Protein AF-A0A504YV02-F1 (afdb_monomer_lite)

InterPro domains:
  IPR011989 Armadillo-like helical [G3DSA:1.25.10.10] (85-232)
  IPR011989 Armadillo-like helical [G3DSA:1.25.10.10] (233-390)

Radius of gyration: 27.21 Å; chains: 1; bounding box: 61×60×75 Å

Secondary structure (DSSP, 8-state):
-HHHHHHHHHHHHHHHHHHGGGHHHHHHHHHHHHS----TTS-SHHHHHHHHH--TTHHHHHT-S---TTS-----SS-HHHHTTSTTHHHHHHHHHHHHHTT-HHHHHHHHHHHHHHHHHS-HHHHHHHHHHH-----SS-PPPPTTSHHHHHHHHHHHHHHHHHHHHHHHHHHHT-HHHHHHHHHHHHHHHHHHHTT---HHHHHHHHHHHHHHHHHHHHHHTTTTTTTTTSHHHHHHHHHHHHHHHH-SSS-HHHHHHHHHHHHHHHHHSSS-HHHHHHHHHHHHHHHHHTT---TT---STTHHHHHHHHT-HHHHHHHTTTTS-GGGTT-TTSHHHHHHHHHHHHHHHHHHHHHHHTS-SSHHHIIIIIHHHHTTTHHHHHHHH-

Foldseek 3Di:
DVVVVVVVVVVVLVVLVVCVVCLLVLVVVLLVQLQLPQQCPDDDPSNVVNVVPDDNPVSCQLSDQDDDPPPPDDDDDDPVVVVVVRGHPNVVSLVVVLVSCLSCLPVVLVSLLVLLCVLLPDQLVVLLVVVCVVDVPDDDDSDFDPCNRPSNRSLSSNLSNLQRRLVSSCVSCVVVVVNVVSLVSLVVSLCSLVVSLVSNPHPSSNVSSVSSNVSSVVSVCVVCVCVVCQVCLPPVNLVVLLVVLVVVVPDPPDDLLVNLVSLLVNLLSLLVRPDDLVVSQVSLCVSCVVLLVLQLDDLDDDDHPCNCQLVLLVVPDVSNCVQLVVVPDPVVNPDCPDRNNSSVVVVVSSVSNVVSVLVNLCDHPDPVSNVPHSCVSCVSRVVSVVSVVD

pLDDT: mean 74.31, std 17.32, range [26.17, 94.12]

Structure (mmCIF, N/CA/C/O backbone):
data_AF-A0A504YV02-F1
#
_entry.id   AF-A0A504YV02-F1
#
loop_
_atom_site.group_PDB
_atom_site.id
_atom_site.type_symbol
_atom_site.label_atom_id
_atom_site.label_alt_id
_atom_site.label_comp_id
_atom_site.label_asym_id
_atom_site.label_entity_id
_atom_site.label_seq_id
_atom_site.pdbx_PDB_ins_code
_atom_site.Cartn_x
_atom_site.Cartn_y
_atom_site.Cartn_z
_atom_site.occupancy
_atom_site.B_iso_or_equiv
_atom_site.auth_seq_id
_atom_site.auth_comp_id
_atom_site.auth_asym_id
_atom_site.auth_atom_id
_atom_site.pdbx_PDB_model_num
ATOM 1 N N . MET A 1 1 ? -13.208 -30.916 32.113 1.00 37.09 1 MET A N 1
ATOM 2 C CA . MET A 1 1 ? -13.003 -29.960 30.998 1.00 37.09 1 MET A CA 1
ATOM 3 C C . MET A 1 1 ? -14.091 -28.883 30.891 1.00 37.09 1 MET A C 1
ATOM 5 O O . MET A 1 1 ? -13.721 -27.723 30.822 1.00 37.09 1 MET A O 1
ATOM 9 N N . ARG A 1 2 ? -15.401 -29.188 30.965 1.00 26.17 2 ARG A N 1
ATOM 10 C CA . ARG A 1 2 ? -16.474 -28.158 30.911 1.00 26.17 2 ARG A CA 1
ATOM 11 C C . ARG A 1 2 ? -16.515 -27.168 32.098 1.00 26.17 2 ARG A C 1
ATOM 13 O O . ARG A 1 2 ? -16.910 -26.027 31.906 1.00 26.17 2 ARG A O 1
ATOM 20 N N . LEU A 1 3 ? -16.045 -27.561 33.286 1.00 26.30 3 LEU A N 1
ATOM 21 C CA . LEU A 1 3 ? -16.024 -26.702 34.488 1.00 26.30 3 LEU A CA 1
ATOM 22 C C . LEU A 1 3 ? -14.883 -25.661 34.514 1.00 26.30 3 LEU A C 1
ATOM 24 O O . LEU A 1 3 ? -15.050 -24.599 35.100 1.00 26.30 3 LEU A O 1
ATOM 28 N N . LEU A 1 4 ? -13.755 -25.922 33.840 1.00 28.70 4 LEU A N 1
ATOM 29 C CA . LEU A 1 4 ? -12.628 -24.973 33.743 1.00 28.70 4 LEU A CA 1
ATOM 30 C C . LEU A 1 4 ? -12.891 -23.857 32.719 1.00 28.70 4 LEU A C 1
ATOM 32 O O . LEU A 1 4 ? -12.434 -22.734 32.897 1.00 28.70 4 LEU A O 1
ATOM 36 N N . VAL A 1 5 ? -13.683 -24.143 31.680 1.00 36.50 5 VAL A N 1
ATOM 37 C CA . VAL A 1 5 ? -14.105 -23.130 30.699 1.00 36.50 5 VAL A CA 1
ATOM 38 C C . VAL A 1 5 ? -15.080 -22.133 31.333 1.00 36.50 5 VAL A C 1
ATOM 40 O O . VAL A 1 5 ? -14.966 -20.942 31.074 1.00 36.50 5 VAL A O 1
ATOM 43 N N . HIS A 1 6 ? -15.971 -22.589 32.225 1.00 35.44 6 HIS A N 1
ATOM 44 C CA . HIS A 1 6 ? -16.911 -21.710 32.933 1.00 35.44 6 HIS A CA 1
ATOM 45 C C . HIS A 1 6 ? -16.240 -20.779 33.955 1.00 35.44 6 HIS A C 1
ATOM 47 O O . HIS A 1 6 ? -16.702 -19.654 34.125 1.00 35.44 6 HIS A O 1
ATOM 53 N N . SER A 1 7 ? -15.149 -21.188 34.621 1.00 36.28 7 SER A N 1
ATOM 54 C CA . SER A 1 7 ? -14.478 -20.296 35.583 1.00 36.28 7 SER A CA 1
ATOM 55 C C . SER A 1 7 ? -13.665 -19.193 34.894 1.00 36.28 7 SER A C 1
ATOM 57 O O . SER A 1 7 ? -13.584 -18.080 35.410 1.00 36.28 7 SER A O 1
ATOM 59 N N . ALA A 1 8 ? -13.095 -19.474 33.717 1.00 46.56 8 ALA A N 1
ATOM 60 C CA . ALA A 1 8 ? -12.337 -18.497 32.937 1.00 46.56 8 ALA A CA 1
ATOM 61 C C . ALA A 1 8 ? -13.245 -17.450 32.265 1.00 46.56 8 ALA A C 1
ATOM 63 O O . ALA A 1 8 ? -12.924 -16.262 32.285 1.00 46.56 8 ALA A O 1
ATOM 64 N N . THR A 1 9 ? -14.400 -17.855 31.723 1.00 52.06 9 THR A N 1
ATOM 65 C CA . THR A 1 9 ? -15.383 -16.915 31.154 1.00 52.06 9 THR A CA 1
ATOM 66 C C . THR A 1 9 ? -16.026 -16.046 32.232 1.00 52.06 9 THR A C 1
ATOM 68 O O . THR A 1 9 ? -16.089 -14.831 32.067 1.00 52.06 9 THR A O 1
ATOM 71 N N . PHE A 1 10 ? -16.387 -16.631 33.381 1.00 46.91 10 PHE A N 1
ATOM 72 C CA . PHE A 1 10 ? -16.948 -15.890 34.516 1.00 46.91 10 PHE A CA 1
ATOM 73 C C . PHE A 1 10 ? -15.957 -14.862 35.092 1.00 46.91 10 PHE A C 1
ATOM 75 O O . PHE A 1 10 ? -16.332 -13.732 35.397 1.00 46.91 10 PHE A O 1
ATOM 82 N N . SER A 1 11 ? -14.669 -15.215 35.185 1.00 61.22 11 SER A N 1
ATOM 83 C CA . SER A 1 11 ? -13.611 -14.288 35.610 1.00 61.22 11 SER A CA 1
ATOM 84 C C . SER A 1 11 ? -13.405 -13.140 34.614 1.00 61.22 11 SER A C 1
ATOM 86 O O . SER A 1 11 ? -13.256 -11.992 35.039 1.00 61.22 11 SER A O 1
ATOM 88 N N . ARG A 1 12 ? -13.440 -13.424 33.304 1.00 64.62 12 ARG A N 1
ATOM 89 C CA . ARG A 1 12 ? -13.247 -12.421 32.247 1.00 64.62 12 ARG A CA 1
ATOM 90 C C . ARG A 1 12 ? -14.395 -11.417 32.181 1.00 64.62 12 ARG A C 1
ATOM 92 O O . ARG A 1 12 ? -14.131 -10.221 32.113 1.00 64.62 12 ARG A O 1
ATOM 99 N N . GLU A 1 13 ? -15.643 -11.877 32.226 1.00 67.50 13 GLU A N 1
ATOM 100 C CA . GLU A 1 13 ? -16.821 -10.997 32.210 1.00 67.50 13 GLU A CA 1
ATOM 101 C C . GLU A 1 13 ? -16.884 -10.123 33.468 1.00 67.50 13 GLU A C 1
ATOM 103 O O . GLU A 1 13 ? -17.136 -8.922 33.383 1.00 67.50 13 GLU A O 1
ATOM 108 N N . PHE A 1 14 ? -16.551 -10.689 34.631 1.00 73.12 14 PHE A N 1
ATOM 109 C CA . PHE A 1 14 ? -16.495 -9.949 35.889 1.00 73.12 14 PHE A CA 1
ATOM 110 C C . PHE A 1 14 ? -15.398 -8.872 35.903 1.00 73.12 14 PHE A C 1
ATOM 112 O O . PHE A 1 14 ? -15.648 -7.730 36.298 1.00 73.12 14 PHE A O 1
ATOM 119 N N . LEU A 1 15 ? -14.182 -9.208 35.455 1.00 73.19 15 LEU A N 1
ATOM 120 C CA . LEU A 1 15 ? -13.080 -8.246 35.321 1.00 73.19 15 LEU A CA 1
ATOM 121 C C . LEU A 1 15 ? -13.399 -7.169 34.283 1.00 73.19 15 LEU A C 1
ATOM 123 O O . LEU A 1 15 ? -13.184 -5.987 34.545 1.00 73.19 15 LEU A O 1
ATOM 127 N N . SER A 1 16 ? -13.957 -7.561 33.139 1.00 77.62 16 SER A N 1
ATOM 128 C CA . SER A 1 16 ? -14.383 -6.634 32.093 1.00 77.62 16 SER A CA 1
ATOM 129 C C . SER A 1 16 ? -15.425 -5.640 32.614 1.00 77.62 16 SER A C 1
ATOM 131 O O . SER A 1 16 ? -15.267 -4.435 32.431 1.00 77.62 16 SER A O 1
ATOM 133 N N . ALA A 1 17 ? -16.445 -6.105 33.339 1.00 78.94 17 ALA A N 1
ATOM 134 C CA . ALA A 1 17 ? -17.458 -5.228 33.918 1.00 78.94 17 ALA A CA 1
ATOM 135 C C . ALA A 1 17 ? -16.868 -4.252 34.951 1.00 78.94 17 ALA A C 1
ATOM 137 O O . ALA A 1 17 ? -17.244 -3.081 34.980 1.00 78.94 17 ALA A O 1
ATOM 138 N N . ARG A 1 18 ? -15.909 -4.704 35.773 1.00 84.06 18 ARG A N 1
ATOM 139 C CA . ARG A 1 18 ? -15.240 -3.854 36.773 1.00 84.06 18 ARG A CA 1
ATOM 140 C C . ARG A 1 18 ? -14.294 -2.819 36.177 1.00 84.06 18 ARG A C 1
ATOM 142 O O . ARG A 1 18 ? -14.153 -1.746 36.756 1.00 84.06 18 ARG A O 1
ATOM 149 N N . LEU A 1 19 ? -13.632 -3.139 35.068 1.00 85.00 19 LEU A N 1
ATOM 150 C CA . LEU A 1 19 ? -12.673 -2.242 34.421 1.00 85.00 19 LEU A CA 1
ATOM 151 C C . LEU A 1 19 ? -13.334 -1.284 33.419 1.00 85.00 19 LEU A C 1
ATOM 153 O O . LEU A 1 19 ? -12.733 -0.267 33.085 1.00 85.00 19 LEU A O 1
ATOM 157 N N . ARG A 1 20 ? -14.581 -1.543 32.999 1.00 84.56 20 ARG A N 1
ATOM 158 C CA . ARG A 1 20 ? -15.342 -0.688 32.071 1.00 84.56 20 ARG A CA 1
ATOM 159 C C . ARG A 1 20 ? -15.366 0.802 32.456 1.00 84.56 20 ARG A C 1
ATOM 161 O O . ARG A 1 20 ? -15.113 1.621 31.575 1.00 84.56 20 ARG A O 1
ATOM 168 N N . PRO A 1 21 ? -15.570 1.202 33.732 1.00 87.88 21 PRO A N 1
ATOM 169 C CA . PRO A 1 21 ? -15.533 2.616 34.123 1.00 87.88 21 PRO A CA 1
ATOM 170 C C . PRO A 1 21 ? -14.168 3.284 33.900 1.00 87.88 21 PRO A C 1
ATOM 172 O O . PRO A 1 21 ? -14.090 4.499 33.763 1.00 87.88 21 PRO A O 1
ATOM 175 N N . LEU A 1 22 ? -13.091 2.494 33.853 1.00 86.75 22 LEU A N 1
ATOM 176 C CA . LEU A 1 22 ? -11.726 2.962 33.623 1.00 86.75 22 LEU A CA 1
ATOM 177 C C . LEU A 1 22 ? -11.342 2.949 32.138 1.00 86.75 22 LEU A C 1
ATOM 179 O O . LEU A 1 22 ? -10.215 3.314 31.816 1.00 86.75 22 LEU A O 1
ATOM 183 N N . CYS A 1 23 ? -12.243 2.553 31.230 1.00 86.06 23 CYS A N 1
ATOM 184 C CA . CYS A 1 23 ? -11.941 2.381 29.806 1.00 86.06 23 CYS A CA 1
ATOM 185 C C . CYS A 1 23 ? -11.294 3.629 29.190 1.00 86.06 23 CYS A C 1
ATOM 187 O O . CYS A 1 23 ? -10.267 3.518 28.529 1.00 86.06 23 CYS A O 1
ATOM 189 N N . SER A 1 24 ? -11.833 4.824 29.455 1.00 86.44 24 SER A N 1
ATOM 190 C CA . SER A 1 24 ? -11.258 6.073 28.933 1.00 86.44 24 SER A CA 1
ATOM 191 C C . SER A 1 24 ? -9.848 6.340 29.468 1.00 86.44 24 SER A C 1
ATOM 193 O O . SER A 1 24 ? -8.984 6.783 28.714 1.00 86.44 24 SER A O 1
ATOM 195 N N . THR A 1 25 ? -9.603 6.078 30.753 1.00 87.81 25 THR A N 1
ATOM 196 C CA . THR A 1 25 ? -8.285 6.269 31.372 1.00 87.81 25 THR A CA 1
ATOM 197 C C . THR A 1 25 ? -7.280 5.271 30.811 1.00 87.81 25 THR A C 1
ATOM 199 O O . THR A 1 25 ? -6.199 5.669 30.390 1.00 87.81 25 THR A O 1
ATOM 202 N N . LEU A 1 26 ? -7.665 3.994 30.734 1.00 85.81 26 LEU A N 1
ATOM 203 C CA . LEU A 1 26 ? -6.843 2.929 30.166 1.00 85.81 26 LEU A CA 1
ATOM 204 C C . LEU A 1 26 ? -6.507 3.203 28.700 1.00 85.81 26 LEU A C 1
ATOM 206 O O . LEU A 1 26 ? -5.355 3.057 28.307 1.00 85.81 26 LEU A O 1
ATOM 210 N N . PHE A 1 27 ? -7.475 3.679 27.915 1.00 86.19 27 PHE A N 1
ATOM 211 C CA . PHE A 1 27 ? -7.263 4.060 26.523 1.00 86.19 27 PHE A CA 1
ATOM 212 C C . PHE A 1 27 ? -6.222 5.170 26.376 1.00 86.19 27 PHE A C 1
ATOM 214 O O . PHE A 1 27 ? -5.307 5.045 25.565 1.00 86.19 27 PHE A O 1
ATOM 221 N N . MET A 1 28 ? -6.309 6.223 27.194 1.00 85.19 28 MET A N 1
ATOM 222 C CA . MET A 1 28 ? -5.302 7.288 27.197 1.00 85.19 28 MET A CA 1
ATOM 223 C C . MET A 1 28 ? -3.927 6.767 27.622 1.00 85.19 28 MET A C 1
ATOM 225 O O . MET A 1 28 ? -2.919 7.138 27.025 1.00 85.19 28 MET A O 1
ATOM 229 N N . THR A 1 29 ? -3.868 5.863 28.603 1.00 83.69 29 THR A N 1
ATOM 230 C CA . THR A 1 29 ? -2.617 5.204 28.991 1.00 83.69 29 THR A CA 1
ATOM 231 C C . THR A 1 29 ? -2.035 4.395 27.835 1.00 83.69 29 THR A C 1
ATOM 233 O O . THR A 1 29 ? -0.855 4.553 27.534 1.00 83.69 29 THR A O 1
ATOM 236 N N . TRP A 1 30 ? -2.828 3.565 27.154 1.00 85.44 30 TRP A N 1
ATOM 237 C CA . TRP A 1 30 ? -2.349 2.776 26.017 1.00 85.44 30 TRP A CA 1
ATOM 238 C C . TRP A 1 30 ? -1.863 3.668 24.881 1.00 85.44 30 TRP A C 1
ATOM 240 O O . TRP A 1 30 ? -0.746 3.482 24.415 1.00 85.44 30 TRP A O 1
ATOM 250 N N . ARG A 1 31 ? -2.637 4.692 24.506 1.00 84.12 31 ARG A N 1
ATOM 251 C CA . ARG A 1 31 ? -2.230 5.689 23.511 1.00 84.12 31 ARG A CA 1
ATOM 252 C C . ARG A 1 31 ? -0.876 6.314 23.849 1.00 84.12 31 ARG A C 1
ATOM 254 O O . ARG A 1 31 ? 0.020 6.308 23.011 1.00 84.12 31 ARG A O 1
ATOM 261 N N . ASN A 1 32 ? -0.706 6.795 25.081 1.00 80.75 32 ASN A N 1
ATOM 262 C CA . ASN A 1 32 ? 0.525 7.469 25.496 1.00 80.75 32 ASN A CA 1
ATOM 263 C C . ASN A 1 32 ? 1.739 6.535 25.522 1.00 80.75 32 ASN A C 1
ATOM 265 O O . ASN A 1 32 ? 2.825 6.952 25.146 1.00 80.75 32 ASN A O 1
ATOM 269 N N . ASN A 1 33 ? 1.560 5.272 25.916 1.00 78.31 33 ASN A N 1
ATOM 270 C CA . ASN A 1 33 ? 2.651 4.290 25.953 1.00 78.31 33 ASN A CA 1
ATOM 271 C C . ASN A 1 33 ? 2.995 3.716 24.568 1.00 78.31 33 ASN A C 1
ATOM 273 O O . ASN A 1 33 ? 4.072 3.153 24.383 1.00 78.31 33 ASN A O 1
ATOM 277 N N . VAL A 1 34 ? 2.092 3.841 23.591 1.00 77.50 34 VAL A N 1
ATOM 278 C CA . VAL A 1 34 ? 2.352 3.455 22.198 1.00 77.50 34 VAL A CA 1
ATOM 279 C C . VAL A 1 34 ? 3.094 4.559 21.436 1.00 77.50 34 VAL A C 1
ATOM 281 O O . VAL A 1 34 ? 3.748 4.260 20.433 1.00 77.50 34 VAL A O 1
ATOM 284 N N . MET A 1 35 ? 3.055 5.813 21.891 1.00 74.06 35 MET A N 1
ATOM 285 C CA . MET A 1 35 ? 3.905 6.867 21.334 1.00 74.06 35 MET A CA 1
ATOM 286 C C . MET A 1 35 ? 5.375 6.581 21.665 1.00 74.06 35 MET A C 1
ATOM 288 O O . MET A 1 35 ? 5.726 6.319 22.813 1.00 74.06 35 MET A O 1
ATOM 292 N N . LYS A 1 36 ? 6.251 6.640 20.656 1.00 70.06 36 LYS A N 1
ATOM 293 C CA . LYS A 1 36 ? 7.704 6.469 20.815 1.00 70.06 36 LYS A CA 1
ATOM 294 C C . LYS A 1 36 ? 8.333 7.769 21.349 1.00 70.06 36 LYS A C 1
ATOM 296 O O . LYS A 1 36 ? 9.144 8.402 20.683 1.00 70.06 36 LYS A O 1
ATOM 301 N N . ASP A 1 37 ? 7.892 8.193 22.530 1.00 70.38 37 ASP A N 1
ATOM 302 C CA . ASP A 1 37 ? 8.385 9.380 23.236 1.00 70.38 37 ASP A CA 1
ATOM 303 C C . ASP A 1 37 ? 9.394 8.990 24.333 1.00 70.38 37 ASP A C 1
ATOM 305 O O . ASP A 1 37 ? 9.414 7.855 24.810 1.00 70.38 37 ASP A O 1
ATOM 309 N N . GLY A 1 38 ? 10.252 9.928 24.733 1.00 70.25 38 GLY A N 1
ATOM 310 C CA . GLY A 1 38 ? 11.189 9.729 25.836 1.00 70.25 38 GLY A CA 1
ATOM 311 C C . GLY A 1 38 ? 12.465 8.977 25.462 1.00 70.25 38 GLY A C 1
ATOM 312 O O . GLY A 1 38 ? 12.985 8.223 26.282 1.00 70.25 38 GLY A O 1
ATOM 313 N N . GLY A 1 39 ? 12.991 9.170 24.249 1.00 72.50 39 GLY A N 1
ATOM 314 C CA . GLY A 1 39 ? 14.288 8.605 23.852 1.00 72.50 39 GLY A CA 1
ATOM 315 C C . GLY A 1 39 ? 15.440 9.070 24.760 1.00 72.50 39 GLY A C 1
ATOM 316 O O . GLY A 1 39 ? 15.328 10.145 25.358 1.00 72.50 39 GLY A O 1
ATOM 317 N N . PRO A 1 40 ? 16.556 8.316 24.867 1.00 72.31 40 PRO A N 1
ATOM 318 C CA . PRO A 1 40 ? 17.665 8.646 25.771 1.00 72.31 40 PRO A CA 1
ATOM 319 C C . PRO A 1 40 ? 18.287 10.027 25.507 1.00 72.31 40 PRO A C 1
ATOM 321 O O . PRO A 1 40 ? 18.763 10.689 26.427 1.00 72.31 40 PRO A O 1
ATOM 324 N N . SER A 1 41 ? 18.242 10.492 24.258 1.00 71.94 41 SER A N 1
ATOM 325 C CA . SER A 1 41 ? 18.708 11.819 23.841 1.00 71.94 41 SER A CA 1
ATOM 326 C C . SER A 1 41 ? 17.756 12.968 24.203 1.00 71.94 41 SER A C 1
ATOM 328 O O . SER A 1 41 ? 18.116 14.130 24.030 1.00 71.94 41 SER A O 1
ATOM 330 N N . GLY A 1 42 ? 16.548 12.676 24.694 1.00 70.31 42 GLY A N 1
ATOM 331 C CA . GLY A 1 42 ? 15.563 13.684 25.080 1.00 70.31 42 GLY A CA 1
ATOM 332 C C . GLY A 1 42 ? 15.770 14.261 26.487 1.00 70.31 42 GLY A C 1
ATOM 333 O O . GLY A 1 42 ? 16.554 13.769 27.307 1.00 70.31 42 GLY A O 1
ATOM 334 N N . THR A 1 43 ? 15.020 15.323 26.781 1.00 72.81 43 THR A N 1
ATOM 335 C CA . THR A 1 43 ? 15.112 16.099 28.033 1.00 72.81 43 THR A CA 1
ATOM 336 C C . THR A 1 43 ? 13.950 15.859 29.002 1.00 72.81 43 THR A C 1
ATOM 338 O O . THR A 1 43 ? 13.939 16.426 30.090 1.00 72.81 43 THR A O 1
ATOM 341 N N . GLY A 1 44 ? 12.967 15.031 28.634 1.00 72.81 44 GLY A N 1
ATOM 342 C CA . GLY A 1 44 ? 11.793 14.750 29.465 1.00 72.81 44 GLY A CA 1
ATOM 343 C C . GLY A 1 44 ? 12.051 13.725 30.573 1.00 72.81 44 GLY A C 1
ATOM 344 O O . GLY A 1 44 ? 13.032 12.985 30.539 1.00 72.81 44 GLY A O 1
ATOM 345 N N . LEU A 1 45 ? 11.109 13.613 31.519 1.00 74.56 45 LEU A N 1
ATOM 346 C CA . LEU A 1 45 ? 11.168 12.624 32.606 1.00 74.56 45 LEU A CA 1
ATOM 347 C C . LEU A 1 45 ? 11.329 11.194 32.060 1.00 74.56 45 LEU A C 1
ATOM 349 O O . LEU A 1 45 ? 12.157 10.431 32.544 1.00 74.56 45 LEU A O 1
ATOM 353 N N . HIS A 1 46 ? 10.588 10.840 31.005 1.00 73.44 46 HIS A N 1
ATOM 354 C CA . HIS A 1 46 ? 10.722 9.539 30.343 1.00 73.44 46 HIS A CA 1
ATOM 355 C C . HIS A 1 46 ? 12.120 9.320 29.746 1.00 73.44 46 HIS A C 1
ATOM 357 O O . HIS A 1 46 ? 12.627 8.206 29.801 1.00 73.44 46 HIS A O 1
ATOM 363 N N . SER A 1 47 ? 12.780 10.372 29.255 1.00 77.25 47 SER A N 1
ATOM 364 C CA . SER A 1 47 ? 14.152 10.292 28.747 1.00 77.25 47 SER A CA 1
ATOM 365 C C . SER A 1 47 ? 15.184 10.043 29.844 1.00 77.25 47 SER A C 1
ATOM 367 O O . SER A 1 47 ? 16.173 9.361 29.591 1.00 77.25 47 SER A O 1
ATOM 369 N N . GLU A 1 48 ? 14.968 10.552 31.061 1.00 77.75 48 GLU A N 1
ATOM 370 C CA . GLU A 1 48 ? 15.829 10.239 32.212 1.00 77.75 48 GLU A CA 1
ATOM 371 C C . GLU A 1 48 ? 15.756 8.757 32.577 1.00 77.75 48 GLU A C 1
ATOM 373 O O . GLU A 1 48 ? 16.792 8.115 32.753 1.00 77.75 48 GLU A O 1
ATOM 378 N N . TRP A 1 49 ? 14.544 8.195 32.607 1.00 78.00 49 TRP A N 1
ATOM 379 C CA . TRP A 1 49 ? 14.349 6.758 32.797 1.00 78.00 49 TRP A CA 1
ATOM 380 C C . TRP A 1 49 ? 14.965 5.950 31.655 1.00 78.00 49 TRP A C 1
ATOM 382 O O . TRP A 1 49 ? 15.666 4.975 31.911 1.00 78.00 49 TRP A O 1
ATOM 392 N N . SER A 1 50 ? 14.782 6.376 30.404 1.00 77.12 50 SER A N 1
ATOM 393 C CA . SER A 1 50 ? 15.372 5.692 29.253 1.00 77.12 50 SER A CA 1
ATOM 394 C C . SER A 1 50 ? 16.901 5.703 29.284 1.00 77.12 50 SER A C 1
ATOM 396 O O . SER A 1 50 ? 17.499 4.678 28.990 1.00 77.12 50 SER A O 1
ATOM 398 N N . ARG A 1 51 ? 17.545 6.803 29.706 1.00 80.50 51 ARG A N 1
ATOM 399 C CA . ARG A 1 51 ? 19.009 6.864 29.904 1.00 80.50 51 ARG A CA 1
ATOM 400 C C . ARG A 1 51 ? 19.510 5.930 31.003 1.00 80.50 51 ARG A C 1
ATOM 402 O O . ARG A 1 51 ? 20.656 5.501 30.952 1.00 80.50 51 ARG A O 1
ATOM 409 N N . ALA A 1 52 ? 18.679 5.653 32.005 1.00 77.75 52 ALA A N 1
ATOM 410 C CA . ALA A 1 52 ? 19.024 4.740 33.089 1.00 77.75 52 ALA A CA 1
ATOM 411 C C . ALA A 1 52 ? 18.859 3.260 32.704 1.00 77.75 52 ALA A C 1
ATOM 413 O O . ALA A 1 52 ? 19.457 2.401 33.348 1.00 77.75 52 ALA A O 1
ATOM 414 N N . ILE A 1 53 ? 18.032 2.963 31.696 1.00 75.06 53 ILE A N 1
ATOM 415 C CA . ILE A 1 53 ? 17.630 1.596 31.330 1.00 75.06 53 ILE A CA 1
ATOM 416 C C . ILE A 1 53 ? 18.292 1.122 30.029 1.00 75.06 53 ILE A C 1
ATOM 418 O O . ILE A 1 53 ? 18.623 -0.056 29.926 1.00 75.06 53 ILE A O 1
ATOM 422 N N . PHE A 1 54 ? 18.474 2.005 29.044 1.00 72.88 54 PHE A N 1
ATOM 423 C CA . PHE A 1 54 ? 18.917 1.649 27.695 1.00 72.88 54 PHE A CA 1
ATOM 424 C C . PHE A 1 54 ? 20.285 2.243 27.358 1.00 72.88 54 PHE A C 1
ATOM 426 O O . PHE A 1 54 ? 20.557 3.410 27.652 1.00 72.88 54 PHE A O 1
ATOM 433 N N . GLU A 1 55 ? 21.107 1.463 26.656 1.00 73.06 55 GLU A N 1
ATOM 434 C CA . GLU A 1 55 ? 22.252 1.995 25.916 1.00 73.06 55 GLU A CA 1
ATOM 435 C C . GLU A 1 55 ? 21.769 2.765 24.659 1.00 73.06 55 GLU A C 1
ATOM 437 O O . GLU A 1 55 ? 20.615 2.602 24.243 1.00 73.06 55 GLU A O 1
ATOM 442 N N . PRO A 1 56 ? 22.598 3.646 24.056 1.00 62.44 56 PRO A N 1
ATOM 443 C CA . PRO A 1 56 ? 22.158 4.618 23.045 1.00 62.44 56 PRO A CA 1
ATOM 444 C C . PRO A 1 56 ? 21.380 4.041 21.850 1.00 62.44 56 PRO A C 1
ATOM 446 O O . PRO A 1 56 ? 20.448 4.692 21.374 1.00 62.44 56 PRO A O 1
ATOM 449 N N . ASP A 1 57 ? 21.708 2.824 21.410 1.00 61.94 57 ASP A N 1
ATOM 450 C CA . ASP A 1 57 ? 21.101 2.189 20.231 1.00 61.94 57 ASP A CA 1
ATOM 451 C C . ASP A 1 57 ? 19.950 1.217 20.576 1.00 61.94 57 ASP A C 1
ATOM 453 O O . ASP A 1 57 ? 19.112 0.903 19.725 1.00 61.94 57 ASP A O 1
ATOM 457 N N . ASP A 1 58 ? 19.830 0.799 21.840 1.00 70.69 58 ASP A N 1
ATOM 458 C CA . ASP A 1 58 ? 18.893 -0.251 22.266 1.00 70.69 58 ASP A CA 1
ATOM 459 C C . ASP A 1 58 ? 17.447 0.241 22.362 1.00 70.69 58 ASP A C 1
ATOM 461 O O . ASP A 1 58 ? 16.499 -0.499 22.083 1.00 70.69 58 ASP A O 1
ATOM 465 N N . TRP A 1 59 ? 17.248 1.514 22.714 1.00 72.06 59 TRP A N 1
ATOM 466 C CA . TRP A 1 59 ? 15.909 2.086 22.878 1.00 72.06 59 TRP A CA 1
ATOM 467 C C . TRP A 1 59 ? 15.112 2.089 21.565 1.00 72.06 59 TRP A C 1
ATOM 469 O O . TRP A 1 59 ? 13.913 1.802 21.537 1.00 72.06 59 TRP A O 1
ATOM 479 N N . ALA A 1 60 ? 15.777 2.381 20.442 1.00 70.25 60 ALA A N 1
ATOM 480 C CA . ALA A 1 60 ? 15.120 2.409 19.141 1.00 70.25 60 ALA A CA 1
ATOM 481 C C . ALA A 1 60 ? 14.656 1.012 18.700 1.00 70.25 60 ALA A C 1
ATOM 483 O O . ALA A 1 60 ? 13.579 0.908 18.106 1.00 70.25 60 ALA A O 1
ATOM 484 N N . VAL A 1 61 ? 15.443 -0.022 19.023 1.00 68.50 61 VAL A N 1
ATOM 485 C CA . VAL A 1 61 ? 15.144 -1.439 18.764 1.00 68.50 61 VAL A CA 1
ATOM 486 C C . VAL A 1 61 ? 14.032 -1.938 19.689 1.00 68.50 61 VAL A C 1
ATOM 488 O O . VAL A 1 61 ? 13.095 -2.581 19.221 1.00 68.50 61 VAL A O 1
ATOM 491 N N . PHE A 1 62 ? 14.064 -1.571 20.972 1.00 67.00 62 PHE A N 1
ATOM 492 C CA . PHE A 1 62 ? 13.008 -1.884 21.941 1.00 67.00 62 PHE A CA 1
ATOM 493 C C . PHE A 1 62 ? 11.632 -1.344 21.509 1.00 67.00 62 PHE A C 1
ATOM 495 O O . PHE A 1 62 ? 10.612 -2.027 21.623 1.00 67.00 62 PHE A O 1
ATOM 502 N N . CYS A 1 63 ? 11.600 -0.127 20.957 1.00 65.06 63 CYS A N 1
ATOM 503 C CA . CYS A 1 63 ? 10.384 0.510 20.447 1.00 65.06 63 CYS A CA 1
ATOM 504 C C . CYS A 1 63 ? 10.049 0.162 18.980 1.00 65.06 63 CYS A C 1
ATOM 506 O O . CYS A 1 63 ? 9.099 0.738 18.429 1.00 65.06 63 CYS A O 1
ATOM 508 N N . ALA A 1 64 ? 10.823 -0.708 18.322 1.00 63.47 64 ALA A N 1
ATOM 509 C CA . ALA A 1 64 ? 10.612 -1.062 16.922 1.00 63.47 64 ALA A CA 1
ATOM 510 C C . ALA A 1 64 ? 9.333 -1.894 16.724 1.00 63.47 64 ALA A C 1
ATOM 512 O O . ALA A 1 64 ? 8.914 -2.661 17.590 1.00 63.47 64 ALA A O 1
ATOM 513 N N . ARG A 1 65 ? 8.707 -1.721 15.553 1.00 56.03 65 ARG A N 1
ATOM 514 C CA . ARG A 1 65 ? 7.401 -2.307 15.209 1.00 56.03 65 ARG A CA 1
ATOM 515 C C . ARG A 1 65 ? 7.452 -3.821 14.999 1.00 56.03 65 ARG A C 1
ATOM 517 O O . ARG A 1 65 ? 6.482 -4.482 15.328 1.00 56.03 65 ARG A O 1
ATOM 524 N N . ASN A 1 66 ? 8.559 -4.346 14.469 1.00 48.91 66 ASN A N 1
ATOM 525 C CA . ASN A 1 66 ? 8.773 -5.767 14.200 1.00 48.91 66 ASN A CA 1
ATOM 526 C C . ASN A 1 66 ? 10.275 -6.071 14.224 1.00 48.91 66 ASN A C 1
ATOM 528 O O . ASN A 1 66 ? 11.019 -5.557 13.391 1.00 48.91 66 ASN A O 1
ATOM 532 N N . VAL A 1 67 ? 10.711 -6.953 15.119 1.00 43.62 67 VAL A N 1
ATOM 533 C CA . VAL A 1 67 ? 11.894 -7.780 14.869 1.00 43.62 67 VAL A CA 1
ATOM 534 C C . VAL A 1 67 ? 11.335 -9.173 14.643 1.00 43.62 67 VAL A C 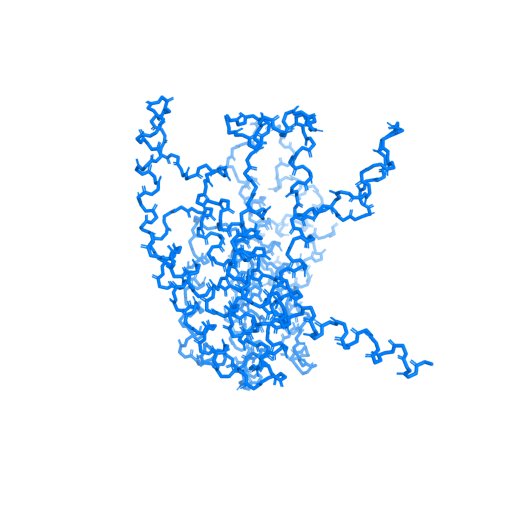1
ATOM 536 O O . VAL A 1 67 ? 10.840 -9.799 15.579 1.00 43.62 67 VAL A O 1
ATOM 539 N N . ASN A 1 68 ? 11.341 -9.633 13.390 1.00 37.12 68 ASN A N 1
ATOM 540 C CA . ASN A 1 68 ? 11.047 -11.031 13.102 1.00 37.12 68 ASN A CA 1
ATOM 541 C C . ASN A 1 68 ? 12.005 -11.875 13.945 1.00 37.12 68 ASN A C 1
ATOM 543 O O . ASN A 1 68 ? 13.221 -11.694 13.875 1.00 37.12 68 ASN A O 1
ATOM 547 N N . SER A 1 69 ? 11.462 -12.803 14.727 1.00 38.00 69 SER A N 1
ATOM 548 C CA . SER A 1 69 ? 12.195 -13.688 15.639 1.00 38.00 69 SER A CA 1
ATOM 549 C C . SER A 1 69 ? 13.204 -14.627 14.953 1.00 38.00 69 SER A C 1
ATOM 551 O O . SER A 1 69 ? 13.762 -15.499 15.608 1.00 38.00 69 SER A O 1
ATOM 553 N N . GLU A 1 70 ? 13.452 -14.469 13.651 1.00 36.22 70 GLU A N 1
ATOM 554 C CA . GLU A 1 70 ? 14.300 -15.348 12.841 1.00 36.22 70 GLU A CA 1
ATOM 555 C C . GLU A 1 70 ? 15.570 -14.677 12.287 1.00 36.22 70 GLU A C 1
ATOM 557 O O . GLU A 1 70 ? 16.455 -15.385 11.818 1.00 36.22 70 GLU A O 1
ATOM 562 N N . SER A 1 71 ? 15.731 -13.346 12.359 1.00 32.53 71 SER A N 1
ATOM 563 C CA . SER A 1 71 ? 16.842 -12.661 11.663 1.00 32.53 71 SER A CA 1
ATOM 564 C C . SER A 1 71 ? 17.988 -12.148 12.544 1.00 32.53 71 SER A C 1
ATOM 566 O O . SER A 1 71 ? 18.824 -11.391 12.060 1.00 32.53 71 SER A O 1
ATOM 568 N N . LEU A 1 72 ? 18.076 -12.549 13.814 1.00 36.12 72 LEU A N 1
ATOM 569 C CA . LEU A 1 72 ? 19.224 -12.230 14.678 1.00 36.12 72 LEU A CA 1
ATOM 570 C C . LEU A 1 72 ? 19.935 -13.509 15.127 1.00 36.12 72 LEU A C 1
ATOM 572 O O . LEU A 1 72 ? 20.025 -13.824 16.311 1.00 36.12 72 LEU A O 1
ATOM 576 N N . PHE A 1 73 ? 20.454 -14.256 14.155 1.00 34.47 73 PHE A N 1
ATOM 577 C CA . PHE A 1 73 ? 21.538 -15.202 14.399 1.00 34.47 73 PHE A CA 1
ATOM 578 C C . PHE A 1 73 ? 22.848 -14.574 13.914 1.00 34.47 73 PHE A C 1
ATOM 580 O O . PHE A 1 73 ? 22.946 -14.179 12.758 1.00 34.47 73 PHE A O 1
ATOM 587 N N . PHE A 1 74 ? 23.833 -14.542 14.819 1.00 33.34 74 PHE A N 1
ATOM 588 C CA . PHE A 1 74 ? 25.192 -13.981 14.729 1.00 33.34 74 PHE A CA 1
ATOM 589 C C . PHE A 1 74 ? 25.390 -12.535 15.210 1.00 33.34 74 PHE A C 1
ATOM 591 O O . PHE A 1 74 ? 25.558 -11.612 14.426 1.00 33.34 74 PHE A O 1
ATOM 598 N N . SER A 1 75 ? 25.571 -12.376 16.523 1.00 27.09 75 SER A N 1
ATOM 599 C CA . SER A 1 75 ? 26.904 -12.037 17.043 1.00 27.09 75 SER A CA 1
ATOM 600 C C . SER A 1 75 ? 26.994 -12.342 18.542 1.00 27.09 75 SER A C 1
ATOM 602 O O . SER A 1 75 ? 26.090 -12.071 19.324 1.00 27.09 75 SER A O 1
ATOM 604 N N . SER A 1 76 ? 28.087 -13.000 18.890 1.00 34.34 76 SER A N 1
ATOM 605 C CA . SER A 1 76 ? 28.545 -13.501 20.185 1.00 34.34 76 SER A CA 1
ATOM 606 C C . SER A 1 76 ? 28.379 -12.554 21.386 1.00 34.34 76 SER A C 1
ATOM 608 O O . SER A 1 76 ? 28.695 -11.375 21.282 1.00 34.34 76 SER A O 1
ATOM 610 N N . CYS A 1 77 ? 28.040 -13.167 22.535 1.00 29.36 77 CYS A N 1
ATOM 611 C CA . CYS A 1 77 ? 28.238 -12.758 23.944 1.00 29.36 77 CYS A CA 1
ATOM 612 C C . CYS A 1 77 ? 26.944 -12.546 24.752 1.00 29.36 77 CYS A C 1
ATOM 614 O O . CYS A 1 77 ? 26.335 -11.489 24.723 1.00 29.36 77 CYS A O 1
ATOM 616 N N . SER A 1 78 ? 26.574 -13.581 25.518 1.00 29.28 78 SER A N 1
ATOM 617 C CA . SER A 1 78 ? 25.972 -13.598 26.871 1.00 29.28 78 SER A CA 1
ATOM 618 C C . SER A 1 78 ? 24.820 -12.655 27.290 1.00 29.28 78 SER A C 1
ATOM 620 O O . SER A 1 78 ? 24.396 -12.743 28.438 1.00 29.28 78 SER A O 1
ATOM 622 N N . VAL A 1 79 ? 24.238 -11.838 26.408 1.00 35.12 79 VAL A N 1
ATOM 623 C CA . VAL A 1 79 ? 23.087 -10.943 26.697 1.00 35.12 79 VAL A CA 1
ATOM 624 C C . VAL A 1 79 ? 21.763 -11.492 26.123 1.00 35.12 79 VAL A C 1
ATOM 626 O O . VAL A 1 79 ? 20.678 -10.962 26.342 1.00 35.12 79 VAL A O 1
ATOM 629 N N . VAL A 1 80 ? 21.814 -12.643 25.450 1.00 33.91 80 VAL A N 1
ATOM 630 C CA . VAL A 1 80 ? 20.704 -13.192 24.647 1.00 33.91 80 VAL A CA 1
ATOM 631 C C . VAL A 1 80 ? 19.496 -13.670 25.477 1.00 33.91 80 VAL A C 1
ATOM 633 O O . VAL A 1 80 ? 18.416 -13.846 24.927 1.00 33.91 80 VAL A O 1
ATOM 636 N N . VAL A 1 81 ? 19.598 -13.819 26.803 1.00 30.92 81 VAL A N 1
ATOM 637 C CA . VAL A 1 81 ? 18.465 -14.305 27.625 1.00 30.92 81 VAL A CA 1
ATOM 638 C C . VAL A 1 81 ? 17.522 -13.181 28.091 1.00 30.92 81 VAL A C 1
ATOM 640 O O . VAL A 1 81 ? 16.370 -13.459 28.411 1.00 30.92 81 VAL A O 1
ATOM 643 N N . LEU A 1 82 ? 17.939 -11.908 28.059 1.00 32.94 82 LEU A N 1
ATOM 644 C CA . LEU A 1 82 ? 17.066 -10.776 28.423 1.00 32.94 82 LEU A CA 1
ATOM 645 C C . LEU A 1 82 ? 16.385 -10.110 27.217 1.00 32.94 82 LEU A C 1
ATOM 647 O O . LEU A 1 82 ? 15.305 -9.544 27.371 1.00 32.94 82 LEU A O 1
ATOM 651 N N . CYS A 1 83 ? 16.942 -10.239 26.009 1.00 33.09 83 CYS A N 1
ATOM 652 C CA . CYS A 1 83 ? 16.364 -9.627 24.810 1.00 33.09 83 CYS A CA 1
ATOM 653 C C . CYS A 1 83 ? 15.096 -10.340 24.305 1.00 33.09 83 CYS A C 1
ATOM 655 O O . CYS A 1 83 ? 14.230 -9.686 23.738 1.00 33.09 83 CYS A O 1
ATOM 657 N N . TYR A 1 84 ? 14.910 -11.642 24.557 1.00 33.62 84 TYR A N 1
ATOM 658 C CA . TYR A 1 84 ? 13.706 -12.363 24.102 1.00 33.62 84 TYR A CA 1
ATOM 659 C C . TYR A 1 84 ? 12.412 -11.959 24.834 1.00 33.62 84 TYR A C 1
ATOM 661 O O . TYR A 1 84 ? 11.326 -12.187 24.308 1.00 33.62 84 TYR A O 1
ATOM 669 N N . GLY A 1 85 ? 12.505 -11.362 26.028 1.00 35.16 85 GLY A N 1
ATOM 670 C CA . GLY A 1 85 ? 11.339 -10.981 26.837 1.00 35.16 85 GLY A CA 1
ATOM 671 C C . GLY A 1 85 ? 10.790 -9.575 26.577 1.00 35.16 85 GLY A C 1
ATOM 672 O O . GLY A 1 85 ? 9.745 -9.233 27.119 1.00 35.16 85 GLY A O 1
ATOM 673 N N . PHE A 1 86 ? 11.486 -8.761 25.779 1.00 38.84 86 PHE A N 1
ATOM 674 C CA . PHE A 1 86 ? 11.221 -7.323 25.640 1.00 38.84 86 PHE A CA 1
ATOM 675 C C . PHE A 1 86 ? 11.191 -6.836 24.180 1.00 38.84 86 PHE A C 1
ATOM 677 O O . PHE A 1 86 ? 11.260 -5.638 23.912 1.00 38.84 86 PHE A O 1
ATOM 684 N N . LEU A 1 87 ? 11.072 -7.752 23.217 1.00 43.34 87 LEU A N 1
ATOM 685 C CA . LEU A 1 87 ? 10.897 -7.413 21.804 1.00 43.34 87 LEU A CA 1
ATOM 686 C C . LEU A 1 87 ? 9.426 -7.056 21.545 1.00 43.34 87 LEU A C 1
ATOM 688 O O . LEU A 1 87 ? 8.563 -7.929 21.556 1.00 43.34 87 LEU A O 1
ATOM 692 N N . GLY A 1 88 ? 9.140 -5.773 21.298 1.00 58.84 88 GLY A N 1
ATOM 693 C CA . GLY A 1 88 ? 7.815 -5.317 20.861 1.00 58.84 88 GLY A CA 1
ATOM 694 C C . GLY A 1 88 ? 6.878 -4.840 21.974 1.00 58.84 88 GLY A C 1
ATOM 695 O O . GLY A 1 88 ? 5.674 -5.072 21.893 1.00 58.84 88 GLY A O 1
ATOM 696 N N . PHE A 1 89 ? 7.382 -4.109 22.975 1.00 70.06 89 PHE A N 1
ATOM 697 C CA . PHE A 1 89 ? 6.568 -3.520 24.055 1.00 70.06 89 PHE A CA 1
ATOM 698 C C . PHE A 1 89 ? 5.300 -2.809 23.544 1.00 70.06 89 PHE A C 1
ATOM 700 O O . PHE A 1 89 ? 4.205 -3.002 24.069 1.00 70.06 89 PHE A O 1
ATOM 707 N N . ARG A 1 90 ? 5.417 -2.036 22.457 1.00 72.69 90 ARG A N 1
ATOM 708 C CA . ARG A 1 90 ? 4.279 -1.333 21.837 1.00 72.69 90 ARG A CA 1
ATOM 709 C C . ARG A 1 90 ? 3.219 -2.304 21.306 1.00 72.69 90 ARG A C 1
ATOM 711 O O . ARG A 1 90 ? 2.029 -2.029 21.428 1.00 72.69 90 ARG A O 1
ATOM 718 N N . VAL A 1 91 ? 3.638 -3.449 20.768 1.00 73.25 91 VAL A N 1
ATOM 719 C CA . VAL A 1 91 ? 2.740 -4.497 20.260 1.00 73.25 91 VAL A CA 1
ATOM 720 C C . VAL A 1 91 ? 1.976 -5.150 21.409 1.00 73.25 91 VAL A C 1
ATOM 722 O O . VAL A 1 91 ? 0.778 -5.383 21.279 1.00 73.25 91 VAL A O 1
ATOM 725 N N . ASP A 1 92 ? 2.605 -5.378 22.563 1.00 75.50 92 ASP A N 1
ATOM 726 C CA . ASP A 1 92 ? 1.914 -5.947 23.727 1.00 75.50 92 ASP A CA 1
ATOM 727 C C . ASP A 1 92 ? 0.870 -4.993 24.320 1.00 75.50 92 ASP A C 1
ATOM 729 O O . ASP A 1 92 ? -0.245 -5.416 24.637 1.00 75.50 92 ASP A O 1
ATOM 733 N N . PHE A 1 93 ? 1.164 -3.690 24.380 1.00 78.44 93 PHE A N 1
ATOM 734 C CA . PHE A 1 93 ? 0.171 -2.676 24.758 1.00 78.44 93 PHE A CA 1
ATOM 735 C C . PHE A 1 93 ? -1.027 -2.674 23.809 1.00 78.44 93 PHE A C 1
ATOM 737 O O . PHE A 1 93 ? -2.181 -2.641 24.245 1.00 78.44 93 PHE A O 1
ATOM 744 N N . VAL A 1 94 ? -0.759 -2.771 22.510 1.00 81.69 94 VAL A N 1
ATOM 745 C CA . VAL A 1 94 ? -1.799 -2.819 21.485 1.00 81.69 94 VAL A CA 1
ATOM 746 C C . VAL A 1 94 ? -2.586 -4.136 21.536 1.00 81.69 94 VAL A C 1
ATOM 748 O O . VAL A 1 94 ? -3.801 -4.119 21.351 1.00 81.69 94 VAL A O 1
ATOM 751 N N . ARG A 1 95 ? -1.966 -5.271 21.886 1.00 82.19 95 ARG A N 1
ATOM 752 C CA . ARG A 1 95 ? -2.675 -6.541 22.139 1.00 82.19 95 ARG A CA 1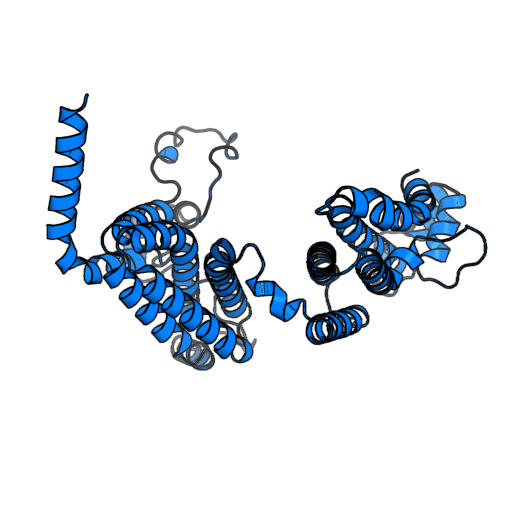
ATOM 753 C C . ARG A 1 95 ? -3.646 -6.423 23.312 1.00 82.19 95 ARG A C 1
ATOM 755 O O . ARG A 1 95 ? -4.782 -6.883 23.210 1.00 82.19 95 ARG A O 1
ATOM 762 N N . VAL A 1 96 ? -3.236 -5.782 24.409 1.00 83.75 96 VAL A N 1
ATOM 763 C CA . VAL A 1 96 ? -4.124 -5.532 25.558 1.00 83.75 96 VAL A CA 1
ATOM 764 C C . VAL A 1 96 ? -5.274 -4.604 25.164 1.00 83.75 96 VAL A C 1
ATOM 766 O O . VAL A 1 96 ? -6.429 -4.897 25.479 1.00 83.75 96 VAL A O 1
ATOM 769 N N . ALA A 1 97 ? -4.987 -3.534 24.421 1.00 84.88 97 ALA A N 1
ATOM 770 C CA . ALA A 1 97 ? -6.016 -2.641 23.897 1.00 84.88 97 ALA A CA 1
ATOM 771 C C . ALA A 1 97 ? -6.991 -3.369 22.955 1.00 84.88 97 ALA A C 1
ATOM 773 O O . ALA A 1 97 ? -8.196 -3.153 23.025 1.00 84.88 97 ALA A O 1
ATOM 774 N N . SER A 1 98 ? -6.494 -4.289 22.129 1.00 86.56 98 SER A N 1
ATOM 775 C CA . SER A 1 98 ? -7.298 -5.120 21.230 1.00 86.56 98 SER A CA 1
ATOM 776 C C . SER A 1 98 ? -8.229 -6.075 21.992 1.00 86.56 98 SER A C 1
ATOM 778 O O . SER A 1 98 ? -9.415 -6.204 21.675 1.00 86.56 98 SER A O 1
ATOM 780 N N . LEU A 1 99 ? -7.744 -6.673 23.088 1.00 85.88 99 LEU A N 1
ATOM 781 C CA . LEU A 1 99 ? -8.591 -7.443 24.003 1.00 85.88 99 LEU A CA 1
ATOM 782 C C . LEU A 1 99 ? -9.671 -6.569 24.648 1.00 85.88 99 LEU A C 1
ATOM 784 O O . LEU A 1 99 ? -10.825 -6.997 24.723 1.00 85.88 99 LEU A O 1
ATOM 788 N N . ALA A 1 100 ? -9.329 -5.358 25.086 1.00 85.94 100 ALA A N 1
ATOM 789 C CA . ALA A 1 100 ? -10.293 -4.418 25.646 1.00 85.94 100 ALA A CA 1
ATOM 790 C C . ALA A 1 100 ? -11.347 -3.980 24.613 1.00 85.94 100 ALA A C 1
ATOM 792 O O . ALA A 1 100 ? -12.537 -3.993 24.927 1.00 85.94 100 ALA A O 1
ATOM 793 N N . ALA A 1 101 ? -10.946 -3.715 23.368 1.00 86.69 101 ALA A N 1
ATOM 794 C CA . ALA A 1 101 ? -11.853 -3.403 22.264 1.00 86.69 101 ALA A CA 1
ATOM 795 C C . ALA A 1 101 ? -12.854 -4.532 21.993 1.00 86.69 101 ALA A C 1
ATOM 797 O O . ALA A 1 101 ? -14.019 -4.274 21.705 1.00 86.69 101 ALA A O 1
ATOM 798 N N . SER A 1 102 ? -12.428 -5.789 22.165 1.00 87.81 102 SER A N 1
ATOM 799 C CA . SER A 1 102 ? -13.319 -6.949 22.041 1.00 87.81 102 SER A CA 1
ATOM 800 C C . SER A 1 102 ? -14.344 -7.094 23.179 1.00 87.81 102 SER A C 1
ATOM 802 O O . SER A 1 102 ? -15.255 -7.920 23.079 1.00 87.81 102 SER A O 1
ATOM 804 N N . CYS A 1 103 ? -14.165 -6.355 24.280 1.00 87.94 103 CYS A N 1
ATOM 805 C CA . CYS A 1 103 ? -15.029 -6.404 25.462 1.00 87.94 103 CYS A CA 1
ATOM 806 C C . CYS A 1 103 ? -15.889 -5.143 25.637 1.00 87.94 103 CYS A C 1
ATOM 808 O O . CYS A 1 103 ? -16.956 -5.227 26.237 1.00 87.94 103 CYS A O 1
ATOM 810 N N . TRP A 1 104 ? -15.425 -3.987 25.152 1.00 90.00 104 TRP A N 1
ATOM 811 C CA . TRP A 1 104 ? -16.118 -2.695 25.247 1.00 90.00 104 TRP A CA 1
ATOM 812 C C . TRP A 1 104 ? -16.202 -2.019 23.869 1.00 90.00 104 TRP A C 1
ATOM 814 O O . TRP A 1 104 ? -15.608 -0.956 23.660 1.00 90.00 104 TRP A O 1
ATOM 824 N N . PRO A 1 105 ? -16.882 -2.648 22.890 1.00 90.88 105 PRO A N 1
ATOM 825 C CA . PRO A 1 105 ? -16.842 -2.191 21.505 1.00 90.88 105 PRO A CA 1
ATOM 826 C C . PRO A 1 105 ? -17.415 -0.780 21.324 1.00 90.88 105 PRO A C 1
ATOM 828 O O . PRO A 1 105 ? -16.833 0.040 20.618 1.00 90.88 105 PRO A O 1
ATOM 831 N N . GLN A 1 106 ? -18.521 -0.456 21.998 1.00 91.31 106 GLN A N 1
ATOM 832 C CA . GLN A 1 106 ? -19.180 0.845 21.863 1.00 91.31 106 GLN A CA 1
ATOM 833 C C . GLN A 1 106 ? -18.302 1.998 22.378 1.00 91.31 106 GLN A C 1
ATOM 835 O O . GLN A 1 106 ? -18.161 3.021 21.705 1.00 91.31 106 GLN A O 1
ATOM 840 N N . GLU A 1 107 ? -17.686 1.828 23.548 1.00 91.44 107 GLU A N 1
ATOM 841 C CA . GLU A 1 107 ? -16.772 2.810 24.133 1.00 91.44 107 GLU A CA 1
ATOM 842 C C . GLU A 1 107 ? -15.527 2.996 23.263 1.00 91.44 107 GLU A C 1
ATOM 844 O O . GLU A 1 107 ? -15.094 4.125 23.034 1.00 91.44 107 GLU A O 1
ATOM 849 N N . PHE A 1 108 ? -14.978 1.904 22.724 1.00 91.56 108 PHE A N 1
ATOM 850 C CA . PHE A 1 108 ? -13.819 1.967 21.835 1.00 91.56 108 PHE A CA 1
ATOM 851 C C . PHE A 1 108 ? -14.109 2.721 20.537 1.00 91.56 108 PHE A C 1
ATOM 853 O O . PHE A 1 108 ? -13.269 3.509 20.105 1.00 91.56 108 PHE A O 1
ATOM 860 N N . ILE A 1 109 ? -15.294 2.545 19.941 1.00 92.94 109 ILE A N 1
ATOM 861 C CA . ILE A 1 109 ? -15.705 3.313 18.754 1.00 92.94 109 ILE A CA 1
ATOM 862 C C . ILE A 1 109 ? -15.707 4.814 19.058 1.00 92.94 109 ILE A C 1
ATOM 864 O O . ILE A 1 109 ? -15.197 5.604 18.262 1.00 92.94 109 ILE A O 1
ATOM 868 N N . GLN A 1 110 ? -16.256 5.219 20.206 1.00 93.50 110 GLN A N 1
ATOM 869 C CA . GLN A 1 110 ? -16.320 6.629 20.602 1.00 93.50 110 GLN A CA 1
ATOM 870 C C . GLN A 1 110 ? -14.926 7.213 20.860 1.00 93.50 110 GLN A C 1
ATOM 872 O O . GLN A 1 110 ? -14.613 8.298 20.369 1.00 93.50 110 GLN A O 1
ATOM 877 N N . LEU A 1 111 ? -14.072 6.482 21.582 1.00 93.50 111 LEU A N 1
ATOM 878 C CA . LEU A 1 111 ? -12.709 6.911 21.904 1.00 93.50 111 LEU A CA 1
ATOM 879 C C . LEU A 1 111 ? -11.831 7.027 20.649 1.00 93.50 111 LEU A C 1
ATOM 881 O O . LEU A 1 111 ? -11.115 8.016 20.495 1.00 93.50 111 LEU A O 1
ATOM 885 N N . LEU A 1 112 ? -11.928 6.064 19.725 1.00 93.25 112 LEU A N 1
ATOM 886 C CA . LEU A 1 112 ? -11.234 6.124 18.435 1.00 93.25 112 LEU A CA 1
ATOM 887 C C . LEU A 1 112 ? -11.738 7.276 17.569 1.00 93.25 112 LEU A C 1
ATOM 889 O O . LEU A 1 112 ? -10.922 8.011 17.018 1.00 93.25 112 LEU A O 1
ATOM 893 N N . SER A 1 113 ? -13.057 7.480 17.496 1.00 94.12 113 SER A N 1
ATOM 894 C CA . SER A 1 113 ? -13.636 8.599 16.740 1.00 94.12 113 SER A CA 1
ATOM 895 C C . SER A 1 113 ? -13.132 9.935 17.269 1.00 94.12 113 SER A C 1
ATOM 897 O O . SER A 1 113 ? -12.639 10.748 16.496 1.00 94.12 113 SER A O 1
ATOM 899 N N . SER A 1 114 ? -13.145 10.118 18.592 1.00 93.44 114 SER A N 1
ATOM 900 C CA . SER A 1 114 ? -12.634 11.330 19.232 1.00 93.44 114 SER A CA 1
ATOM 901 C C . SER A 1 114 ? -11.144 11.559 18.953 1.00 93.44 114 SER A C 1
ATOM 903 O O . SER A 1 114 ? -10.738 12.693 18.698 1.00 93.44 114 SER A O 1
ATOM 905 N N . TRP A 1 115 ? -10.320 10.505 18.959 1.00 92.12 115 TRP A N 1
ATOM 906 C CA . TRP A 1 115 ? -8.895 10.625 18.635 1.00 92.12 115 TRP A CA 1
ATOM 907 C C . TRP A 1 115 ? -8.679 11.011 17.164 1.00 92.12 115 TRP A C 1
ATOM 909 O O . TRP A 1 115 ? -7.923 11.944 16.886 1.00 92.12 115 TRP A O 1
ATOM 919 N N . ILE A 1 116 ? -9.374 10.353 16.231 1.00 91.81 116 ILE A N 1
ATOM 920 C CA . ILE A 1 116 ? -9.291 10.639 14.791 1.00 91.81 116 ILE A CA 1
ATOM 921 C C . ILE A 1 116 ? -9.748 12.071 14.498 1.00 91.81 116 ILE A C 1
ATOM 923 O O . ILE A 1 116 ? -9.014 12.835 13.870 1.00 91.81 116 ILE A O 1
ATOM 927 N N . GLU A 1 117 ? -10.914 12.471 15.005 1.00 90.81 117 GLU A N 1
ATOM 928 C CA . GLU A 1 117 ? -11.455 13.824 14.847 1.00 90.81 117 GLU A CA 1
ATOM 929 C C . GLU A 1 117 ? -10.477 14.872 15.379 1.00 90.81 117 GLU A C 1
ATOM 931 O O . GLU A 1 117 ? -10.103 15.787 14.646 1.00 90.81 117 GLU A O 1
ATOM 936 N N . ALA A 1 118 ? -9.967 14.692 16.602 1.00 87.12 118 ALA A N 1
ATOM 937 C CA . ALA A 1 118 ? -8.994 15.606 17.193 1.00 87.12 118 ALA A CA 1
ATOM 938 C C . ALA A 1 118 ? -7.720 15.744 16.346 1.00 87.12 118 ALA A C 1
ATOM 940 O O . ALA A 1 118 ? -7.131 16.822 16.302 1.00 87.12 118 ALA A O 1
ATOM 941 N N . ARG A 1 119 ? -7.287 14.681 15.656 1.00 82.06 119 ARG A N 1
ATOM 942 C CA . ARG A 1 119 ? -6.092 14.730 14.799 1.00 82.06 119 ARG A CA 1
ATOM 943 C C . ARG A 1 119 ? -6.336 15.353 13.445 1.00 82.06 119 ARG A C 1
ATOM 945 O O . ARG A 1 119 ? -5.485 16.092 12.963 1.00 82.06 119 ARG A O 1
ATOM 952 N N . THR A 1 120 ? -7.496 15.093 12.866 1.00 80.94 120 THR A N 1
ATOM 953 C CA . THR A 1 120 ? -7.900 15.686 11.589 1.00 80.94 120 THR A CA 1
ATOM 954 C C . THR A 1 120 ? -8.314 17.158 11.713 1.00 80.94 120 THR A C 1
ATOM 956 O O . THR A 1 120 ? -8.237 17.887 10.730 1.00 80.94 120 THR A O 1
ATOM 959 N N . ALA A 1 121 ? -8.691 17.622 12.912 1.00 74.06 121 ALA A N 1
ATOM 960 C CA . ALA A 1 121 ? -9.090 19.007 13.172 1.00 74.06 121 ALA A CA 1
ATOM 961 C C . ALA A 1 121 ? -7.917 19.991 13.349 1.00 74.06 121 ALA A C 1
ATOM 963 O O . ALA A 1 121 ? -8.107 21.198 13.202 1.00 74.06 121 ALA A O 1
ATOM 964 N N . ILE A 1 122 ? -6.713 19.514 13.682 1.00 63.72 122 ILE A N 1
ATOM 965 C CA . ILE A 1 122 ? -5.542 20.382 13.867 1.00 63.72 122 ILE A CA 1
ATOM 966 C C . ILE A 1 122 ? -5.021 20.789 12.480 1.00 63.72 122 ILE A C 1
ATOM 968 O O . ILE A 1 122 ? -4.635 19.906 11.711 1.00 63.72 122 ILE A O 1
ATOM 972 N N . PRO A 1 123 ? -4.952 22.093 12.140 1.00 54.50 123 PRO A N 1
ATOM 973 C CA . PRO A 1 123 ? -4.321 22.527 10.902 1.00 54.50 123 PRO A CA 1
ATOM 974 C C . PRO A 1 123 ? -2.867 22.058 10.912 1.00 54.50 123 PRO A C 1
ATOM 976 O O . PRO A 1 123 ? -2.081 22.472 11.763 1.00 54.50 123 PRO A O 1
ATOM 979 N N . ILE A 1 124 ? -2.489 21.188 9.978 1.00 53.69 124 ILE A N 1
ATOM 980 C CA . ILE A 1 124 ? -1.127 20.629 9.906 1.00 53.69 124 ILE A CA 1
ATOM 981 C C . ILE A 1 124 ? -0.093 21.728 9.568 1.00 53.69 124 ILE A C 1
ATOM 983 O O . ILE A 1 124 ? 1.098 21.575 9.813 1.00 53.69 124 ILE A O 1
ATOM 987 N N . THR A 1 125 ? -0.552 22.906 9.133 1.00 46.41 125 THR A N 1
ATOM 988 C CA . THR A 1 125 ? 0.244 24.139 9.025 1.00 46.41 125 THR A CA 1
ATOM 989 C C . THR A 1 125 ? 0.643 24.740 10.382 1.00 46.41 125 THR A C 1
ATOM 991 O O . THR A 1 125 ? 1.669 25.410 10.477 1.00 46.41 125 THR A O 1
ATOM 994 N N . ALA A 1 126 ? -0.115 24.486 11.454 1.00 41.00 126 ALA A N 1
ATOM 995 C CA . ALA A 1 126 ? 0.140 25.047 12.780 1.00 41.00 126 ALA A CA 1
ATOM 996 C C . ALA A 1 126 ? 1.232 24.295 13.560 1.00 41.00 126 ALA A C 1
ATOM 998 O O . ALA A 1 126 ? 1.907 24.909 14.385 1.00 41.00 126 ALA A O 1
ATOM 999 N N . SER A 1 127 ? 1.468 23.000 13.295 1.00 45.75 127 SER A N 1
ATOM 1000 C CA . SER A 1 127 ? 2.554 22.273 13.978 1.00 45.75 127 SER A CA 1
ATOM 1001 C C . SER A 1 127 ? 3.934 22.727 13.512 1.00 45.75 127 SER A C 1
ATOM 1003 O O . SER A 1 127 ? 4.868 22.727 14.306 1.00 45.75 127 SER A O 1
ATOM 1005 N N . VAL A 1 128 ? 4.050 23.160 12.253 1.00 44.28 128 VAL A N 1
ATOM 1006 C CA . VAL A 1 128 ? 5.272 23.759 11.703 1.00 44.28 128 VAL A CA 1
ATOM 1007 C C . VAL A 1 128 ? 5.564 25.088 12.413 1.00 44.28 128 VAL A C 1
ATOM 1009 O O . VAL A 1 128 ? 6.656 25.283 12.935 1.00 44.28 128 VAL A O 1
ATOM 1012 N N . LEU A 1 129 ? 4.556 25.957 12.555 1.00 41.97 129 LEU A N 1
ATOM 1013 C CA . LEU A 1 129 ? 4.672 27.245 13.256 1.00 41.97 129 LEU A CA 1
ATOM 1014 C C . LEU A 1 129 ? 4.971 27.103 14.762 1.00 41.97 129 LEU A C 1
ATOM 1016 O O . LEU A 1 129 ? 5.797 27.840 15.293 1.00 41.97 129 LEU A O 1
ATOM 1020 N N . CYS A 1 130 ? 4.355 26.139 15.455 1.00 41.69 130 CYS A N 1
ATOM 1021 C CA . CYS A 1 130 ? 4.650 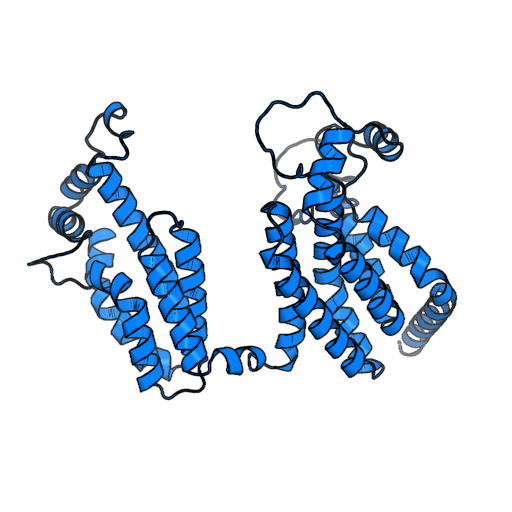25.873 16.871 1.00 41.69 130 CYS A CA 1
ATOM 1022 C C . CYS A 1 130 ? 6.061 25.299 17.089 1.00 41.69 130 CYS A C 1
ATOM 1024 O O . CYS A 1 130 ? 6.680 25.577 18.118 1.00 41.69 130 CYS A O 1
ATOM 1026 N N . PHE A 1 131 ? 6.574 24.521 16.130 1.00 44.81 131 PHE A N 1
ATOM 1027 C CA . PHE A 1 131 ? 7.944 24.009 16.164 1.00 44.81 131 PHE A CA 1
ATOM 1028 C C . PHE A 1 131 ? 8.963 25.148 16.006 1.00 44.81 131 PHE A C 1
ATOM 1030 O O . PHE A 1 131 ? 9.877 25.251 16.822 1.00 44.81 131 PHE A O 1
ATOM 1037 N N . PHE A 1 132 ? 8.739 26.069 15.058 1.00 43.88 132 PHE A N 1
ATOM 1038 C CA . PHE A 1 132 ? 9.579 27.263 14.875 1.00 43.88 132 PHE A CA 1
ATOM 1039 C C . PHE A 1 132 ? 9.616 28.178 16.107 1.00 43.88 132 PHE A C 1
ATOM 1041 O O . PHE A 1 132 ? 10.663 28.724 16.439 1.00 43.88 132 PHE A O 1
ATOM 1048 N N . LEU A 1 133 ? 8.500 28.321 16.829 1.00 47.34 133 LEU A N 1
ATOM 1049 C CA . LEU A 1 133 ? 8.453 29.138 18.049 1.00 47.34 133 LEU A CA 1
ATOM 1050 C C . LEU A 1 133 ? 9.153 28.491 19.258 1.00 47.34 133 LEU A C 1
ATOM 1052 O O . LEU A 1 133 ? 9.417 29.183 20.238 1.00 47.34 133 LEU A O 1
ATOM 1056 N N . SER A 1 134 ? 9.447 27.188 19.203 1.00 43.03 134 SER A N 1
ATOM 1057 C CA . SER A 1 134 ? 10.046 26.441 20.320 1.00 43.03 134 SER A CA 1
ATOM 1058 C C . SER A 1 134 ? 11.556 26.205 20.163 1.00 43.03 134 SER A C 1
ATOM 1060 O O . SER A 1 134 ? 12.214 25.885 21.150 1.00 43.03 134 SER A O 1
ATOM 1062 N N . PHE A 1 135 ? 12.114 26.378 18.957 1.00 42.84 135 PHE A N 1
ATOM 1063 C CA . PHE A 1 135 ? 13.540 26.192 18.658 1.00 42.84 135 PHE A CA 1
ATOM 1064 C C . PHE A 1 135 ? 14.024 27.249 17.644 1.00 42.84 135 PHE A C 1
ATOM 1066 O O . PHE A 1 135 ? 13.905 27.025 16.441 1.00 42.84 135 PHE A O 1
ATOM 1073 N N . PRO A 1 136 ? 14.558 28.399 18.099 1.00 41.72 136 PRO A N 1
ATOM 1074 C CA . PRO A 1 136 ? 14.927 29.512 17.218 1.00 41.72 136 PRO A CA 1
ATOM 1075 C C . PRO A 1 136 ? 16.249 29.332 16.439 1.00 41.72 136 PRO A C 1
ATOM 1077 O O . PRO A 1 136 ? 16.576 30.205 15.644 1.00 41.72 136 PRO A O 1
ATOM 1080 N N . ASP A 1 137 ? 16.981 28.224 16.619 1.00 36.19 137 ASP A N 1
ATOM 1081 C CA . ASP A 1 137 ? 18.345 28.030 16.079 1.00 36.19 137 ASP A CA 1
ATOM 1082 C C . ASP A 1 137 ? 18.449 26.940 14.984 1.00 36.19 137 ASP A C 1
ATOM 1084 O O . ASP A 1 137 ? 19.404 26.166 14.963 1.00 36.19 137 ASP A O 1
ATOM 1088 N N . MET A 1 138 ? 17.475 26.822 14.075 1.00 39.44 138 MET A N 1
ATOM 1089 C CA . MET A 1 138 ? 17.551 25.860 12.958 1.00 39.44 138 MET A CA 1
ATOM 1090 C C . MET A 1 138 ? 17.529 26.581 11.604 1.00 39.44 138 MET A C 1
ATOM 1092 O O . MET A 1 138 ? 16.613 27.352 11.329 1.00 39.44 138 MET A O 1
ATOM 1096 N N . ASP A 1 139 ? 18.559 26.312 10.795 1.00 35.47 139 ASP A N 1
ATOM 1097 C CA . ASP A 1 139 ? 18.868 26.927 9.496 1.00 35.47 139 ASP A CA 1
ATOM 1098 C C . ASP A 1 139 ? 17.694 26.960 8.495 1.00 35.47 139 ASP A C 1
ATOM 1100 O O . ASP A 1 139 ? 16.863 26.052 8.451 1.00 35.47 139 ASP A O 1
ATOM 1104 N N . ASP A 1 140 ? 17.725 27.984 7.626 1.00 35.53 140 ASP A N 1
ATOM 1105 C CA . ASP A 1 140 ? 16.796 28.408 6.552 1.00 35.53 140 ASP A CA 1
ATOM 1106 C C . ASP A 1 140 ? 16.482 27.374 5.439 1.00 35.53 140 ASP A C 1
ATOM 1108 O O . ASP A 1 140 ? 16.261 27.705 4.271 1.00 35.53 140 ASP A O 1
ATOM 1112 N N . THR A 1 141 ? 16.416 26.089 5.761 1.00 37.81 141 THR A N 1
ATOM 1113 C CA . THR A 1 141 ? 15.868 25.067 4.866 1.00 37.81 141 THR A CA 1
ATOM 1114 C C . THR A 1 141 ? 14.490 24.686 5.385 1.00 37.81 141 THR A C 1
ATOM 1116 O O . THR A 1 141 ? 14.342 24.311 6.541 1.00 37.81 141 THR A O 1
ATOM 1119 N N . GLY A 1 142 ? 13.454 24.832 4.555 1.00 41.53 142 GLY A N 1
ATOM 1120 C CA . GLY A 1 142 ? 12.061 24.526 4.900 1.00 41.53 142 GLY A CA 1
ATOM 1121 C C . GLY A 1 142 ? 11.841 23.043 5.212 1.00 41.53 142 GLY A C 1
ATOM 1122 O O . GLY A 1 142 ? 11.284 22.313 4.395 1.00 41.53 142 GLY A O 1
ATOM 1123 N N . LEU A 1 143 ? 12.308 22.588 6.375 1.00 48.31 143 LEU A N 1
ATOM 1124 C CA . LEU A 1 143 ? 12.242 21.201 6.799 1.00 48.31 143 LEU A CA 1
ATOM 1125 C C . LEU A 1 143 ? 10.835 20.861 7.297 1.00 48.31 143 LEU A C 1
ATOM 1127 O O . LEU A 1 143 ? 10.284 21.497 8.196 1.00 48.31 143 LEU A O 1
ATOM 1131 N N . PHE A 1 144 ? 10.284 19.807 6.699 1.00 54.72 144 PHE A N 1
ATOM 1132 C CA . PHE A 1 144 ? 9.103 19.077 7.153 1.00 54.72 144 PHE A CA 1
ATOM 1133 C C . PHE A 1 144 ? 9.217 18.657 8.627 1.00 54.72 144 PHE A C 1
ATOM 1135 O O . PHE A 1 144 ? 10.311 18.653 9.200 1.00 54.72 144 PHE A O 1
ATOM 1142 N N . THR A 1 145 ? 8.094 18.294 9.259 1.00 56.50 145 THR A N 1
ATOM 1143 C CA . THR A 1 145 ? 8.098 17.903 10.673 1.00 56.50 145 THR A CA 1
ATOM 1144 C C . THR A 1 145 ? 9.109 16.783 10.906 1.00 56.50 145 THR A C 1
ATOM 1146 O O . THR A 1 145 ? 9.154 15.786 10.181 1.00 56.50 145 THR A O 1
ATOM 1149 N N . SER A 1 146 ? 9.960 16.972 11.919 1.00 63.56 146 SER A N 1
ATOM 1150 C CA . SER A 1 146 ? 10.923 15.955 12.335 1.00 63.56 146 SER A CA 1
ATOM 1151 C C . SER A 1 146 ? 10.206 14.621 12.562 1.00 63.56 146 SER A C 1
ATOM 1153 O O . SER A 1 146 ? 9.109 14.587 13.130 1.00 63.56 146 SER A O 1
ATOM 1155 N N . LEU A 1 147 ? 10.848 13.515 12.169 1.00 63.00 147 LEU A N 1
ATOM 1156 C CA . LEU A 1 147 ? 10.361 12.151 12.415 1.00 63.00 147 LEU A CA 1
ATOM 1157 C C . LEU A 1 147 ? 10.128 11.867 13.911 1.00 63.00 147 LEU A C 1
ATOM 1159 O O . LEU A 1 147 ? 9.372 10.964 14.250 1.00 63.00 147 LEU A O 1
ATOM 1163 N N . ALA A 1 148 ? 10.744 12.656 14.798 1.00 64.19 148 ALA A N 1
ATOM 1164 C CA . ALA A 1 148 ? 10.567 12.593 16.247 1.00 64.19 148 ALA A CA 1
ATOM 1165 C C . ALA A 1 148 ? 9.552 13.620 16.794 1.00 64.19 148 ALA A C 1
ATOM 1167 O O . ALA A 1 148 ? 9.453 13.803 18.006 1.00 64.19 148 ALA A O 1
ATOM 1168 N N . SER A 1 149 ? 8.817 14.335 15.935 1.00 72.00 149 SER A N 1
ATOM 1169 C CA . SER A 1 149 ? 7.831 15.318 16.389 1.00 72.00 149 SER A CA 1
ATOM 1170 C C . SER A 1 149 ? 6.643 14.635 17.087 1.00 72.00 149 SER A C 1
ATOM 1172 O O . SER A 1 149 ? 6.189 13.582 16.630 1.00 72.00 149 SER A O 1
ATOM 1174 N N . PRO A 1 150 ? 6.060 15.240 18.142 1.00 75.00 150 PRO A N 1
ATOM 1175 C CA . PRO A 1 150 ? 4.912 14.661 18.848 1.00 75.00 150 PRO A CA 1
ATOM 1176 C C . PRO A 1 150 ? 3.719 14.362 17.930 1.00 75.00 150 PRO A C 1
ATOM 1178 O O . PRO A 1 150 ? 2.999 13.386 18.123 1.00 75.00 150 PRO A O 1
ATOM 1181 N N . THR A 1 151 ? 3.524 15.187 16.897 1.00 78.31 151 THR A N 1
ATOM 1182 C CA . THR A 1 151 ? 2.485 14.981 15.882 1.00 78.31 151 THR A CA 1
ATOM 1183 C C . THR A 1 151 ? 2.738 13.711 15.073 1.00 78.31 151 THR A C 1
ATOM 1185 O O . THR A 1 151 ? 1.818 12.913 14.909 1.00 78.31 151 THR A O 1
ATOM 1188 N N . MET A 1 152 ? 3.968 13.498 14.594 1.00 79.44 152 MET A N 1
ATOM 1189 C CA . MET A 1 152 ? 4.332 12.300 13.832 1.00 79.44 152 MET A CA 1
ATOM 1190 C C . MET A 1 152 ? 4.224 11.030 14.688 1.00 79.44 152 MET A C 1
ATOM 1192 O O . MET A 1 152 ? 3.671 10.027 14.235 1.00 79.44 152 MET A O 1
ATOM 1196 N N . LEU A 1 153 ? 4.682 11.090 15.942 1.00 79.62 153 LEU A N 1
ATOM 1197 C CA . LEU A 1 153 ? 4.613 9.969 16.884 1.00 79.62 153 LEU A CA 1
ATOM 1198 C C . LEU A 1 153 ? 3.172 9.548 17.198 1.00 79.62 153 LEU A C 1
ATOM 1200 O O . LEU A 1 153 ? 2.896 8.352 17.303 1.00 79.62 153 LEU A O 1
ATOM 1204 N N . ASP A 1 154 ? 2.243 10.500 17.319 1.00 83.56 154 ASP A N 1
ATOM 1205 C CA . ASP A 1 154 ? 0.836 10.170 17.563 1.00 83.56 154 ASP A CA 1
ATOM 1206 C C . ASP A 1 154 ? 0.136 9.624 16.307 1.00 83.56 154 ASP A C 1
ATOM 1208 O O . ASP A 1 154 ? -0.726 8.757 16.429 1.00 83.56 154 ASP A O 1
ATOM 1212 N N . TRP A 1 155 ? 0.532 10.054 15.100 1.00 86.69 155 TRP A N 1
ATOM 1213 C CA . TRP A 1 155 ? 0.085 9.422 13.847 1.00 86.69 155 TRP A CA 1
ATOM 1214 C C . TRP A 1 155 ? 0.605 7.989 13.708 1.00 86.69 155 TRP A C 1
ATOM 1216 O O . TRP A 1 155 ? -0.142 7.103 13.299 1.00 86.69 155 TRP A O 1
ATOM 1226 N N . GLU A 1 156 ? 1.861 7.736 14.079 1.00 84.31 156 GLU A N 1
ATOM 1227 C CA . GLU A 1 156 ? 2.419 6.382 14.113 1.00 84.31 156 GLU A CA 1
ATOM 1228 C C . GLU A 1 156 ? 1.712 5.503 15.158 1.00 84.31 156 GLU A C 1
ATOM 1230 O O . GLU A 1 156 ? 1.450 4.326 14.908 1.00 84.31 156 GLU A O 1
ATOM 1235 N N . ALA A 1 157 ? 1.366 6.070 16.318 1.00 86.44 157 ALA A N 1
ATOM 1236 C CA . ALA A 1 157 ? 0.595 5.369 17.335 1.00 86.44 157 ALA A CA 1
ATOM 1237 C C . ALA A 1 157 ? -0.820 5.031 16.847 1.00 86.44 157 ALA A C 1
ATOM 1239 O O . ALA A 1 157 ? -1.262 3.899 17.034 1.00 86.44 157 ALA A O 1
ATOM 1240 N N . LEU A 1 158 ? -1.503 5.977 16.192 1.00 90.75 158 LEU A N 1
ATOM 1241 C CA . LEU A 1 158 ? -2.829 5.763 15.614 1.00 90.75 158 LEU A CA 1
ATOM 1242 C C . LEU A 1 158 ? -2.804 4.665 14.544 1.00 90.75 158 LEU A C 1
ATOM 1244 O O . LEU A 1 158 ? -3.648 3.775 14.579 1.00 90.75 158 LEU A O 1
ATOM 1248 N N . GLU A 1 159 ? -1.821 4.692 13.640 1.00 90.19 159 GLU A N 1
ATOM 1249 C CA . GLU A 1 159 ? -1.633 3.656 12.619 1.00 90.19 159 GLU A CA 1
ATOM 1250 C C . GLU A 1 159 ? -1.537 2.261 13.253 1.00 90.19 159 GLU A C 1
ATOM 1252 O O . GLU A 1 159 ? -2.304 1.363 12.900 1.00 90.19 159 GLU A O 1
ATOM 1257 N N . LEU A 1 160 ? -0.634 2.096 14.228 1.00 86.38 160 LEU A N 1
ATOM 1258 C CA . LEU A 1 160 ? -0.421 0.816 14.903 1.00 86.38 160 LEU A CA 1
ATOM 1259 C C . LEU A 1 160 ? -1.686 0.344 15.631 1.00 86.38 160 LEU A C 1
ATOM 1261 O O . LEU A 1 160 ? -2.004 -0.847 15.636 1.00 86.38 160 LEU A O 1
ATOM 1265 N N . PHE A 1 161 ? -2.414 1.280 16.238 1.00 89.38 161 PHE A N 1
ATOM 1266 C CA . PHE A 1 161 ? -3.642 0.989 16.962 1.00 89.38 161 PHE A CA 1
ATOM 1267 C C . PHE A 1 161 ? -4.748 0.514 16.014 1.00 89.38 161 PHE A C 1
ATOM 1269 O O . PHE A 1 161 ? -5.360 -0.522 16.268 1.00 89.38 161 PHE A O 1
ATOM 1276 N N . LEU A 1 162 ? -4.978 1.219 14.901 1.00 91.38 162 LEU A N 1
ATOM 1277 C CA . LEU A 1 162 ? -5.989 0.841 13.909 1.00 91.38 162 LEU A CA 1
ATOM 1278 C C . LEU A 1 162 ? -5.704 -0.545 13.314 1.00 91.38 162 LEU A C 1
ATOM 1280 O O . LEU A 1 162 ? -6.611 -1.372 13.242 1.00 91.38 162 LEU A O 1
ATOM 1284 N N . GLU A 1 163 ? -4.449 -0.831 12.967 1.00 88.31 163 GLU A N 1
ATOM 1285 C CA . GLU A 1 163 ? -4.039 -2.113 12.377 1.00 88.31 163 GLU A CA 1
ATOM 1286 C C . GLU A 1 163 ? -4.437 -3.328 13.239 1.00 88.31 163 GLU A C 1
ATOM 1288 O O . GLU A 1 163 ? -4.881 -4.351 12.721 1.00 88.31 163 GLU A O 1
ATOM 1293 N N . HIS A 1 164 ? -4.335 -3.211 14.563 1.00 86.81 164 HIS A N 1
ATOM 1294 C CA . HIS A 1 164 ? -4.510 -4.342 15.481 1.00 86.81 164 HIS A CA 1
ATOM 1295 C C . HIS A 1 164 ? -5.857 -4.359 16.217 1.00 86.81 164 HIS A C 1
ATOM 1297 O O . HIS A 1 164 ? -6.256 -5.393 16.765 1.00 86.81 164 HIS A O 1
ATOM 1303 N N . VAL A 1 165 ? -6.543 -3.217 16.295 1.00 90.06 165 VAL A N 1
ATOM 1304 C CA . VAL A 1 165 ? -7.781 -3.076 17.074 1.00 90.06 165 VAL A CA 1
ATOM 1305 C C . VAL A 1 165 ? -9.026 -3.219 16.207 1.00 90.06 165 VAL A C 1
ATOM 1307 O O . VAL A 1 165 ? -10.025 -3.746 16.696 1.00 90.06 165 VAL A O 1
ATOM 1310 N N . LEU A 1 166 ? -8.993 -2.819 14.930 1.00 91.56 166 LEU A N 1
ATOM 1311 C CA . LEU A 1 166 ? -10.211 -2.807 14.115 1.00 91.56 166 LEU A CA 1
ATOM 1312 C C . LEU A 1 166 ? -10.793 -4.204 13.867 1.00 91.56 166 LEU A C 1
ATOM 1314 O O . LEU A 1 166 ? -12.002 -4.367 13.999 1.00 91.56 166 LEU A O 1
ATOM 1318 N N . THR A 1 167 ? -9.974 -5.222 13.580 1.00 89.69 167 THR A N 1
ATOM 1319 C CA . THR A 1 167 ? -10.488 -6.583 13.324 1.00 89.69 167 THR A CA 1
ATOM 1320 C C . THR A 1 167 ? -11.178 -7.189 14.562 1.00 89.69 167 THR A C 1
ATOM 1322 O O . THR A 1 167 ? -12.312 -7.675 14.448 1.00 89.69 167 THR A O 1
ATOM 1325 N N . PRO A 1 168 ? -10.583 -7.145 15.773 1.00 89.88 168 PRO A N 1
ATOM 1326 C CA . PRO A 1 168 ? -11.252 -7.660 16.972 1.00 89.88 168 PRO A CA 1
ATOM 1327 C C . PRO A 1 168 ? -12.454 -6.814 17.395 1.00 89.88 168 PRO A C 1
ATOM 1329 O O . PRO A 1 168 ? -13.451 -7.371 17.861 1.00 89.88 168 PRO A O 1
ATOM 1332 N N . LEU A 1 169 ? -12.403 -5.497 17.167 1.00 91.38 169 LEU A N 1
ATOM 1333 C CA . LEU A 1 169 ? -13.538 -4.598 17.366 1.00 91.38 169 LEU A CA 1
ATOM 1334 C C . LEU A 1 169 ? -14.707 -4.958 16.438 1.00 91.38 169 LEU A C 1
ATOM 1336 O O . LEU A 1 169 ? -15.825 -5.118 16.917 1.00 91.38 169 LEU A O 1
ATOM 1340 N N . ASN A 1 170 ? -14.452 -5.177 15.144 1.00 90.19 170 ASN A N 1
ATOM 1341 C CA . ASN A 1 170 ? -15.457 -5.610 14.169 1.00 90.19 170 ASN A CA 1
ATOM 1342 C C . ASN A 1 170 ? -16.146 -6.906 14.622 1.00 90.19 170 ASN A C 1
ATOM 1344 O O . ASN A 1 170 ? -17.371 -6.983 14.701 1.00 90.19 170 ASN A O 1
ATOM 1348 N N . THR A 1 171 ? -15.347 -7.898 15.019 1.00 89.75 171 THR A N 1
ATOM 1349 C CA . THR A 1 171 ? -15.847 -9.198 15.492 1.00 89.75 171 THR A CA 1
ATOM 1350 C C . THR A 1 171 ? -16.747 -9.048 16.726 1.00 89.75 171 THR A C 1
ATOM 1352 O O . THR A 1 171 ? -17.804 -9.676 16.816 1.00 89.75 171 THR A O 1
ATOM 1355 N N . ALA A 1 172 ? -16.366 -8.190 17.678 1.00 89.19 172 ALA A N 1
ATOM 1356 C CA . ALA A 1 172 ? -17.177 -7.914 18.862 1.00 89.19 172 ALA A CA 1
ATOM 1357 C C . ALA A 1 172 ? -18.464 -7.145 18.525 1.00 89.19 172 ALA A C 1
ATOM 1359 O O . ALA A 1 172 ? -19.532 -7.504 19.018 1.00 89.19 172 ALA A O 1
ATOM 1360 N N . CYS A 1 173 ? -18.397 -6.156 17.630 1.00 90.19 173 CYS A N 1
ATOM 1361 C CA . CYS A 1 173 ? -19.563 -5.417 17.147 1.00 90.19 173 CYS A CA 1
ATOM 1362 C C . CYS A 1 173 ? -20.579 -6.322 16.440 1.00 90.19 173 CYS A C 1
ATOM 1364 O O . CYS A 1 173 ? -21.782 -6.148 16.629 1.00 90.19 173 CYS A O 1
ATOM 1366 N N . GLN A 1 174 ? -20.119 -7.302 15.657 1.00 88.31 174 GLN A N 1
ATOM 1367 C CA . GLN A 1 174 ? -20.994 -8.301 15.036 1.00 88.31 174 GLN A CA 1
ATOM 1368 C C . GLN A 1 174 ? -21.681 -9.178 16.089 1.00 88.31 174 GLN A C 1
ATOM 1370 O O . GLN A 1 174 ? -22.888 -9.396 16.011 1.00 88.31 174 GLN A O 1
ATOM 1375 N N . ARG A 1 175 ? -20.938 -9.627 17.110 1.00 87.81 175 ARG A N 1
ATOM 1376 C CA . ARG A 1 175 ? -21.471 -10.442 18.213 1.00 87.81 175 ARG A CA 1
ATOM 1377 C C . ARG A 1 175 ? -22.504 -9.695 19.062 1.00 87.81 175 ARG A C 1
ATOM 1379 O O . ARG A 1 175 ? -23.479 -10.297 19.497 1.00 87.81 175 ARG A O 1
ATOM 1386 N N . GLU A 1 176 ? -22.276 -8.411 19.326 1.00 87.00 176 GLU A N 1
ATOM 1387 C CA . GLU A 1 176 ? -23.080 -7.601 20.257 1.00 87.00 176 GLU A CA 1
ATOM 1388 C C . GLU A 1 176 ? -24.149 -6.739 19.564 1.00 87.00 176 GLU A C 1
ATOM 1390 O O . GLU A 1 176 ? -24.898 -6.026 20.225 1.00 87.00 176 GLU A O 1
ATOM 1395 N N . GLY A 1 177 ? -24.259 -6.814 18.233 1.00 86.75 177 GLY A N 1
ATOM 1396 C CA . GLY A 1 177 ? -25.282 -6.101 17.461 1.00 86.75 177 GLY A CA 1
ATOM 1397 C C . GLY A 1 177 ? -24.944 -4.643 17.118 1.00 86.75 177 GLY A C 1
ATOM 1398 O O . GLY A 1 177 ? -25.770 -3.960 16.519 1.00 86.75 177 GLY A O 1
ATOM 1399 N N . TYR A 1 178 ? -23.726 -4.173 17.399 1.00 87.94 178 TYR A N 1
ATOM 1400 C CA . TYR A 1 178 ? -23.252 -2.808 17.109 1.00 87.94 178 TYR A CA 1
ATOM 1401 C C . TYR A 1 178 ? -22.687 -2.610 15.689 1.00 87.94 178 TYR A C 1
ATOM 1403 O O . TYR A 1 178 ? -22.091 -1.575 15.393 1.00 87.94 178 TYR A O 1
ATOM 1411 N N . HIS A 1 179 ? -22.859 -3.581 14.791 1.00 85.88 179 HIS A N 1
ATOM 1412 C CA . HIS A 1 179 ? -22.273 -3.560 13.444 1.00 85.88 179 HIS A CA 1
ATOM 1413 C C . HIS A 1 179 ? -22.599 -2.291 12.628 1.00 85.88 179 HIS A C 1
ATOM 1415 O O . HIS A 1 179 ? -21.691 -1.708 12.045 1.00 85.88 179 HIS A O 1
ATOM 1421 N N . VAL A 1 180 ? -23.850 -1.807 12.643 1.00 87.69 180 VAL A N 1
ATOM 1422 C CA . VAL A 1 180 ? -24.251 -0.580 11.916 1.00 87.69 180 VAL A CA 1
ATOM 1423 C C . VAL A 1 180 ? -23.523 0.653 12.451 1.00 87.69 180 VAL A C 1
ATOM 1425 O O . VAL A 1 180 ? -23.095 1.514 11.685 1.00 87.69 180 VAL A O 1
ATOM 1428 N N . GLN A 1 181 ? -23.358 0.740 13.774 1.00 90.56 181 GLN A N 1
ATOM 1429 C CA . GLN A 1 181 ? -22.650 1.852 14.405 1.00 90.56 181 GLN A CA 1
ATOM 1430 C C . GLN A 1 181 ? -21.166 1.836 14.029 1.00 90.56 181 GLN A C 1
ATOM 1432 O O . GLN A 1 181 ? -20.604 2.883 13.709 1.00 90.56 181 GLN A O 1
ATOM 1437 N N . PHE A 1 182 ? -20.545 0.656 14.042 1.00 92.19 182 PHE A N 1
ATOM 1438 C CA . PHE A 1 182 ? -19.150 0.496 13.648 1.00 92.19 182 PHE A CA 1
ATOM 1439 C C . PHE A 1 182 ? -18.930 0.846 12.172 1.00 92.19 182 PHE A C 1
ATOM 1441 O O . PHE A 1 182 ? -18.027 1.609 11.849 1.00 92.19 182 PHE A O 1
ATOM 1448 N N . GLU A 1 183 ? -19.804 0.377 11.285 1.00 88.50 183 GLU A N 1
ATOM 1449 C CA . GLU A 1 183 ? -19.762 0.695 9.857 1.00 88.50 183 GLU A CA 1
ATOM 1450 C C . GLU A 1 183 ? -19.932 2.197 9.592 1.00 88.50 183 GLU A C 1
ATOM 1452 O O . GLU A 1 183 ? -19.144 2.797 8.860 1.00 88.50 183 GLU A O 1
ATOM 1457 N N . SER A 1 184 ? -20.903 2.838 10.250 1.00 90.62 184 SER A N 1
ATOM 1458 C CA . SER A 1 184 ? -21.079 4.290 10.167 1.00 90.62 184 SER A CA 1
ATOM 1459 C C . SER A 1 184 ? -19.834 5.047 10.639 1.00 90.62 184 SER A C 1
ATOM 1461 O O . SER A 1 184 ? -19.507 6.092 10.071 1.00 90.62 184 SER A O 1
ATOM 1463 N N . ALA A 1 185 ? -19.140 4.542 11.664 1.00 93.00 185 ALA A N 1
ATOM 1464 C CA . ALA A 1 185 ? -17.898 5.132 12.150 1.00 93.00 185 ALA A CA 1
ATOM 1465 C C . ALA A 1 185 ? -16.764 4.976 11.124 1.00 93.00 185 ALA A C 1
ATOM 1467 O O . ALA A 1 185 ? -16.137 5.973 10.779 1.00 93.00 185 ALA A O 1
ATOM 1468 N N . LEU A 1 186 ? -16.566 3.781 10.554 1.00 91.81 186 LEU A N 1
ATOM 1469 C CA . LEU A 1 186 ? -15.564 3.533 9.507 1.00 91.81 186 LEU A CA 1
ATOM 1470 C C . LEU A 1 186 ? -15.767 4.448 8.285 1.00 91.81 186 LEU A C 1
ATOM 1472 O O . LEU A 1 186 ? -14.807 5.037 7.781 1.00 91.81 186 LEU A O 1
ATOM 1476 N N . VAL A 1 187 ? -17.014 4.622 7.831 1.00 90.00 187 VAL A N 1
ATOM 1477 C CA . VAL A 1 187 ? -17.348 5.546 6.730 1.00 90.00 187 VAL A CA 1
ATOM 1478 C C . VAL A 1 187 ? -17.023 6.993 7.109 1.00 90.00 187 VAL A C 1
ATOM 1480 O O . VAL A 1 187 ? -16.460 7.730 6.298 1.00 90.00 187 VAL A O 1
ATOM 1483 N N . SER A 1 188 ? -17.347 7.408 8.337 1.00 92.44 188 SER A N 1
ATOM 1484 C CA . SER A 1 188 ? -17.024 8.748 8.841 1.00 92.44 188 SER A CA 1
ATOM 1485 C C . SER A 1 188 ? -15.512 8.992 8.877 1.00 92.44 188 SER A C 1
ATOM 1487 O O . SER A 1 188 ? -15.031 9.978 8.318 1.00 92.44 188 SER A O 1
ATOM 1489 N N . TRP A 1 189 ? -14.743 8.059 9.445 1.00 93.88 189 TRP A N 1
ATOM 1490 C CA . TRP A 1 189 ? -13.282 8.145 9.527 1.00 93.88 189 TRP A CA 1
ATOM 1491 C C . TRP A 1 189 ? -12.636 8.198 8.142 1.00 93.88 189 TRP A C 1
ATOM 1493 O O . TRP A 1 189 ? -11.760 9.025 7.905 1.00 93.88 189 TRP A O 1
ATOM 1503 N N . THR A 1 190 ? -13.122 7.386 7.200 1.00 90.06 190 THR A N 1
ATOM 1504 C CA . THR A 1 190 ? -12.659 7.405 5.804 1.00 90.06 190 THR A CA 1
ATOM 1505 C C . THR A 1 190 ? -12.874 8.778 5.167 1.00 90.06 190 THR A C 1
ATOM 1507 O O . THR A 1 190 ? -11.957 9.332 4.562 1.00 90.06 190 THR A O 1
ATOM 1510 N N . ARG A 1 191 ? -14.065 9.371 5.334 1.00 88.81 191 ARG A N 1
ATOM 1511 C CA . ARG A 1 191 ? -14.366 10.716 4.813 1.00 88.81 191 ARG A CA 1
ATOM 1512 C C . ARG A 1 191 ? -13.472 11.784 5.433 1.00 88.81 191 ARG A C 1
ATOM 1514 O O . ARG A 1 191 ? -13.006 12.656 4.706 1.00 88.81 191 ARG A O 1
ATOM 1521 N N . LEU A 1 192 ? -13.218 11.709 6.739 1.00 89.56 192 LEU A N 1
ATOM 1522 C CA . LEU A 1 192 ? -12.309 12.627 7.427 1.00 89.56 192 LEU A CA 1
ATOM 1523 C C . LEU A 1 192 ? -10.885 12.517 6.875 1.00 89.56 192 LEU A C 1
ATOM 1525 O O . LEU A 1 192 ? -10.291 13.533 6.517 1.00 89.56 192 LEU A O 1
ATOM 1529 N N . PHE A 1 193 ? -10.351 11.300 6.743 1.00 90.44 193 PHE A N 1
ATOM 1530 C CA . PHE A 1 193 ? -8.999 11.117 6.225 1.00 90.44 193 PHE A CA 1
ATOM 1531 C C . PHE A 1 193 ? -8.852 11.605 4.782 1.00 90.44 193 PHE A C 1
ATOM 1533 O O . PHE A 1 193 ? -7.921 12.353 4.482 1.00 90.44 193 PHE A O 1
ATOM 1540 N N . ILE A 1 194 ? -9.798 11.260 3.904 1.00 86.50 194 ILE A N 1
ATOM 1541 C CA . ILE A 1 194 ? -9.793 11.729 2.513 1.00 86.50 194 ILE A CA 1
ATOM 1542 C C . ILE A 1 194 ? -9.933 13.254 2.462 1.00 86.50 194 ILE A C 1
ATOM 1544 O O . ILE A 1 194 ? -9.155 13.913 1.774 1.00 86.50 194 ILE A O 1
ATOM 1548 N N . GLY A 1 195 ? -10.868 13.827 3.225 1.00 84.75 195 GLY A N 1
ATOM 1549 C CA . GLY A 1 195 ? -11.130 15.268 3.245 1.00 84.75 195 GLY A CA 1
ATOM 1550 C C . GLY A 1 195 ? -9.929 16.105 3.692 1.00 84.75 195 GLY A C 1
ATOM 1551 O O . GLY A 1 195 ? -9.725 17.206 3.184 1.00 84.75 195 GLY A O 1
ATOM 1552 N N . VAL A 1 196 ? -9.097 15.581 4.597 1.00 84.19 196 VAL A N 1
ATOM 1553 C CA . VAL A 1 196 ? -7.889 16.277 5.075 1.00 84.19 196 VAL A CA 1
ATOM 1554 C C . VAL A 1 196 ? -6.666 16.001 4.198 1.00 84.19 196 VAL A C 1
ATOM 1556 O O . VAL A 1 196 ? -5.755 16.826 4.159 1.00 84.19 196 VAL A O 1
ATOM 1559 N N . SER A 1 197 ? -6.648 14.899 3.440 1.00 80.12 197 SER A N 1
ATOM 1560 C CA . SER A 1 197 ? -5.483 14.464 2.652 1.00 80.12 197 SER A CA 1
ATOM 1561 C C . SER A 1 197 ? -4.932 15.514 1.680 1.00 80.12 197 SER A C 1
ATOM 1563 O O . SER A 1 197 ? -3.715 15.618 1.537 1.00 80.12 197 SER A O 1
ATOM 1565 N N . GLY A 1 198 ? -5.797 16.329 1.063 1.00 74.50 198 GLY A N 1
ATOM 1566 C CA . GLY A 1 198 ? -5.388 17.404 0.152 1.00 74.50 198 GLY A CA 1
ATOM 1567 C C . GLY A 1 198 ? -4.732 18.605 0.843 1.00 74.50 198 GLY A C 1
ATOM 1568 O O . GLY A 1 198 ? -4.002 19.351 0.200 1.00 74.50 198 GLY A O 1
ATOM 1569 N N . ASN A 1 199 ? -4.946 18.773 2.150 1.00 76.44 199 ASN A N 1
ATOM 1570 C CA . ASN A 1 199 ? -4.436 19.902 2.934 1.00 76.44 199 ASN A CA 1
ATOM 1571 C C . ASN A 1 199 ? -3.139 19.562 3.692 1.00 76.44 199 ASN A C 1
ATOM 1573 O O . ASN A 1 199 ? -2.542 20.431 4.330 1.00 76.44 199 ASN A O 1
ATOM 1577 N N . VAL A 1 200 ? -2.706 18.297 3.653 1.00 76.94 200 VAL A N 1
ATOM 1578 C CA . VAL A 1 200 ? -1.494 17.828 4.332 1.00 76.94 200 VAL A CA 1
ATOM 1579 C C . VAL A 1 200 ? -0.281 18.054 3.435 1.00 76.94 200 VAL A C 1
ATOM 1581 O O . VAL A 1 200 ? -0.060 17.319 2.474 1.00 76.94 200 VAL A O 1
ATOM 1584 N N . VAL A 1 201 ? 0.526 19.060 3.773 1.00 73.69 201 VAL A N 1
ATOM 1585 C CA . VAL A 1 201 ? 1.760 19.388 3.034 1.00 73.69 201 VAL A CA 1
ATOM 1586 C C . VAL A 1 201 ? 2.931 18.485 3.444 1.00 73.69 201 VAL A C 1
ATOM 1588 O O . VAL A 1 201 ? 3.812 18.211 2.636 1.00 73.69 201 VAL A O 1
ATOM 1591 N N . ASP A 1 202 ? 2.937 17.994 4.686 1.00 74.00 202 ASP A N 1
ATOM 1592 C CA . ASP A 1 202 ? 4.009 17.139 5.198 1.00 74.00 202 ASP A CA 1
ATOM 1593 C C . ASP A 1 202 ? 3.929 15.711 4.612 1.00 74.00 202 ASP A C 1
ATOM 1595 O O . ASP A 1 202 ? 2.928 15.019 4.838 1.00 74.00 202 ASP A O 1
ATOM 1599 N N . PRO A 1 203 ? 4.961 15.230 3.892 1.00 75.06 203 PRO A N 1
ATOM 1600 C CA . PRO A 1 203 ? 4.936 13.930 3.230 1.00 75.06 203 PRO A CA 1
ATOM 1601 C C . PRO A 1 203 ? 4.903 12.753 4.214 1.00 75.06 203 PRO A C 1
ATOM 1603 O O . PRO A 1 203 ? 4.291 11.729 3.907 1.00 75.06 203 PRO A O 1
ATOM 1606 N N . ASN A 1 204 ? 5.493 12.888 5.406 1.00 77.44 204 ASN A N 1
ATOM 1607 C CA . ASN A 1 204 ? 5.501 11.829 6.416 1.00 77.44 204 ASN A CA 1
ATOM 1608 C C . ASN A 1 204 ? 4.106 11.658 7.019 1.00 77.44 204 ASN A C 1
ATOM 1610 O O . ASN A 1 204 ? 3.583 10.542 7.083 1.00 77.44 204 ASN A O 1
ATOM 1614 N N . ILE A 1 205 ? 3.468 12.771 7.394 1.00 81.31 205 ILE A N 1
ATOM 1615 C CA . ILE A 1 205 ? 2.095 12.760 7.917 1.00 81.31 205 ILE A CA 1
ATOM 1616 C C . ILE A 1 205 ? 1.123 12.294 6.831 1.00 81.31 205 ILE A C 1
ATOM 1618 O O . ILE A 1 205 ? 0.246 11.475 7.103 1.00 81.31 205 ILE A O 1
ATOM 1622 N N . ARG A 1 206 ? 1.303 12.752 5.585 1.00 82.06 206 ARG A N 1
ATOM 1623 C CA . ARG A 1 206 ? 0.492 12.304 4.448 1.00 82.06 206 ARG A CA 1
ATOM 1624 C C . ARG A 1 206 ? 0.622 10.797 4.231 1.00 82.06 206 ARG A C 1
ATOM 1626 O O . ARG A 1 206 ? -0.391 10.132 4.034 1.00 82.06 206 ARG A O 1
ATOM 1633 N N . GLY A 1 207 ? 1.831 10.245 4.334 1.00 80.94 207 GLY A N 1
ATOM 1634 C CA . GLY A 1 207 ? 2.060 8.801 4.292 1.00 80.94 207 GLY A CA 1
ATOM 1635 C C . GLY A 1 207 ? 1.283 8.055 5.381 1.00 80.94 207 GLY A C 1
ATOM 1636 O O . GLY A 1 207 ? 0.544 7.120 5.078 1.00 80.94 207 GLY A O 1
ATOM 1637 N N . LYS A 1 208 ? 1.366 8.508 6.640 1.00 85.44 208 LYS A N 1
ATOM 1638 C CA . LYS A 1 208 ? 0.619 7.911 7.765 1.00 85.44 208 LYS A CA 1
ATOM 1639 C C . LYS A 1 208 ? -0.895 7.991 7.586 1.00 85.44 208 LYS A C 1
ATOM 1641 O O . LYS A 1 208 ? -1.592 7.007 7.829 1.00 85.44 208 LYS A O 1
ATOM 1646 N N . LEU A 1 209 ? -1.395 9.129 7.112 1.00 88.75 209 LEU A N 1
ATOM 1647 C CA . LEU A 1 209 ? -2.808 9.340 6.810 1.00 88.75 209 LEU A CA 1
ATOM 1648 C C . LEU A 1 209 ? -3.312 8.357 5.745 1.00 88.75 209 LEU A C 1
ATOM 1650 O O . LEU A 1 209 ? -4.368 7.747 5.918 1.00 88.75 209 LEU A O 1
ATOM 1654 N N . LEU A 1 210 ? -2.552 8.171 4.662 1.00 84.62 210 LEU A N 1
ATOM 1655 C CA . LEU A 1 210 ? -2.896 7.229 3.595 1.00 84.62 210 LEU A CA 1
ATOM 1656 C C . LEU A 1 210 ? -2.892 5.779 4.093 1.00 84.62 210 LEU A C 1
ATOM 1658 O O . LEU A 1 210 ? -3.804 5.025 3.757 1.00 84.62 210 LEU A O 1
ATOM 1662 N N . ILE A 1 211 ? -1.934 5.399 4.947 1.00 84.19 211 ILE A N 1
ATOM 1663 C CA . ILE A 1 211 ? -1.918 4.066 5.566 1.00 84.19 211 ILE A CA 1
ATOM 1664 C C . ILE A 1 211 ? -3.152 3.867 6.456 1.00 84.19 211 ILE A C 1
ATOM 1666 O O . ILE A 1 211 ? -3.846 2.863 6.314 1.00 84.19 211 ILE A O 1
ATOM 1670 N N . CYS A 1 212 ? -3.484 4.834 7.318 1.00 89.50 212 CYS A N 1
ATOM 1671 C CA . CYS A 1 212 ? -4.687 4.765 8.157 1.00 89.50 212 CYS A CA 1
ATOM 1672 C C . CYS A 1 212 ? -5.964 4.656 7.311 1.00 89.50 212 CYS A C 1
ATOM 1674 O O . CYS A 1 212 ? -6.850 3.864 7.627 1.00 89.50 212 CYS A O 1
ATOM 1676 N N . THR A 1 213 ? -6.037 5.407 6.207 1.00 88.88 213 THR A N 1
ATOM 1677 C CA . THR A 1 213 ? -7.149 5.330 5.246 1.00 88.88 213 THR A CA 1
ATOM 1678 C C . THR A 1 213 ? -7.263 3.927 4.656 1.00 88.88 213 THR A C 1
ATOM 1680 O O . THR A 1 213 ? -8.354 3.365 4.637 1.00 88.88 213 THR A O 1
ATOM 1683 N N . SER A 1 214 ? -6.142 3.338 4.233 1.00 84.88 214 SER A N 1
ATOM 1684 C CA . SER A 1 214 ? -6.089 1.976 3.690 1.00 84.88 214 SER A CA 1
ATOM 1685 C C . SER A 1 214 ? -6.568 0.935 4.705 1.00 84.88 214 SER A C 1
ATOM 1687 O O . SER A 1 214 ? -7.437 0.127 4.387 1.00 84.88 214 SER A O 1
ATOM 1689 N N . ILE A 1 215 ? -6.087 1.001 5.951 1.00 88.00 215 ILE A N 1
ATOM 1690 C CA . ILE A 1 215 ? -6.493 0.086 7.030 1.00 88.00 215 ILE A CA 1
ATOM 1691 C C . ILE A 1 215 ? -8.010 0.161 7.279 1.00 88.00 215 ILE A C 1
ATOM 1693 O O . ILE A 1 215 ? -8.672 -0.868 7.406 1.00 88.00 215 ILE A O 1
ATOM 1697 N N . VAL A 1 216 ? -8.583 1.369 7.329 1.00 90.06 216 VAL A N 1
ATOM 1698 C CA . VAL A 1 216 ? -10.031 1.558 7.533 1.00 90.06 216 VAL A CA 1
ATOM 1699 C C . VAL A 1 216 ? -10.836 1.059 6.330 1.00 90.06 216 VAL A C 1
ATOM 1701 O O . VAL A 1 216 ? -11.843 0.373 6.515 1.00 90.06 216 VAL A O 1
ATOM 1704 N N . LEU A 1 217 ? -10.387 1.349 5.105 1.00 84.19 217 LEU A N 1
ATOM 1705 C CA . LEU A 1 217 ? -11.031 0.875 3.878 1.00 84.19 217 LEU A CA 1
ATOM 1706 C C . LEU A 1 217 ? -11.023 -0.652 3.775 1.00 84.19 217 LEU A C 1
ATOM 1708 O O . LEU A 1 217 ? -12.041 -1.226 3.408 1.00 84.19 217 LEU A O 1
ATOM 1712 N N . GLN A 1 218 ? -9.932 -1.318 4.164 1.00 82.88 218 GLN A N 1
ATOM 1713 C CA . GLN A 1 218 ? -9.869 -2.783 4.202 1.00 82.88 218 GLN A CA 1
ATOM 1714 C C . GLN A 1 218 ? -10.958 -3.377 5.105 1.00 82.88 218 GLN A C 1
ATOM 1716 O O . GLN A 1 218 ? -11.560 -4.388 4.764 1.00 82.88 218 GLN A O 1
ATOM 1721 N N . GLN A 1 219 ? -11.264 -2.735 6.236 1.00 84.94 219 GLN A N 1
ATOM 1722 C CA . GLN A 1 219 ? -12.316 -3.205 7.145 1.00 84.94 219 GLN A CA 1
ATOM 1723 C C . GLN A 1 219 ? -13.724 -3.011 6.582 1.00 84.94 219 GLN A C 1
ATOM 1725 O O . GLN A 1 219 ? -14.607 -3.818 6.870 1.00 84.94 219 GLN A O 1
ATOM 1730 N N . LEU A 1 220 ? -13.932 -1.964 5.779 1.00 80.56 220 LEU A N 1
ATOM 1731 C CA . LEU A 1 220 ? -15.161 -1.803 5.008 1.00 80.56 220 LEU A CA 1
ATOM 1732 C C . LEU A 1 220 ? -15.253 -2.892 3.928 1.00 80.56 220 LEU A C 1
ATOM 1734 O O . LEU A 1 220 ? -16.285 -3.547 3.819 1.00 80.56 220 LEU A O 1
ATOM 1738 N N . ASP A 1 221 ? -14.168 -3.138 3.192 1.00 70.00 221 ASP A N 1
ATOM 1739 C CA . ASP A 1 221 ? -14.142 -4.028 2.026 1.00 70.00 221 ASP A CA 1
ATOM 1740 C C . ASP A 1 221 ? -14.330 -5.519 2.362 1.00 70.00 221 ASP A C 1
ATOM 1742 O O . ASP A 1 221 ? -14.961 -6.235 1.591 1.00 70.00 221 ASP A O 1
ATOM 1746 N N . ILE A 1 222 ? -13.905 -5.986 3.549 1.00 67.88 2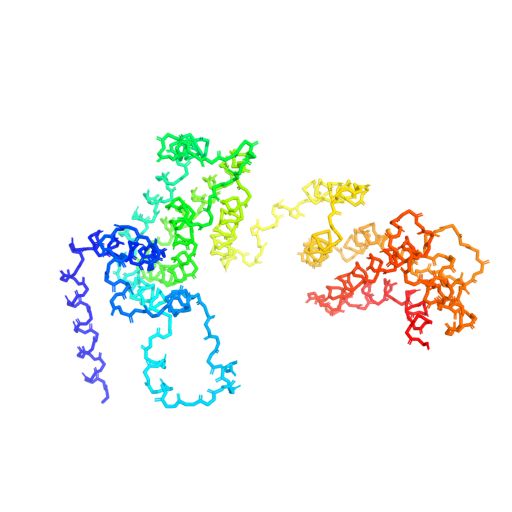22 ILE A N 1
ATOM 1747 C CA . ILE A 1 222 ? -14.131 -7.376 4.021 1.00 67.88 222 ILE A CA 1
ATOM 1748 C C . ILE A 1 222 ? -15.607 -7.801 3.912 1.00 67.88 222 ILE A C 1
ATOM 1750 O O . ILE A 1 222 ? -15.901 -8.975 3.700 1.00 67.88 222 ILE A O 1
ATOM 1754 N N . LYS A 1 223 ? -16.545 -6.862 4.076 1.00 55.22 223 LYS A N 1
ATOM 1755 C CA . LYS A 1 223 ? -17.988 -7.121 3.978 1.00 55.22 223 LYS A CA 1
ATOM 1756 C C . LYS A 1 223 ? -18.501 -7.073 2.538 1.00 55.22 223 LYS A C 1
ATOM 1758 O O . LYS A 1 223 ? -19.509 -7.705 2.239 1.00 55.22 223 LYS A O 1
ATOM 1763 N N . TYR A 1 224 ? -17.843 -6.291 1.691 1.00 54.22 224 TYR A N 1
ATOM 1764 C CA . TYR A 1 224 ? -18.278 -6.025 0.329 1.00 54.22 224 TYR A CA 1
ATOM 1765 C C . TYR A 1 224 ? -17.602 -6.941 -0.696 1.00 54.22 224 TYR A C 1
ATOM 1767 O O . TYR A 1 224 ? -18.026 -6.922 -1.833 1.00 54.22 224 TYR A O 1
ATOM 1775 N N . ASP A 1 225 ? -16.602 -7.756 -0.339 1.00 53.59 225 ASP A N 1
ATOM 1776 C CA . ASP A 1 225 ? -15.942 -8.696 -1.270 1.00 53.59 225 ASP A CA 1
ATOM 1777 C C . ASP A 1 225 ? -15.477 -7.998 -2.571 1.00 53.59 225 ASP A C 1
ATOM 1779 O O . ASP A 1 225 ? -15.751 -8.439 -3.685 1.00 53.59 225 ASP A O 1
ATOM 1783 N N . ALA A 1 226 ? -14.825 -6.834 -2.425 1.00 53.72 226 ALA A N 1
ATOM 1784 C CA . ALA A 1 226 ? -14.467 -5.902 -3.501 1.00 53.72 226 ALA A CA 1
ATOM 1785 C C . ALA A 1 226 ? -15.641 -5.149 -4.178 1.00 53.72 226 ALA A C 1
ATOM 1787 O O . ALA A 1 226 ? -15.403 -4.317 -5.060 1.00 53.72 226 ALA A O 1
ATOM 1788 N N . GLU A 1 227 ? -16.897 -5.320 -3.743 1.00 50.03 227 GLU A N 1
ATOM 1789 C CA . GLU A 1 227 ? -18.057 -4.545 -4.223 1.00 50.03 227 GLU A CA 1
ATOM 1790 C C . GLU A 1 227 ? -17.988 -3.060 -3.856 1.00 50.03 227 GLU A C 1
ATOM 1792 O O . GLU A 1 227 ? -18.604 -2.232 -4.524 1.00 50.03 227 GLU A O 1
ATOM 1797 N N . PHE A 1 228 ? -17.196 -2.670 -2.853 1.00 55.44 228 PHE A N 1
ATOM 1798 C CA . PHE A 1 228 ? -16.988 -1.251 -2.554 1.00 55.44 228 PHE A CA 1
ATOM 1799 C C . PHE A 1 228 ? -16.188 -0.550 -3.662 1.00 55.44 228 PHE A C 1
ATOM 1801 O O . PHE A 1 228 ? -16.339 0.652 -3.886 1.00 55.44 228 PHE A O 1
ATOM 1808 N N . LEU A 1 229 ? -15.369 -1.309 -4.397 1.00 55.19 229 LEU A N 1
ATOM 1809 C CA . LEU A 1 229 ? -14.696 -0.822 -5.592 1.00 55.19 229 LEU A CA 1
ATOM 1810 C C . LEU A 1 229 ? -15.627 -0.838 -6.805 1.00 55.19 229 LEU A C 1
ATOM 1812 O O . LEU A 1 229 ? -15.402 -0.037 -7.700 1.00 55.19 229 LEU A O 1
ATOM 1816 N N . VAL A 1 230 ? -16.691 -1.652 -6.849 1.00 54.25 230 VAL A N 1
ATOM 1817 C CA . VAL A 1 230 ? -17.596 -1.774 -8.017 1.00 54.25 230 VAL A CA 1
ATOM 1818 C C . VAL A 1 230 ? -18.145 -0.428 -8.532 1.00 54.25 230 VAL A C 1
ATOM 1820 O O . VAL A 1 230 ? -18.185 -0.238 -9.747 1.00 54.25 230 VAL A O 1
ATOM 1823 N N . PRO A 1 231 ? -18.482 0.566 -7.689 1.00 55.06 231 PRO A N 1
ATOM 1824 C CA . PRO A 1 231 ? -18.793 1.919 -8.155 1.00 55.06 231 PRO A CA 1
ATOM 1825 C C . PRO A 1 231 ? -17.624 2.627 -8.867 1.00 55.06 231 PRO A C 1
ATOM 1827 O O . PRO A 1 231 ? -17.851 3.295 -9.875 1.00 55.06 231 PRO A O 1
ATOM 1830 N N . LEU A 1 232 ? -16.380 2.444 -8.405 1.00 53.12 232 LEU A N 1
ATOM 1831 C CA . LEU A 1 232 ? -15.154 2.878 -9.103 1.00 53.12 232 LEU A CA 1
ATOM 1832 C C . LEU A 1 232 ? -14.874 2.041 -10.366 1.00 53.12 232 LEU A C 1
ATOM 1834 O O . LEU A 1 232 ? -14.184 2.509 -11.266 1.00 53.12 232 LEU A O 1
ATOM 1838 N N . LEU A 1 233 ? -15.426 0.825 -10.441 1.00 53.38 233 LEU A N 1
ATOM 1839 C CA . LEU A 1 233 ? -15.402 -0.063 -11.611 1.00 53.38 233 LEU A CA 1
ATOM 1840 C C . LEU A 1 233 ? -16.483 0.276 -12.647 1.00 53.38 233 LEU A C 1
ATOM 1842 O O . LEU A 1 233 ? -16.552 -0.379 -13.689 1.00 53.38 233 LEU A O 1
ATOM 1846 N N . SER A 1 234 ? -17.346 1.264 -12.383 1.00 61.25 234 SER A N 1
ATOM 1847 C CA . SER A 1 234 ? -18.214 1.785 -13.437 1.00 61.25 234 SER A CA 1
ATOM 1848 C C . SER A 1 234 ? -17.343 2.413 -14.528 1.00 61.25 234 SER A C 1
ATOM 1850 O O . SER A 1 234 ? -16.406 3.156 -14.229 1.00 61.25 234 SER A O 1
ATOM 1852 N N . ASP A 1 235 ? -17.665 2.115 -15.790 1.00 58.94 235 ASP A N 1
ATOM 1853 C CA . ASP A 1 235 ? -16.923 2.564 -16.978 1.00 58.94 235 ASP A CA 1
ATOM 1854 C C . ASP A 1 235 ? -16.438 4.034 -16.912 1.00 58.94 235 ASP A C 1
ATOM 1856 O O . ASP A 1 235 ? -15.250 4.267 -17.128 1.00 58.94 235 ASP A O 1
ATOM 1860 N N . PRO A 1 236 ? -17.240 5.041 -16.493 1.00 66.19 236 PRO A N 1
ATOM 1861 C CA . PRO A 1 236 ? -16.754 6.424 -16.433 1.00 66.19 236 PRO A CA 1
ATOM 1862 C C . PRO A 1 236 ? -15.637 6.665 -15.403 1.00 66.19 236 PRO A C 1
ATOM 1864 O O . PRO A 1 236 ? -14.730 7.454 -15.665 1.00 66.19 236 PRO A O 1
ATOM 1867 N N . HIS A 1 237 ? -15.671 6.002 -14.243 1.00 68.75 237 HIS A N 1
ATOM 1868 C CA . HIS A 1 237 ? -14.623 6.153 -13.227 1.00 68.75 237 HIS A CA 1
ATOM 1869 C C . HIS A 1 237 ? -13.362 5.394 -13.632 1.00 68.75 237 HIS A C 1
ATOM 1871 O O . HIS A 1 237 ? -12.261 5.919 -13.471 1.00 68.75 237 HIS A O 1
ATOM 1877 N N . PHE A 1 238 ? -13.518 4.211 -14.231 1.00 68.81 238 PHE A N 1
ATOM 1878 C CA . PHE A 1 238 ? -12.397 3.461 -14.782 1.00 68.81 238 PHE A CA 1
ATOM 1879 C C . PHE A 1 238 ? -11.679 4.257 -15.880 1.00 68.81 238 PHE A C 1
ATOM 1881 O O . PHE A 1 238 ? -10.460 4.385 -15.832 1.00 68.81 238 PHE A O 1
ATOM 1888 N N . GLN A 1 239 ? -12.416 4.853 -16.823 1.00 69.25 239 GLN A N 1
ATOM 1889 C CA . GLN A 1 239 ? -11.834 5.680 -17.886 1.00 69.25 239 GLN A CA 1
ATOM 1890 C C . GLN A 1 239 ? -11.142 6.934 -17.340 1.00 69.25 239 GLN A C 1
ATOM 1892 O O . GLN A 1 239 ? -10.064 7.290 -17.816 1.00 69.25 239 GLN A O 1
ATOM 1897 N N . ALA A 1 240 ? -11.706 7.586 -16.318 1.00 73.44 240 ALA A N 1
ATOM 1898 C CA . ALA A 1 240 ? -11.057 8.719 -15.658 1.00 73.44 240 ALA A CA 1
ATOM 1899 C C . ALA A 1 240 ? -9.735 8.303 -14.990 1.00 73.44 240 ALA A C 1
ATOM 1901 O O . ALA A 1 240 ? -8.713 8.960 -15.181 1.00 73.44 240 ALA A O 1
ATOM 1902 N N . VAL A 1 241 ? -9.730 7.173 -14.275 1.00 70.88 241 VAL A N 1
ATOM 1903 C CA . VAL A 1 241 ? -8.516 6.620 -13.659 1.00 70.88 241 VAL A CA 1
ATOM 1904 C C . VAL A 1 241 ? -7.497 6.221 -14.729 1.00 70.88 241 VAL A C 1
ATOM 1906 O O . VAL A 1 241 ? -6.334 6.592 -14.622 1.00 70.88 241 VAL A O 1
ATOM 1909 N N . ALA A 1 242 ? -7.916 5.519 -15.782 1.00 68.44 242 ALA A N 1
ATOM 1910 C CA . ALA A 1 242 ? -7.051 5.111 -16.886 1.00 68.44 242 ALA A CA 1
ATOM 1911 C C . ALA A 1 242 ? -6.438 6.319 -17.612 1.00 68.44 242 ALA A C 1
ATOM 1913 O O . ALA A 1 242 ? -5.255 6.293 -17.946 1.00 68.44 242 ALA A O 1
ATOM 1914 N N . THR A 1 243 ? -7.213 7.392 -17.796 1.00 74.12 243 THR A N 1
ATOM 1915 C CA . THR A 1 243 ? -6.735 8.652 -18.381 1.00 74.12 243 THR A CA 1
ATOM 1916 C C . THR A 1 243 ? -5.692 9.310 -17.487 1.00 74.12 243 THR A C 1
ATOM 1918 O O . THR A 1 243 ? -4.624 9.671 -17.974 1.00 74.12 243 THR A O 1
ATOM 1921 N N . GLU A 1 244 ? -5.940 9.412 -16.179 1.00 73.25 244 GLU A N 1
ATOM 1922 C CA . GLU A 1 244 ? -4.941 9.992 -15.277 1.00 73.25 244 GLU A CA 1
ATOM 1923 C C . GLU A 1 244 ? -3.679 9.145 -15.171 1.00 73.25 244 GLU A C 1
ATOM 1925 O O . GLU A 1 244 ? -2.571 9.671 -15.103 1.00 73.25 244 GLU A O 1
ATOM 1930 N N . VAL A 1 245 ? -3.806 7.824 -15.241 1.00 67.62 245 VAL A N 1
ATOM 1931 C CA . VAL A 1 245 ? -2.638 6.944 -15.278 1.00 67.62 245 VAL A CA 1
ATOM 1932 C C . VAL A 1 245 ? -1.870 7.103 -16.586 1.00 67.62 245 VAL A C 1
ATOM 1934 O O . VAL A 1 245 ? -0.640 7.138 -16.564 1.00 67.62 245 VAL A O 1
ATOM 1937 N N . ALA A 1 246 ? -2.558 7.254 -17.719 1.00 69.50 246 ALA A N 1
ATOM 1938 C CA . ALA A 1 246 ? -1.919 7.568 -18.992 1.00 69.50 246 ALA A CA 1
ATOM 1939 C C . ALA A 1 246 ? -1.173 8.915 -18.930 1.00 69.50 246 ALA A C 1
ATOM 1941 O O . ALA A 1 246 ? -0.023 8.989 -19.365 1.00 69.50 246 ALA A O 1
ATOM 1942 N N . ASN A 1 247 ? -1.761 9.942 -18.308 1.00 72.62 247 ASN A N 1
ATOM 1943 C CA . ASN A 1 247 ? -1.097 11.227 -18.069 1.00 72.62 247 ASN A CA 1
ATOM 1944 C C . ASN A 1 247 ? 0.161 11.046 -17.205 1.00 72.62 247 ASN A C 1
ATOM 1946 O O . ASN A 1 247 ? 1.255 11.438 -17.620 1.00 72.62 247 ASN A O 1
ATOM 1950 N N . LEU A 1 248 ? 0.048 10.350 -16.068 1.00 70.00 248 LEU A N 1
ATOM 1951 C CA . LEU A 1 248 ? 1.179 10.026 -15.190 1.00 70.00 248 LEU A CA 1
ATOM 1952 C C . LEU A 1 248 ? 2.283 9.258 -15.928 1.00 70.00 248 LEU A C 1
ATOM 1954 O O . LEU A 1 248 ? 3.467 9.451 -15.652 1.00 70.00 248 LEU A O 1
ATOM 1958 N N . TRP A 1 249 ? 1.946 8.402 -16.895 1.00 68.75 249 TRP A N 1
ATOM 1959 C CA . TRP A 1 249 ? 2.940 7.701 -17.711 1.00 68.75 249 TRP A CA 1
ATOM 1960 C C . TRP A 1 249 ? 3.750 8.629 -18.612 1.00 68.75 249 TRP A C 1
ATOM 1962 O O . TRP A 1 249 ? 4.952 8.391 -18.787 1.00 68.75 249 TRP A O 1
ATOM 1972 N N . THR A 1 250 ? 3.117 9.681 -19.131 1.00 68.00 250 THR A N 1
ATOM 1973 C CA . THR A 1 250 ? 3.772 10.703 -19.959 1.00 68.00 250 THR A CA 1
ATOM 1974 C C . THR A 1 250 ? 4.606 11.697 -19.151 1.00 68.00 250 THR A C 1
ATOM 1976 O O . THR A 1 250 ? 5.544 12.279 -19.692 1.00 68.00 250 THR A O 1
ATOM 1979 N N . GLU A 1 251 ? 4.343 11.846 -17.850 1.00 70.50 251 GLU A N 1
ATOM 1980 C CA . GLU A 1 251 ? 5.132 12.722 -16.982 1.00 70.50 251 GLU A CA 1
ATOM 1981 C C . GLU A 1 251 ? 6.557 12.197 -16.759 1.00 70.50 251 GLU A C 1
ATOM 1983 O O . GLU A 1 251 ? 6.780 11.049 -16.367 1.00 70.50 251 GLU A O 1
ATOM 1988 N N . SER A 1 252 ? 7.551 13.061 -16.955 1.00 60.94 252 SER A N 1
ATOM 1989 C CA . SER A 1 252 ? 8.970 12.732 -16.772 1.00 60.94 252 SER A CA 1
ATOM 1990 C C . SER A 1 252 ? 9.420 12.709 -15.306 1.00 60.94 252 SER A C 1
ATOM 1992 O O . SER A 1 252 ? 10.442 12.101 -15.001 1.00 60.94 252 SER A O 1
ATOM 1994 N N . MET A 1 253 ? 8.671 13.354 -14.404 1.00 57.09 253 MET A N 1
ATOM 1995 C CA . MET A 1 253 ? 9.078 13.602 -13.011 1.00 57.09 253 MET A CA 1
ATOM 1996 C C . MET A 1 253 ? 8.655 12.509 -12.020 1.00 57.09 253 MET A C 1
ATOM 1998 O O . MET A 1 253 ? 9.087 12.524 -10.869 1.00 57.09 253 MET A O 1
ATOM 2002 N N . SER A 1 254 ? 7.809 11.569 -12.434 1.00 64.38 254 SER A N 1
ATOM 2003 C CA . SER A 1 254 ? 7.300 10.495 -11.579 1.00 64.38 254 SER A CA 1
ATOM 2004 C C . SER A 1 254 ? 8.167 9.234 -11.684 1.00 64.38 254 SER A C 1
ATOM 2006 O O . SER A 1 254 ? 8.566 8.815 -12.775 1.00 64.38 254 SER A O 1
ATOM 2008 N N . GLY A 1 255 ? 8.472 8.626 -10.535 1.00 77.94 255 GLY A N 1
ATOM 2009 C CA . GLY A 1 255 ? 9.354 7.465 -10.447 1.00 77.94 255 GLY A CA 1
ATOM 2010 C C . GLY A 1 255 ? 8.751 6.204 -11.073 1.00 77.94 255 GLY A C 1
ATOM 2011 O O . GLY A 1 255 ? 7.542 5.973 -11.075 1.00 77.94 255 GLY A O 1
ATOM 2012 N N . VAL A 1 256 ? 9.613 5.371 -11.660 1.00 79.69 256 VAL A N 1
ATOM 2013 C CA . VAL A 1 256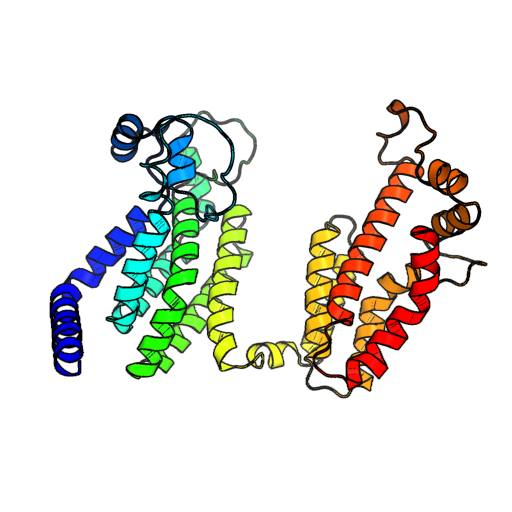 ? 9.201 4.146 -12.369 1.00 79.69 256 VAL A CA 1
ATOM 2014 C C . VAL A 1 256 ? 8.529 3.146 -11.426 1.00 79.69 256 VAL A C 1
ATOM 2016 O O . VAL A 1 256 ? 7.617 2.431 -11.843 1.00 79.69 256 VAL A O 1
ATOM 2019 N N . VAL A 1 257 ? 8.966 3.088 -10.167 1.00 80.62 257 VAL A N 1
ATOM 2020 C CA . VAL A 1 257 ? 8.445 2.143 -9.171 1.00 80.62 257 VAL A CA 1
ATOM 2021 C C . VAL A 1 257 ? 6.998 2.482 -8.829 1.00 80.62 257 VAL A C 1
ATOM 2023 O O . VAL A 1 257 ? 6.141 1.604 -8.881 1.00 80.62 257 VAL A O 1
ATOM 2026 N N . GLU A 1 258 ? 6.701 3.753 -8.567 1.00 77.19 258 GLU A N 1
ATOM 2027 C CA . GLU A 1 258 ? 5.359 4.233 -8.241 1.00 77.19 258 GLU A CA 1
ATOM 2028 C C . GLU A 1 258 ? 4.383 3.950 -9.384 1.00 77.19 258 GLU A C 1
ATOM 2030 O O . GLU A 1 258 ? 3.302 3.399 -9.164 1.00 77.19 258 GLU A O 1
ATOM 2035 N N . LYS A 1 259 ? 4.792 4.243 -10.624 1.00 79.31 259 LYS A N 1
ATOM 2036 C CA . LYS A 1 259 ? 3.966 3.946 -11.800 1.00 79.31 259 LYS A CA 1
ATOM 2037 C C . LYS A 1 259 ? 3.758 2.443 -11.999 1.00 79.31 259 LYS A C 1
ATOM 2039 O O . LYS A 1 259 ? 2.679 2.021 -12.405 1.00 79.31 259 LYS A O 1
ATOM 2044 N N . SER A 1 260 ? 4.764 1.629 -11.681 1.00 83.44 260 SER A N 1
ATOM 2045 C CA . SER A 1 260 ? 4.668 0.167 -11.760 1.00 83.44 260 SER A CA 1
ATOM 2046 C C . SER A 1 260 ? 3.674 -0.392 -10.735 1.00 83.44 260 SER A C 1
ATOM 2048 O O . SER A 1 260 ? 2.850 -1.228 -11.089 1.00 83.44 260 SER A O 1
ATOM 2050 N N . VAL A 1 261 ? 3.676 0.109 -9.495 1.00 80.81 261 VAL A N 1
ATOM 2051 C CA . VAL A 1 261 ? 2.699 -0.286 -8.458 1.00 80.81 261 VAL A CA 1
ATOM 2052 C C . VAL A 1 261 ? 1.272 0.113 -8.849 1.00 80.81 261 VAL A C 1
ATOM 2054 O O . VAL A 1 261 ? 0.326 -0.662 -8.668 1.00 80.81 261 VAL A O 1
ATOM 2057 N N . LEU A 1 262 ? 1.105 1.306 -9.424 1.00 80.81 262 LEU A N 1
ATOM 2058 C CA . LEU A 1 262 ? -0.183 1.758 -9.943 1.00 80.81 262 LEU A CA 1
ATOM 2059 C C . LEU A 1 262 ? -0.674 0.847 -11.076 1.00 80.81 262 LEU A C 1
ATOM 2061 O O . LEU A 1 262 ? -1.827 0.419 -11.070 1.00 80.81 262 LEU A O 1
ATOM 2065 N N . LEU A 1 263 ? 0.215 0.479 -11.999 1.00 82.94 263 LEU A N 1
ATOM 2066 C CA . LEU A 1 263 ? -0.091 -0.441 -13.090 1.00 82.94 263 LEU A CA 1
ATOM 2067 C C . LEU A 1 263 ? -0.519 -1.821 -12.589 1.00 82.94 263 LEU A C 1
ATOM 2069 O O . LEU A 1 263 ? -1.522 -2.349 -13.062 1.00 82.94 263 LEU A O 1
ATOM 2073 N N . GLU A 1 264 ? 0.180 -2.380 -11.599 1.00 84.88 264 GLU A N 1
ATOM 2074 C CA . GLU A 1 264 ? -0.222 -3.645 -10.973 1.00 84.88 264 GLU A CA 1
ATOM 2075 C C . GLU A 1 264 ? -1.650 -3.585 -10.424 1.00 84.88 264 GLU A C 1
ATOM 2077 O O . GLU A 1 264 ? -2.447 -4.512 -10.606 1.00 84.88 264 GLU A O 1
ATOM 2082 N N . SER A 1 265 ? -1.974 -2.477 -9.758 1.00 80.56 265 SER A N 1
ATOM 2083 C CA . SER A 1 265 ? -3.286 -2.260 -9.154 1.00 80.56 265 SER A CA 1
ATOM 2084 C C . SER A 1 265 ? -4.376 -2.200 -10.223 1.00 80.56 265 SER A C 1
ATOM 2086 O O . SER A 1 265 ? -5.411 -2.845 -10.076 1.00 80.56 265 SER A O 1
ATOM 2088 N N . LEU A 1 266 ? -4.123 -1.504 -11.335 1.00 81.12 266 LEU A N 1
ATOM 2089 C CA . LEU A 1 266 ? -5.067 -1.406 -12.448 1.00 81.12 266 LEU A CA 1
ATOM 2090 C C . LEU A 1 266 ? -5.269 -2.720 -13.189 1.00 81.12 266 LEU A C 1
ATOM 2092 O O . LEU A 1 266 ? -6.407 -3.047 -13.509 1.00 81.12 266 LEU A O 1
ATOM 2096 N N . ILE A 1 267 ? -4.207 -3.486 -13.444 1.00 85.62 267 ILE A N 1
ATOM 2097 C CA . ILE A 1 267 ? -4.334 -4.807 -14.078 1.00 85.62 267 ILE A CA 1
ATOM 2098 C C . ILE A 1 267 ? -5.195 -5.715 -13.194 1.00 85.62 267 ILE A C 1
ATOM 2100 O O . ILE A 1 267 ? -6.143 -6.340 -13.670 1.00 85.62 267 ILE A O 1
ATOM 2104 N N . SER A 1 268 ? -4.911 -5.728 -11.889 1.00 83.38 268 SER A N 1
ATOM 2105 C CA . SER A 1 268 ? -5.684 -6.499 -10.909 1.00 83.38 268 SER A CA 1
ATOM 2106 C C . SER A 1 268 ? -7.155 -6.073 -10.881 1.00 83.38 268 SER A C 1
ATOM 2108 O O . SER A 1 268 ? -8.049 -6.909 -10.762 1.00 83.38 268 SER A O 1
ATOM 2110 N N . LEU A 1 269 ? -7.409 -4.769 -11.001 1.00 78.19 269 LEU A N 1
ATOM 2111 C CA . LEU A 1 269 ? -8.746 -4.192 -11.051 1.00 78.19 269 LEU A CA 1
ATOM 2112 C C . LEU A 1 269 ? -9.487 -4.592 -12.337 1.00 78.19 269 LEU A C 1
ATOM 2114 O O . LEU A 1 269 ? -10.637 -5.012 -12.256 1.00 78.19 269 LEU A O 1
ATOM 2118 N N . CYS A 1 270 ? -8.817 -4.548 -13.495 1.00 81.12 270 CYS A N 1
ATOM 2119 C CA . CYS A 1 270 ? -9.377 -4.949 -14.791 1.00 81.12 270 CYS A CA 1
ATOM 2120 C C . CYS A 1 270 ? -9.901 -6.390 -14.772 1.00 81.12 270 CYS A C 1
ATOM 2122 O O . CYS A 1 270 ? -11.009 -6.647 -15.240 1.00 81.12 270 CYS A O 1
ATOM 2124 N N . PHE A 1 271 ? -9.144 -7.327 -14.189 1.00 82.31 271 PHE A N 1
ATOM 2125 C CA . PHE A 1 271 ? -9.577 -8.726 -14.089 1.00 82.31 271 PHE A CA 1
ATOM 2126 C C . PHE A 1 271 ? -10.783 -8.937 -13.170 1.00 82.31 271 PHE A C 1
ATOM 2128 O O . PHE A 1 271 ? -11.507 -9.920 -13.338 1.00 82.31 271 PHE A O 1
ATOM 2135 N N . ARG A 1 272 ? -11.005 -8.031 -12.211 1.00 79.00 272 ARG A N 1
ATOM 2136 C CA . ARG A 1 272 ? -12.134 -8.065 -11.271 1.00 79.00 272 ARG A CA 1
ATOM 2137 C C . ARG A 1 272 ? -13.356 -7.284 -11.762 1.00 79.00 272 ARG A C 1
ATOM 2139 O O . ARG A 1 272 ? -14.383 -7.307 -11.090 1.00 79.00 272 ARG A O 1
ATOM 2146 N N . LEU A 1 273 ? -13.282 -6.614 -12.917 1.00 75.06 273 LEU A N 1
ATOM 2147 C CA . LEU A 1 273 ? -14.425 -5.900 -13.487 1.00 75.06 273 LEU A CA 1
ATOM 2148 C C . LEU A 1 273 ? -15.574 -6.877 -13.786 1.00 75.06 273 LEU A C 1
ATOM 2150 O O . LEU A 1 273 ? -15.339 -7.881 -14.461 1.00 75.06 273 LEU A O 1
ATOM 2154 N N . PRO A 1 274 ? -16.827 -6.575 -13.399 1.00 73.31 274 PRO A N 1
ATOM 2155 C CA . PRO A 1 274 ? -17.996 -7.373 -13.768 1.00 73.31 274 PRO A CA 1
ATOM 2156 C C . PRO A 1 274 ? -18.409 -7.098 -15.229 1.00 73.31 274 PRO A C 1
ATOM 2158 O O . PRO A 1 274 ? -19.543 -6.725 -15.515 1.00 73.31 274 PRO A O 1
ATOM 2161 N N . GLN A 1 275 ? -17.461 -7.224 -16.158 1.00 76.25 275 GLN A N 1
ATOM 2162 C CA . GLN A 1 275 ? -17.606 -6.944 -17.586 1.00 76.25 275 GLN A CA 1
ATOM 2163 C C . GLN A 1 275 ? -17.309 -8.198 -18.420 1.00 76.25 275 GLN A C 1
ATOM 2165 O O . GLN A 1 275 ? -16.588 -9.086 -17.952 1.00 76.25 275 GLN A O 1
ATOM 2170 N N . PRO A 1 276 ? -17.825 -8.286 -19.660 1.00 83.56 276 PRO A N 1
ATOM 2171 C CA . PRO A 1 276 ? -17.472 -9.359 -20.581 1.00 83.56 276 PRO A CA 1
ATOM 2172 C C . PRO A 1 276 ? -15.961 -9.440 -20.823 1.00 83.56 276 PRO A C 1
ATOM 2174 O O . PRO A 1 276 ? -15.250 -8.434 -20.795 1.00 83.56 276 PRO A O 1
ATOM 2177 N N . LEU A 1 277 ? -15.484 -10.649 -21.120 1.00 86.56 277 LEU A N 1
ATOM 2178 C CA . LEU A 1 277 ? -14.067 -10.939 -21.353 1.00 86.56 277 LEU A CA 1
ATOM 2179 C C . LEU A 1 277 ? -13.461 -10.066 -22.465 1.00 86.56 277 LEU A C 1
ATOM 2181 O O . LEU A 1 277 ? -12.332 -9.601 -22.338 1.00 86.56 277 LEU A O 1
ATOM 2185 N N . GLU A 1 278 ? -14.228 -9.800 -23.522 1.00 86.12 278 GLU A N 1
ATOM 2186 C CA . GLU A 1 278 ? -13.825 -8.942 -24.644 1.00 86.12 278 GLU A CA 1
ATOM 2187 C C . GLU A 1 278 ? -13.510 -7.515 -24.178 1.00 86.12 278 GLU A C 1
ATOM 2189 O O . GLU A 1 278 ? -12.438 -6.990 -24.465 1.00 86.12 278 GLU A O 1
ATOM 2194 N N . VAL A 1 279 ? -14.384 -6.935 -23.350 1.00 82.56 279 VAL A N 1
ATOM 2195 C CA . VAL A 1 279 ? -14.202 -5.585 -22.800 1.00 82.56 279 VAL A CA 1
ATOM 2196 C C . VAL A 1 279 ? -12.968 -5.534 -21.900 1.00 82.56 279 VAL A C 1
ATOM 2198 O O . VAL A 1 279 ? -12.143 -4.636 -22.035 1.00 82.56 279 VAL A O 1
ATOM 2201 N N . GLN A 1 280 ? -12.785 -6.523 -21.018 1.00 84.56 280 GLN A N 1
ATOM 2202 C CA . GLN A 1 280 ? -11.582 -6.607 -20.178 1.00 84.56 280 GLN A CA 1
ATOM 2203 C C . GLN A 1 280 ? -10.302 -6.712 -21.022 1.00 84.56 280 GLN A C 1
ATOM 2205 O O . GLN A 1 280 ? -9.286 -6.100 -20.690 1.00 84.56 280 GLN A O 1
ATOM 2210 N N . THR A 1 281 ? -10.361 -7.468 -22.121 1.00 88.56 281 THR A N 1
ATOM 2211 C CA . THR A 1 281 ? -9.244 -7.643 -23.056 1.00 88.56 281 THR A CA 1
ATOM 2212 C C . THR A 1 281 ? -8.865 -6.321 -23.710 1.00 88.56 281 THR A C 1
ATOM 2214 O O . THR A 1 281 ? -7.685 -5.977 -23.750 1.00 88.56 281 THR A O 1
ATOM 2217 N N . ASP A 1 282 ? -9.845 -5.569 -24.206 1.00 84.69 282 ASP A N 1
ATOM 2218 C CA . ASP A 1 282 ? -9.603 -4.298 -24.888 1.00 84.69 282 ASP A CA 1
ATOM 2219 C C . ASP A 1 282 ? -9.060 -3.234 -23.929 1.00 84.69 282 ASP A C 1
ATOM 2221 O O . ASP A 1 282 ? -8.094 -2.543 -24.262 1.00 84.69 282 ASP A O 1
ATOM 2225 N N . LEU A 1 283 ? -9.590 -3.173 -22.702 1.00 81.44 283 LEU A N 1
ATOM 2226 C CA . LEU A 1 283 ? -9.081 -2.283 -21.657 1.00 81.44 283 LEU A CA 1
ATOM 2227 C C . LEU A 1 283 ? -7.626 -2.603 -21.291 1.00 81.44 283 LEU A C 1
ATOM 2229 O O . LEU A 1 283 ? -6.796 -1.698 -21.210 1.00 81.44 283 LEU A O 1
ATOM 2233 N N . LEU A 1 284 ? -7.289 -3.885 -21.113 1.00 87.50 284 LEU A N 1
ATOM 2234 C CA . LEU A 1 284 ? -5.917 -4.303 -20.814 1.00 87.50 284 LEU A CA 1
ATOM 2235 C C . LEU A 1 284 ? -4.974 -4.060 -21.996 1.00 87.50 284 LEU A C 1
ATOM 2237 O O . LEU A 1 284 ? -3.858 -3.591 -21.786 1.00 87.50 284 LEU A O 1
ATOM 2241 N N . LYS A 1 285 ? -5.409 -4.303 -23.237 1.00 8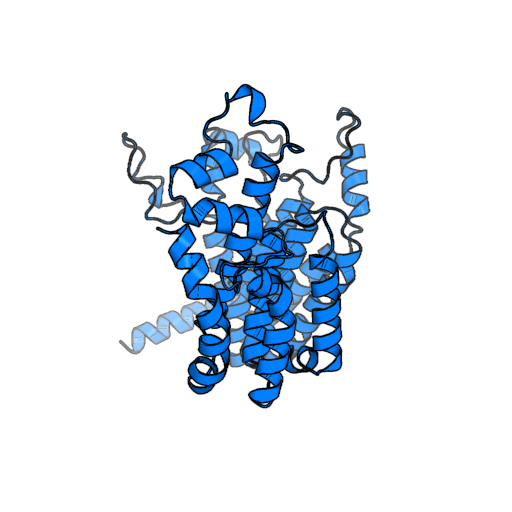7.06 285 LYS A N 1
ATOM 2242 C CA . LYS A 1 285 ? -4.630 -3.962 -24.440 1.00 87.06 285 LYS A CA 1
ATOM 2243 C C . LYS A 1 285 ? -4.335 -2.470 -24.510 1.00 87.06 285 LYS A C 1
ATOM 2245 O O . LYS A 1 285 ? -3.199 -2.093 -24.785 1.00 87.06 285 LYS A O 1
ATOM 2250 N N . GLN A 1 286 ? -5.330 -1.627 -24.247 1.00 82.75 286 GLN A N 1
ATOM 2251 C CA . GLN A 1 286 ? -5.155 -0.179 -24.225 1.00 82.75 286 GLN A CA 1
ATOM 2252 C C . GLN A 1 286 ? -4.177 0.242 -23.124 1.00 82.75 286 GLN A C 1
ATOM 2254 O O . GLN A 1 286 ? -3.192 0.920 -23.420 1.00 82.75 286 GLN A O 1
ATOM 2259 N N . LEU A 1 287 ? -4.401 -0.211 -21.886 1.00 82.38 287 LEU A N 1
ATOM 2260 C CA . LEU A 1 287 ? -3.560 0.102 -20.729 1.00 82.38 287 LEU A CA 1
ATOM 2261 C C . LEU A 1 287 ? -2.098 -0.327 -20.930 1.00 82.38 287 LEU A C 1
ATOM 2263 O O . LEU A 1 287 ? -1.179 0.399 -20.557 1.00 82.38 287 LEU A O 1
ATOM 2267 N N . LEU A 1 288 ? -1.884 -1.506 -21.517 1.00 86.38 288 LEU A N 1
ATOM 2268 C CA . LEU A 1 288 ? -0.564 -2.122 -21.657 1.00 86.38 288 LEU A CA 1
ATOM 2269 C C . LEU A 1 288 ? 0.115 -1.845 -22.994 1.00 86.38 288 LEU A C 1
ATOM 2271 O O . LEU A 1 288 ? 1.285 -2.185 -23.142 1.00 86.38 288 LEU A O 1
ATOM 2275 N N . SER A 1 289 ? -0.573 -1.211 -23.945 1.00 82.25 289 SER A N 1
ATOM 2276 C CA . SER A 1 289 ? -0.050 -0.900 -25.280 1.00 82.25 289 SER A CA 1
ATOM 2277 C C . SER A 1 289 ? 1.339 -0.265 -25.240 1.00 82.25 289 SER A C 1
ATOM 2279 O O . SER A 1 289 ? 2.247 -0.744 -25.909 1.00 82.25 289 SER A O 1
ATOM 2281 N N . GLY A 1 290 ? 1.530 0.761 -24.408 1.00 77.88 290 GLY A N 1
ATOM 2282 C CA . GLY A 1 290 ? 2.805 1.468 -24.298 1.00 77.88 290 GLY A CA 1
ATOM 2283 C C . GLY A 1 290 ? 3.920 0.623 -23.679 1.00 77.88 290 GLY A C 1
ATOM 2284 O O . GLY A 1 290 ? 5.072 0.739 -24.083 1.00 77.88 290 GLY A O 1
ATOM 2285 N N . VAL A 1 291 ? 3.584 -0.252 -22.727 1.00 82.69 291 VAL A N 1
ATOM 2286 C CA . VAL A 1 291 ? 4.559 -1.134 -22.070 1.00 82.69 291 VAL A CA 1
ATOM 2287 C C . VAL A 1 291 ? 4.947 -2.276 -23.001 1.00 82.69 291 VAL A C 1
ATOM 2289 O O . VAL A 1 291 ? 6.128 -2.521 -23.213 1.00 82.69 291 VAL A O 1
ATOM 2292 N N . LEU A 1 292 ? 3.964 -2.970 -23.577 1.00 86.31 292 LEU A N 1
ATOM 2293 C CA . LEU A 1 292 ? 4.202 -4.147 -24.407 1.00 86.31 292 LEU A CA 1
ATOM 2294 C C . LEU A 1 292 ? 4.812 -3.775 -25.762 1.00 86.31 292 LEU A C 1
ATOM 2296 O O . LEU A 1 292 ? 5.652 -4.531 -26.235 1.00 86.31 292 LEU A O 1
ATOM 2300 N N . ALA A 1 293 ? 4.491 -2.612 -26.347 1.00 82.38 293 ALA A N 1
ATOM 2301 C CA . ALA A 1 293 ? 5.037 -2.179 -27.642 1.00 82.38 293 ALA A CA 1
ATOM 2302 C C . ALA A 1 293 ? 6.571 -2.044 -27.665 1.00 82.38 293 ALA A C 1
ATOM 2304 O O . ALA A 1 293 ? 7.199 -2.305 -28.693 1.00 82.38 293 ALA A O 1
ATOM 2305 N N . GLU A 1 294 ? 7.190 -1.670 -26.541 1.00 80.69 294 GLU A N 1
ATOM 2306 C CA . GLU A 1 294 ? 8.655 -1.597 -26.416 1.00 80.69 294 GLU A CA 1
ATOM 2307 C C . GLU A 1 294 ? 9.319 -2.985 -26.450 1.00 80.69 294 GLU A C 1
ATOM 2309 O O . GLU A 1 294 ? 10.511 -3.100 -26.733 1.00 80.69 294 GLU A O 1
ATOM 2314 N N . TRP A 1 295 ? 8.550 -4.046 -26.196 1.00 84.25 295 TRP A N 1
ATOM 2315 C CA . TRP A 1 295 ? 9.031 -5.425 -26.160 1.00 84.25 295 TRP A CA 1
ATOM 2316 C C . TRP A 1 295 ? 8.531 -6.286 -27.324 1.00 84.25 295 TRP A C 1
ATOM 2318 O O . TRP A 1 295 ? 9.228 -7.205 -27.756 1.00 84.25 295 TRP A O 1
ATOM 2328 N N . SER A 1 296 ? 7.334 -6.014 -27.842 1.00 74.50 296 SER A N 1
ATOM 2329 C CA . SER A 1 296 ? 6.693 -6.760 -28.921 1.00 74.50 296 SER A CA 1
ATOM 2330 C C . SER A 1 296 ? 7.232 -6.287 -30.271 1.00 74.50 296 SER A C 1
ATOM 2332 O O . SER A 1 296 ? 6.584 -5.517 -30.982 1.00 74.50 296 SER A O 1
ATOM 2334 N N . GLN A 1 297 ? 8.457 -6.682 -30.613 1.00 68.69 297 GLN A N 1
ATOM 2335 C CA . GLN A 1 297 ? 9.101 -6.236 -31.846 1.00 68.69 297 GLN A CA 1
ATOM 2336 C C . GLN A 1 297 ? 9.751 -7.401 -32.587 1.00 68.69 297 GLN A C 1
ATOM 2338 O O . GLN A 1 297 ? 10.661 -8.064 -32.096 1.00 68.69 297 GLN A O 1
ATOM 2343 N N . SER A 1 298 ? 9.295 -7.622 -33.822 1.00 52.97 298 SER A N 1
ATOM 2344 C CA . SER A 1 298 ? 10.021 -8.423 -34.803 1.00 52.97 298 SER A CA 1
ATOM 2345 C C . SER A 1 298 ? 11.288 -7.664 -35.201 1.00 52.97 298 SER A C 1
ATOM 2347 O O . SER A 1 298 ? 11.201 -6.504 -35.598 1.00 52.97 298 SER A O 1
ATOM 2349 N N . ALA A 1 299 ? 12.437 -8.324 -35.107 1.00 46.00 299 ALA A N 1
ATOM 2350 C CA . ALA A 1 299 ? 13.801 -7.790 -35.060 1.00 46.00 299 ALA A CA 1
ATOM 2351 C C . ALA A 1 299 ? 14.316 -6.880 -36.214 1.00 46.00 299 ALA A C 1
ATOM 2353 O O . ALA A 1 299 ? 15.526 -6.807 -36.399 1.00 46.00 299 ALA A O 1
ATOM 2354 N N . MET A 1 300 ? 13.482 -6.224 -37.034 1.00 48.62 300 MET A N 1
ATOM 2355 C CA . MET A 1 300 ? 13.928 -5.700 -38.340 1.00 48.62 300 MET A CA 1
ATOM 2356 C C . MET A 1 300 ? 13.484 -4.287 -38.758 1.00 48.62 300 MET A C 1
ATOM 2358 O O . MET A 1 300 ? 13.910 -3.877 -39.826 1.00 48.62 300 MET A O 1
ATOM 2362 N N . ASN A 1 301 ? 12.705 -3.510 -37.993 1.00 47.66 301 ASN A N 1
ATOM 2363 C CA . ASN A 1 301 ? 12.499 -2.066 -38.261 1.00 47.66 301 ASN A CA 1
ATOM 2364 C C . ASN A 1 301 ? 11.823 -1.399 -37.055 1.00 47.66 301 ASN A C 1
ATOM 2366 O O . ASN A 1 301 ? 10.660 -1.690 -36.787 1.00 47.66 301 ASN A O 1
ATOM 2370 N N . ILE A 1 302 ? 12.533 -0.537 -36.317 1.00 52.47 302 ILE A N 1
ATOM 2371 C CA . ILE A 1 302 ? 12.084 -0.116 -34.980 1.00 52.47 302 ILE A CA 1
ATOM 2372 C C . ILE A 1 302 ? 12.023 1.411 -34.836 1.00 52.47 302 ILE A C 1
ATOM 2374 O O . ILE A 1 302 ? 13.063 2.061 -34.735 1.00 52.47 302 ILE A O 1
ATOM 2378 N N . PRO A 1 303 ? 10.819 1.991 -34.736 1.00 48.16 303 PRO A N 1
ATOM 2379 C CA . PRO A 1 303 ? 10.594 3.267 -34.076 1.00 48.16 303 PRO A CA 1
ATOM 2380 C C . PRO A 1 303 ? 10.251 3.008 -32.594 1.00 48.16 303 PRO A C 1
ATOM 2382 O O . PRO A 1 303 ? 9.118 2.673 -32.272 1.00 48.16 303 PRO A O 1
ATOM 2385 N N . GLY A 1 304 ? 11.233 3.110 -31.693 1.00 61.84 304 GLY A N 1
ATOM 2386 C CA . GLY A 1 304 ? 11.052 2.888 -30.247 1.00 61.84 304 GLY A CA 1
ATOM 2387 C C . GLY A 1 304 ? 12.364 3.008 -29.465 1.00 61.84 304 GLY A C 1
ATOM 2388 O O . GLY A 1 304 ? 13.442 2.860 -30.047 1.00 61.84 304 GLY A O 1
ATOM 2389 N N . LEU A 1 305 ? 12.295 3.285 -28.159 1.00 69.94 305 LEU A N 1
ATOM 2390 C CA . LEU A 1 305 ? 13.487 3.547 -27.334 1.00 69.94 305 LEU A CA 1
ATOM 2391 C C . LEU A 1 305 ? 14.300 2.270 -27.048 1.00 69.94 305 LEU A C 1
ATOM 2393 O O . LEU A 1 305 ? 15.522 2.342 -26.924 1.00 69.94 305 LEU A O 1
ATOM 2397 N N . MET A 1 306 ? 13.657 1.095 -27.001 1.00 78.12 306 MET A N 1
ATOM 2398 C CA . MET A 1 306 ? 14.333 -0.206 -26.837 1.00 78.12 306 MET A CA 1
ATOM 2399 C C . MET A 1 306 ? 14.990 -0.744 -28.110 1.00 78.12 306 MET A C 1
ATOM 2401 O O . MET A 1 306 ? 15.823 -1.650 -28.036 1.00 78.12 306 MET A O 1
ATOM 2405 N N . GLY A 1 307 ? 14.657 -0.199 -29.280 1.00 78.12 307 GLY A N 1
ATOM 2406 C CA . GLY A 1 307 ? 15.094 -0.747 -30.565 1.00 78.12 307 GLY A CA 1
ATOM 2407 C C . GLY A 1 307 ? 16.608 -0.874 -30.743 1.00 78.12 307 GLY A C 1
ATOM 2408 O O . GLY A 1 307 ? 17.093 -1.957 -31.093 1.00 78.12 307 GLY A O 1
ATOM 2409 N N . PRO A 1 308 ? 17.382 0.191 -30.468 1.00 78.12 308 PRO A N 1
ATOM 2410 C CA . PRO A 1 308 ? 18.840 0.144 -30.545 1.00 78.12 308 PRO A CA 1
ATOM 2411 C C . PRO A 1 308 ? 19.456 -0.887 -29.589 1.00 78.12 308 PRO A C 1
ATOM 2413 O O . PRO A 1 308 ? 20.435 -1.550 -29.938 1.00 78.12 308 PRO A O 1
ATOM 2416 N N . LEU A 1 309 ? 18.864 -1.066 -28.404 1.00 84.75 309 LEU A N 1
ATOM 2417 C CA . LEU A 1 309 ? 19.322 -2.042 -27.418 1.00 84.75 309 LEU A CA 1
ATOM 2418 C C . LEU A 1 309 ? 19.057 -3.475 -27.889 1.00 84.75 309 LEU A C 1
ATOM 2420 O O . LEU A 1 309 ? 19.983 -4.280 -27.918 1.00 84.75 309 LEU A O 1
ATOM 2424 N N . LEU A 1 310 ? 17.829 -3.782 -28.318 1.00 84.00 310 LEU A N 1
ATOM 2425 C CA . LEU A 1 310 ? 17.469 -5.115 -28.817 1.00 84.00 310 LEU A CA 1
ATOM 2426 C C . LEU A 1 310 ? 18.303 -5.505 -30.044 1.00 84.00 310 LEU A C 1
ATOM 2428 O O . LEU A 1 310 ? 18.754 -6.643 -30.146 1.00 84.00 310 LEU A O 1
ATOM 2432 N N . THR A 1 311 ? 18.586 -4.545 -30.928 1.00 82.88 311 THR A N 1
ATOM 2433 C CA . THR A 1 311 ? 19.495 -4.743 -32.070 1.00 82.88 311 THR A CA 1
ATOM 2434 C C . THR A 1 311 ? 20.915 -5.064 -31.601 1.00 82.88 311 THR A C 1
ATOM 2436 O O . THR A 1 311 ? 21.571 -5.945 -32.154 1.00 82.88 311 THR A O 1
ATOM 2439 N N . SER A 1 312 ? 21.385 -4.399 -30.543 1.00 84.56 312 SER A N 1
ATOM 2440 C CA . SER A 1 312 ? 22.705 -4.663 -29.961 1.00 84.56 312 SER A CA 1
ATOM 2441 C C . SER A 1 312 ? 22.785 -6.065 -29.346 1.00 84.56 312 SER A C 1
ATOM 2443 O O . SER A 1 312 ? 23.800 -6.741 -29.518 1.00 84.56 312 SER A O 1
ATOM 2445 N N . CYS A 1 313 ? 21.704 -6.558 -28.729 1.00 84.81 313 CYS A N 1
ATOM 2446 C CA . CYS A 1 313 ? 21.629 -7.923 -28.195 1.00 84.81 313 CYS A CA 1
ATOM 2447 C C . CYS A 1 313 ? 21.764 -9.009 -29.278 1.00 84.81 313 CYS A C 1
ATOM 2449 O O . CYS A 1 313 ? 22.271 -10.091 -28.991 1.00 84.81 313 CYS A O 1
ATOM 2451 N N . VAL A 1 314 ? 21.399 -8.732 -30.540 1.00 84.00 314 VAL A N 1
ATOM 2452 C CA . VAL A 1 314 ? 21.607 -9.677 -31.661 1.00 84.00 314 VAL A CA 1
ATOM 2453 C C . VAL A 1 314 ? 23.093 -9.990 -31.865 1.00 84.00 314 VAL A C 1
ATOM 2455 O O . VAL A 1 314 ? 23.449 -11.106 -32.243 1.00 84.00 314 VAL A O 1
ATOM 2458 N N . SER A 1 315 ? 23.975 -9.031 -31.572 1.00 82.75 315 SER A N 1
ATOM 2459 C CA . SER A 1 315 ? 25.430 -9.225 -31.634 1.00 82.75 315 SER A CA 1
ATOM 2460 C C . SER A 1 315 ? 26.028 -9.891 -30.380 1.00 82.75 315 SER A C 1
ATOM 2462 O O . SER A 1 315 ? 27.239 -10.106 -30.311 1.00 82.75 315 SER A O 1
ATOM 2464 N N . GLY A 1 316 ? 25.186 -10.266 -29.409 1.00 84.38 316 GLY A N 1
ATOM 2465 C CA . GLY A 1 316 ? 25.562 -10.936 -28.166 1.00 84.38 316 GLY A CA 1
ATOM 2466 C C . GLY A 1 316 ? 26.175 -10.008 -27.112 1.00 84.38 316 GLY A C 1
ATOM 2467 O O . GLY A 1 316 ? 26.066 -8.782 -27.179 1.00 84.38 316 GLY A O 1
ATOM 2468 N N . GLY A 1 317 ? 26.851 -10.611 -26.129 1.00 85.56 317 GLY A N 1
ATOM 2469 C CA . GLY A 1 317 ? 27.444 -9.916 -24.979 1.00 85.56 317 GLY A CA 1
ATOM 2470 C C . GLY A 1 317 ? 28.298 -8.680 -25.312 1.00 85.56 317 GLY A C 1
ATOM 2471 O O . GLY A 1 317 ? 28.120 -7.661 -24.650 1.00 85.56 317 GLY A O 1
ATOM 2472 N N . PRO A 1 318 ? 29.176 -8.696 -26.339 1.00 87.94 318 PRO A N 1
ATOM 2473 C CA . PRO A 1 318 ? 29.974 -7.521 -26.697 1.00 87.94 318 PRO A CA 1
ATOM 2474 C C . PRO A 1 318 ? 29.132 -6.308 -27.106 1.00 87.94 318 PRO A C 1
ATOM 2476 O O . PRO A 1 318 ? 29.406 -5.198 -26.655 1.00 87.94 318 PRO A O 1
ATOM 2479 N N . GLY A 1 319 ? 28.079 -6.510 -27.905 1.00 86.50 319 GLY A N 1
ATOM 2480 C CA . GLY A 1 319 ? 27.190 -5.418 -28.301 1.00 86.50 319 GLY A CA 1
ATOM 2481 C C . GLY A 1 319 ? 26.391 -4.863 -27.134 1.00 86.50 319 GLY A C 1
ATOM 2482 O O . GLY A 1 319 ? 26.230 -3.649 -27.024 1.00 86.50 319 GLY A O 1
ATOM 2483 N N . LEU A 1 320 ? 25.950 -5.734 -26.223 1.00 87.31 320 LEU A N 1
ATOM 2484 C CA . LEU A 1 320 ? 25.286 -5.309 -24.995 1.00 87.31 320 LEU A CA 1
ATOM 2485 C C . LEU A 1 320 ? 26.232 -4.492 -24.097 1.00 87.31 320 LEU A C 1
ATOM 2487 O O . LEU A 1 320 ? 25.837 -3.441 -23.597 1.00 87.31 320 LEU A O 1
ATOM 2491 N N . CYS A 1 321 ? 27.490 -4.917 -23.940 1.00 88.44 321 CYS A N 1
ATOM 2492 C CA . CYS A 1 321 ? 28.495 -4.175 -23.175 1.00 88.44 321 CYS A CA 1
ATOM 2493 C C . CYS A 1 321 ? 28.698 -2.756 -23.717 1.00 88.44 321 CYS A C 1
ATOM 2495 O O . CYS A 1 321 ? 28.700 -1.810 -22.930 1.00 88.44 321 CYS A O 1
ATOM 2497 N N . THR A 1 322 ? 28.803 -2.598 -25.038 1.00 87.75 322 THR A N 1
ATOM 2498 C CA . THR A 1 322 ? 28.949 -1.281 -25.674 1.00 87.75 322 THR A CA 1
ATOM 2499 C C . THR A 1 322 ? 27.674 -0.443 -25.566 1.00 87.75 322 THR A C 1
ATOM 2501 O O . THR A 1 322 ? 27.744 0.740 -25.235 1.00 87.75 322 THR A O 1
ATOM 2504 N N . ALA A 1 323 ? 26.492 -1.038 -25.762 1.00 86.81 323 ALA A N 1
ATOM 2505 C CA . ALA A 1 323 ? 25.214 -0.331 -25.639 1.00 86.81 323 ALA A CA 1
ATOM 2506 C C . ALA A 1 323 ? 24.967 0.204 -24.217 1.00 86.81 323 ALA A C 1
ATOM 2508 O O . ALA A 1 323 ? 24.427 1.298 -24.039 1.00 86.81 323 ALA A O 1
ATOM 2509 N N . LEU A 1 324 ? 25.393 -0.553 -23.202 1.00 87.50 324 LEU A N 1
ATOM 2510 C CA . LEU A 1 324 ? 25.324 -0.166 -21.792 1.00 87.50 324 LEU A CA 1
ATOM 2511 C C . LEU A 1 324 ? 26.531 0.672 -21.340 1.00 87.50 324 LEU A C 1
ATOM 2513 O O . LEU A 1 324 ? 26.544 1.139 -20.198 1.00 87.50 324 LEU A O 1
ATOM 2517 N N . GLY A 1 325 ? 27.536 0.867 -22.202 1.00 87.12 325 GLY A N 1
ATOM 2518 C CA . GLY A 1 325 ? 28.758 1.625 -21.920 1.00 87.12 325 GLY A CA 1
ATOM 2519 C C . GLY A 1 325 ? 29.625 1.007 -20.827 1.00 87.12 325 GLY A C 1
ATOM 2520 O O . GLY A 1 325 ? 30.311 1.734 -20.114 1.00 87.12 325 GLY A O 1
ATOM 2521 N N . LEU A 1 326 ? 29.556 -0.316 -20.651 1.00 86.31 326 LEU A N 1
ATOM 2522 C CA . LEU A 1 326 ? 30.362 -1.077 -19.686 1.00 86.31 326 LEU A CA 1
ATOM 2523 C C . LEU A 1 326 ? 31.826 -1.218 -20.129 1.00 86.31 326 LEU A C 1
ATOM 2525 O O . LEU A 1 326 ? 32.682 -1.581 -19.329 1.00 86.31 326 LEU A O 1
ATOM 2529 N N . ASP A 1 327 ? 32.104 -0.916 -21.394 1.00 87.06 327 ASP A N 1
ATOM 2530 C CA . ASP A 1 327 ? 33.429 -0.835 -22.005 1.00 87.06 327 ASP A CA 1
ATOM 2531 C C . ASP A 1 327 ? 34.104 0.538 -21.819 1.00 87.06 327 ASP A C 1
ATOM 2533 O O . ASP A 1 327 ? 35.268 0.711 -22.187 1.00 87.06 327 ASP A O 1
ATOM 2537 N N . GLN A 1 328 ? 33.406 1.516 -21.229 1.00 83.62 328 GLN A N 1
ATOM 2538 C CA . GLN A 1 328 ? 33.920 2.870 -21.027 1.00 83.62 328 GLN A CA 1
ATOM 2539 C C . GLN A 1 328 ? 34.594 3.057 -19.654 1.00 83.62 328 GLN A C 1
ATOM 2541 O O . GLN A 1 328 ? 34.239 2.391 -18.680 1.00 83.62 328 GLN A O 1
ATOM 2546 N N . PRO A 1 329 ? 35.542 4.007 -19.523 1.00 81.00 329 PRO A N 1
ATOM 2547 C CA . PRO A 1 329 ? 36.123 4.362 -18.230 1.00 81.00 329 PRO A CA 1
ATOM 2548 C C . PRO A 1 329 ? 35.056 4.875 -17.253 1.00 81.00 329 PRO A C 1
ATOM 2550 O O . PRO A 1 329 ? 34.178 5.642 -17.644 1.00 81.00 329 PRO A O 1
ATOM 2553 N N . ILE A 1 330 ? 35.194 4.550 -15.962 1.00 75.75 330 ILE A N 1
ATOM 2554 C CA . ILE A 1 330 ? 34.251 4.942 -14.890 1.00 75.75 330 ILE A CA 1
ATOM 2555 C C . ILE A 1 330 ? 33.981 6.458 -14.875 1.00 75.75 330 ILE A C 1
ATOM 2557 O O . ILE A 1 330 ? 32.858 6.886 -14.624 1.00 75.75 330 ILE A O 1
ATOM 2561 N N . ALA A 1 331 ? 34.981 7.279 -15.212 1.00 73.19 331 ALA A N 1
ATOM 2562 C CA . ALA A 1 331 ? 34.841 8.735 -15.294 1.00 73.19 331 ALA A CA 1
ATOM 2563 C C . ALA A 1 331 ? 33.756 9.198 -16.291 1.00 73.19 331 ALA A C 1
ATOM 2565 O O . ALA A 1 331 ? 33.134 10.235 -16.078 1.00 73.19 331 ALA A O 1
ATOM 2566 N N . ASN A 1 332 ? 33.487 8.408 -17.335 1.00 69.12 332 ASN A N 1
ATOM 2567 C CA . ASN A 1 332 ? 32.488 8.705 -18.362 1.00 69.12 332 ASN A CA 1
ATOM 2568 C C . ASN A 1 332 ? 31.110 8.093 -18.044 1.00 69.12 332 ASN A C 1
ATOM 2570 O O . ASN A 1 332 ? 30.137 8.389 -18.732 1.00 69.12 332 ASN A O 1
ATOM 2574 N N . MET A 1 333 ? 30.996 7.272 -16.990 1.00 68.25 333 MET A N 1
ATOM 2575 C CA . MET A 1 333 ? 29.756 6.572 -16.626 1.00 68.25 333 MET A CA 1
ATOM 2576 C C . MET A 1 333 ? 28.761 7.419 -15.818 1.00 68.25 333 MET A C 1
ATOM 2578 O O . MET A 1 333 ? 27.617 6.995 -15.658 1.00 68.25 333 MET A O 1
ATOM 2582 N N . ASN A 1 334 ? 29.175 8.593 -15.325 1.00 70.44 334 ASN A N 1
ATOM 2583 C CA . ASN A 1 334 ? 28.392 9.420 -14.395 1.00 70.44 334 ASN A CA 1
ATOM 2584 C C . ASN A 1 334 ? 27.610 10.563 -15.069 1.00 70.44 334 ASN A C 1
ATOM 2586 O O . ASN A 1 334 ? 26.913 11.313 -14.390 1.00 70.44 334 ASN A O 1
ATOM 2590 N N . SER A 1 335 ? 27.725 10.729 -16.390 1.00 79.25 335 SER A N 1
ATOM 2591 C CA . SER A 1 335 ? 26.954 11.744 -17.116 1.00 79.25 335 SER A CA 1
ATOM 2592 C C . SER A 1 335 ? 25.548 11.224 -17.414 1.00 79.25 335 SER A C 1
ATOM 2594 O O . SER A 1 335 ? 25.378 10.345 -18.262 1.00 79.25 335 SER A O 1
ATOM 2596 N N . PHE A 1 336 ? 24.541 11.780 -16.735 1.00 75.50 336 PHE A N 1
ATOM 2597 C CA . PHE A 1 336 ? 23.135 11.405 -16.925 1.00 75.50 336 PHE A CA 1
ATOM 2598 C C . PHE A 1 336 ? 22.634 11.623 -18.357 1.00 75.50 336 PHE A C 1
ATOM 2600 O O . PHE A 1 336 ? 21.762 10.884 -18.802 1.00 75.50 336 PHE A O 1
ATOM 2607 N N . ASP A 1 337 ? 23.226 12.552 -19.105 1.00 78.38 337 ASP A N 1
ATOM 2608 C CA . ASP A 1 337 ? 22.850 12.842 -20.494 1.00 78.38 337 ASP A CA 1
ATOM 2609 C C . ASP A 1 337 ? 23.528 11.913 -21.515 1.00 78.38 337 ASP A C 1
ATOM 2611 O O . ASP A 1 337 ? 23.228 11.958 -22.709 1.00 78.38 337 ASP A O 1
ATOM 2615 N N . SER A 1 338 ? 24.460 11.063 -21.075 1.00 83.81 338 SER A N 1
ATOM 2616 C CA . SER A 1 338 ? 25.160 10.153 -21.977 1.00 83.81 338 SER A CA 1
ATOM 2617 C C . SER A 1 338 ? 24.227 9.061 -22.508 1.00 83.81 338 SER A C 1
ATOM 2619 O O . SER A 1 338 ? 23.426 8.479 -21.771 1.00 83.81 338 SER A O 1
ATOM 2621 N N . ALA A 1 339 ? 24.370 8.732 -23.796 1.00 83.12 339 ALA A N 1
ATOM 2622 C CA . ALA A 1 339 ? 23.565 7.694 -24.437 1.00 83.12 339 ALA A CA 1
ATOM 2623 C C . ALA A 1 339 ? 23.600 6.345 -23.683 1.00 83.12 339 ALA A C 1
ATOM 2625 O O . ALA A 1 339 ? 22.529 5.784 -23.466 1.00 83.12 339 ALA A O 1
ATOM 2626 N N . PRO A 1 340 ? 24.750 5.843 -23.181 1.00 84.19 340 PRO A N 1
ATOM 2627 C CA . PRO A 1 340 ? 24.771 4.596 -22.416 1.00 84.19 340 PRO A CA 1
ATOM 2628 C C . PRO A 1 340 ? 23.997 4.661 -21.092 1.00 84.19 340 PRO A C 1
ATOM 2630 O O . PRO A 1 340 ? 23.333 3.694 -20.718 1.00 84.19 340 PRO A O 1
ATOM 2633 N N . VAL A 1 341 ? 24.038 5.794 -20.378 1.00 84.56 341 VAL A N 1
ATOM 2634 C CA . VAL A 1 341 ? 23.247 5.981 -19.149 1.00 84.56 341 VAL A CA 1
ATOM 2635 C C . VAL A 1 341 ? 21.754 5.997 -19.472 1.00 84.56 341 VAL A C 1
ATOM 2637 O O . VAL A 1 341 ? 20.989 5.300 -18.808 1.00 84.56 341 VAL A O 1
ATOM 2640 N N . GLN A 1 342 ? 21.345 6.703 -20.528 1.00 84.56 342 GLN A N 1
ATOM 2641 C CA . GLN A 1 342 ? 19.955 6.719 -20.992 1.00 84.56 342 GLN A CA 1
ATOM 2642 C C . GLN A 1 342 ? 19.471 5.331 -21.435 1.00 84.56 342 GLN A C 1
ATOM 2644 O O . GLN A 1 342 ? 18.350 4.938 -21.105 1.00 84.56 342 GLN A O 1
ATOM 2649 N N . THR A 1 343 ? 20.327 4.534 -22.083 1.00 86.06 343 THR A N 1
ATOM 2650 C CA . THR A 1 343 ? 20.039 3.130 -22.417 1.00 86.06 343 THR A CA 1
ATOM 2651 C C . THR A 1 343 ? 19.817 2.286 -21.159 1.00 86.06 343 THR A C 1
ATOM 2653 O O . THR A 1 343 ? 18.851 1.528 -21.095 1.00 86.06 343 THR A O 1
ATOM 2656 N N . ARG A 1 344 ? 20.652 2.440 -20.119 1.00 86.12 344 ARG A N 1
ATOM 2657 C CA . ARG A 1 344 ? 20.482 1.737 -18.830 1.00 86.12 344 ARG A CA 1
ATOM 2658 C C . ARG A 1 344 ? 19.192 2.137 -18.113 1.00 86.12 344 ARG A C 1
ATOM 2660 O O . ARG A 1 344 ? 18.489 1.267 -17.598 1.00 86.12 344 ARG A O 1
ATOM 2667 N N . ILE A 1 345 ? 18.869 3.431 -18.093 1.00 84.69 345 ILE A N 1
ATOM 2668 C CA . ILE A 1 345 ? 17.621 3.951 -17.516 1.00 84.69 345 ILE A CA 1
ATOM 2669 C C . ILE A 1 345 ? 16.416 3.377 -18.268 1.00 84.69 345 ILE A C 1
ATOM 2671 O O . ILE A 1 345 ? 15.486 2.874 -17.640 1.00 84.69 345 ILE A O 1
ATOM 2675 N N . THR A 1 346 ? 16.460 3.386 -19.601 1.00 84.75 346 THR A N 1
ATOM 2676 C CA . THR A 1 346 ? 15.404 2.850 -20.471 1.00 84.75 346 THR A CA 1
ATOM 2677 C C . THR A 1 346 ? 15.208 1.352 -20.256 1.00 84.75 346 THR A C 1
ATOM 2679 O O . THR A 1 346 ? 14.084 0.914 -20.021 1.00 84.75 346 THR A O 1
ATOM 2682 N N . LEU A 1 347 ? 16.293 0.568 -20.244 1.00 87.62 347 LEU A N 1
ATOM 2683 C CA . LEU A 1 347 ? 16.235 -0.867 -19.965 1.00 87.62 347 LEU A CA 1
ATOM 2684 C C . LEU A 1 347 ? 15.633 -1.133 -18.583 1.00 87.62 347 LEU A C 1
ATOM 2686 O O . LEU A 1 347 ? 14.700 -1.922 -18.461 1.00 87.62 347 LEU A O 1
ATOM 2690 N N . THR A 1 348 ? 16.117 -0.441 -17.549 1.00 87.06 348 THR A N 1
ATOM 2691 C CA . THR A 1 348 ? 15.611 -0.595 -16.177 1.00 87.06 348 THR A CA 1
ATOM 2692 C C . THR A 1 348 ? 14.123 -0.262 -16.107 1.00 87.06 348 THR A C 1
ATOM 2694 O O . THR A 1 348 ? 13.342 -1.025 -15.542 1.00 87.06 348 THR A O 1
ATOM 2697 N N . ARG A 1 349 ? 13.706 0.844 -16.735 1.00 86.19 349 ARG A N 1
ATOM 2698 C CA . ARG A 1 349 ? 12.304 1.260 -16.803 1.00 86.19 349 ARG A CA 1
ATOM 2699 C C . ARG A 1 349 ? 11.430 0.200 -17.465 1.00 86.19 349 ARG A C 1
ATOM 2701 O O . ARG A 1 349 ? 10.405 -0.182 -16.903 1.00 86.19 349 ARG A O 1
ATOM 2708 N N . ASN A 1 350 ? 11.833 -0.286 -18.632 1.00 87.12 350 ASN A N 1
ATOM 2709 C CA . ASN A 1 350 ? 11.043 -1.240 -19.404 1.00 87.12 350 ASN A CA 1
ATOM 2710 C C . ASN A 1 350 ? 11.008 -2.626 -18.753 1.00 87.12 350 ASN A C 1
ATOM 2712 O O . ASN A 1 350 ? 9.984 -3.299 -18.818 1.00 87.12 350 ASN A O 1
ATOM 2716 N N . VAL A 1 351 ? 12.082 -3.040 -18.070 1.00 89.56 351 VAL A N 1
ATOM 2717 C CA . VAL A 1 351 ? 12.115 -4.304 -17.317 1.00 89.56 351 VAL A CA 1
ATOM 2718 C C . VAL A 1 351 ? 11.217 -4.228 -16.089 1.00 89.56 351 VAL A C 1
ATOM 2720 O O . VAL A 1 351 ? 10.395 -5.118 -15.895 1.00 89.56 351 VAL A O 1
ATOM 2723 N N . LEU A 1 352 ? 11.322 -3.171 -15.276 1.00 88.25 352 LEU A N 1
ATOM 2724 C CA . LEU A 1 352 ? 10.502 -3.029 -14.067 1.00 88.25 352 LEU A CA 1
ATOM 2725 C C . LEU A 1 352 ? 9.005 -2.975 -14.396 1.00 88.25 352 LEU A C 1
ATOM 2727 O O . LEU A 1 352 ? 8.204 -3.643 -13.743 1.00 88.25 352 LEU A O 1
ATOM 2731 N N . THR A 1 353 ? 8.638 -2.235 -15.442 1.00 87.19 353 THR A N 1
ATOM 2732 C CA . THR A 1 353 ? 7.243 -2.129 -15.891 1.00 87.19 353 THR A CA 1
ATOM 2733 C C . THR A 1 353 ? 6.721 -3.430 -16.495 1.00 87.19 353 THR A C 1
ATOM 2735 O O . THR A 1 353 ? 5.590 -3.825 -16.198 1.00 87.19 353 THR A O 1
ATOM 2738 N N . LEU A 1 354 ? 7.541 -4.152 -17.268 1.00 90.69 354 LEU A N 1
ATOM 2739 C CA . LEU A 1 354 ? 7.177 -5.480 -17.761 1.00 90.69 354 LEU A CA 1
ATOM 2740 C C . LEU A 1 354 ? 7.019 -6.480 -16.610 1.00 90.69 354 LEU A C 1
ATOM 2742 O O . LEU A 1 354 ? 6.038 -7.214 -16.582 1.00 90.69 354 LEU A O 1
ATOM 2746 N N . MET A 1 355 ? 7.929 -6.490 -15.633 1.00 91.06 355 MET A N 1
ATOM 2747 C CA . MET A 1 355 ? 7.832 -7.368 -14.462 1.00 91.06 355 MET A CA 1
ATOM 2748 C C . MET A 1 355 ? 6.558 -7.112 -13.656 1.00 91.06 355 MET A C 1
ATOM 2750 O O . MET A 1 355 ? 5.870 -8.064 -13.290 1.00 91.06 355 MET A O 1
ATOM 2754 N N . ALA A 1 356 ? 6.233 -5.844 -13.400 1.00 87.81 356 ALA A N 1
ATOM 2755 C CA . ALA A 1 356 ? 4.993 -5.447 -12.740 1.00 87.81 356 ALA A CA 1
ATOM 2756 C C . ALA A 1 356 ? 3.760 -5.931 -13.521 1.00 87.81 356 ALA A C 1
ATOM 2758 O O . ALA A 1 356 ? 2.844 -6.524 -12.952 1.00 87.81 356 ALA A O 1
ATOM 2759 N N . THR A 1 357 ? 3.784 -5.765 -14.845 1.00 89.62 357 THR A N 1
ATOM 2760 C CA . THR A 1 357 ? 2.717 -6.226 -15.742 1.00 89.62 357 THR A CA 1
ATOM 2761 C C . THR A 1 357 ? 2.543 -7.743 -15.681 1.00 89.62 357 THR A C 1
ATOM 2763 O O . THR A 1 357 ? 1.454 -8.237 -15.391 1.00 89.62 357 THR A O 1
ATOM 2766 N N . VAL A 1 358 ? 3.625 -8.494 -15.897 1.00 91.00 358 VAL A N 1
ATOM 2767 C CA . VAL A 1 358 ? 3.621 -9.962 -15.913 1.00 91.00 358 VAL A CA 1
ATOM 2768 C C . VAL A 1 358 ? 3.156 -10.517 -14.572 1.00 91.00 358 VAL A C 1
ATOM 2770 O O . VAL A 1 358 ? 2.301 -11.395 -14.569 1.00 91.00 358 VAL A O 1
ATOM 2773 N N . ARG A 1 359 ? 3.638 -9.975 -13.441 1.00 88.81 359 ARG A N 1
ATOM 2774 C CA . ARG A 1 359 ? 3.264 -10.422 -12.086 1.00 88.81 359 ARG A CA 1
ATOM 2775 C C . ARG A 1 359 ? 1.752 -10.454 -11.873 1.00 88.81 359 ARG A C 1
ATOM 2777 O O . ARG A 1 359 ? 1.266 -11.348 -11.195 1.00 88.81 359 ARG A O 1
ATOM 2784 N N . ARG A 1 360 ? 1.012 -9.501 -12.446 1.00 87.62 360 ARG A N 1
ATOM 2785 C CA . ARG A 1 360 ? -0.452 -9.440 -12.312 1.00 87.62 360 ARG A CA 1
ATOM 2786 C C . ARG A 1 360 ? -1.195 -10.134 -13.434 1.00 87.62 360 ARG A C 1
ATOM 2788 O O . ARG A 1 360 ? -2.251 -10.699 -13.182 1.00 87.62 360 ARG A O 1
ATOM 2795 N N . LEU A 1 361 ? -0.643 -10.158 -14.645 1.00 87.75 361 LEU A N 1
ATOM 2796 C CA . LEU A 1 361 ? -1.229 -10.921 -15.744 1.00 87.75 361 LEU A CA 1
ATOM 2797 C C . LEU A 1 361 ? -1.219 -12.433 -15.480 1.00 87.75 361 LEU A C 1
ATOM 2799 O O . LEU A 1 361 ? -2.154 -13.109 -15.892 1.00 87.75 361 LEU A O 1
ATOM 2803 N N . VAL A 1 362 ? -0.218 -12.974 -14.777 1.00 86.38 362 VAL A N 1
ATOM 2804 C CA . VAL A 1 362 ? -0.155 -14.416 -14.449 1.00 86.38 362 VAL A CA 1
ATOM 2805 C C . VAL A 1 362 ? -1.059 -14.839 -13.285 1.00 86.38 362 VAL A C 1
ATOM 2807 O O . VAL A 1 362 ? -1.189 -16.032 -13.028 1.00 86.38 362 VAL A O 1
ATOM 2810 N N . GLU A 1 363 ? -1.714 -13.888 -12.616 1.00 82.88 363 GLU A N 1
ATOM 2811 C CA . GLU A 1 363 ? -2.639 -14.127 -11.500 1.00 82.88 363 GLU A CA 1
ATOM 2812 C C . GLU A 1 363 ? -4.083 -13.686 -11.841 1.00 82.88 363 GLU A C 1
ATOM 2814 O O . GLU A 1 363 ? -4.672 -12.892 -11.098 1.00 82.88 363 GLU A O 1
ATOM 2819 N N . PRO A 1 364 ? -4.692 -14.142 -12.959 1.00 79.75 364 PRO A N 1
ATOM 2820 C CA . PRO A 1 364 ? -6.068 -13.778 -13.264 1.00 79.75 364 PRO A CA 1
ATOM 2821 C C . PRO A 1 364 ? -7.041 -14.456 -12.291 1.00 79.75 364 PRO A C 1
ATOM 2823 O O . PRO A 1 364 ? -6.774 -15.525 -11.740 1.00 79.75 364 PRO A O 1
ATOM 2826 N N . VAL A 1 365 ? -8.214 -13.847 -12.111 1.00 79.88 365 VAL A N 1
ATOM 2827 C CA . VAL A 1 365 ? -9.255 -14.351 -11.198 1.00 79.88 365 VAL A CA 1
ATOM 2828 C C . VAL A 1 365 ? -9.860 -15.658 -11.717 1.00 79.88 365 VAL A C 1
ATOM 2830 O O . VAL A 1 365 ? -10.270 -16.515 -10.934 1.00 79.88 365 VAL A O 1
ATOM 2833 N N . ARG A 1 366 ? -9.931 -15.818 -13.043 1.00 82.38 366 ARG A N 1
ATOM 2834 C CA . ARG A 1 366 ? -10.566 -16.954 -13.713 1.00 82.38 366 ARG A CA 1
ATOM 2835 C C . ARG A 1 366 ? -9.633 -17.583 -14.755 1.00 82.38 366 ARG A C 1
ATOM 2837 O O . ARG A 1 366 ? -8.817 -16.902 -15.371 1.00 82.38 366 ARG A O 1
ATOM 2844 N N . LEU A 1 367 ? -9.769 -18.893 -14.973 1.00 85.50 367 LEU A N 1
ATOM 2845 C CA . LEU A 1 367 ? -8.940 -19.640 -15.934 1.00 85.50 367 LEU A CA 1
ATOM 2846 C C . LEU A 1 367 ? -9.166 -19.196 -17.390 1.00 85.50 367 LEU A C 1
ATOM 2848 O O . LEU A 1 367 ? -8.217 -19.151 -18.166 1.00 85.50 367 LEU A O 1
ATOM 2852 N N . ASP A 1 368 ? -10.390 -18.805 -17.751 1.00 87.38 368 ASP A N 1
ATOM 2853 C CA . ASP A 1 368 ? -10.714 -18.276 -19.083 1.00 87.38 368 ASP A CA 1
ATOM 2854 C C . ASP A 1 368 ? -9.940 -16.984 -19.391 1.00 87.38 368 ASP A C 1
ATOM 2856 O O . ASP A 1 368 ? -9.471 -16.799 -20.513 1.00 87.38 368 ASP A O 1
ATOM 2860 N N . GLN A 1 369 ? -9.732 -16.123 -18.391 1.00 88.75 369 GLN A N 1
ATOM 2861 C CA . GLN A 1 369 ? -8.913 -14.914 -18.517 1.00 88.75 369 GLN A CA 1
ATOM 2862 C C . GLN A 1 369 ? -7.437 -15.237 -18.785 1.00 88.75 369 GLN A C 1
ATOM 2864 O O . GLN A 1 369 ? -6.792 -14.526 -19.553 1.00 88.75 369 GLN A O 1
ATOM 2869 N N . LEU A 1 370 ? -6.901 -16.320 -18.214 1.00 88.50 370 LEU A N 1
ATOM 2870 C CA . LEU A 1 370 ? -5.519 -16.731 -18.473 1.00 88.50 370 LEU A CA 1
ATOM 2871 C C . LEU A 1 370 ? -5.314 -17.072 -19.957 1.00 88.50 370 LEU A C 1
ATOM 2873 O O . LEU A 1 370 ? -4.395 -16.561 -20.596 1.00 88.50 370 LEU A O 1
ATOM 2877 N N . GLU A 1 371 ? -6.192 -17.914 -20.500 1.00 88.25 371 GLU A N 1
ATOM 2878 C CA . GLU A 1 371 ? -6.083 -18.423 -21.871 1.00 88.25 371 GLU A CA 1
ATOM 2879 C C . GLU A 1 371 ? -6.377 -17.348 -22.923 1.00 88.25 371 GLU A C 1
ATOM 2881 O O . GLU A 1 371 ? -5.689 -17.275 -23.938 1.00 88.25 371 GLU A O 1
ATOM 2886 N N . HIS A 1 372 ? -7.375 -16.495 -22.683 1.00 89.62 372 HIS A N 1
ATOM 2887 C CA . HIS A 1 372 ? -7.883 -15.567 -23.698 1.00 89.62 372 HIS A CA 1
ATOM 2888 C C . HIS A 1 372 ? -7.332 -14.141 -23.570 1.00 89.62 372 HIS A C 1
ATOM 2890 O O . HIS A 1 372 ? -7.442 -13.369 -24.522 1.00 89.62 372 HIS A O 1
ATOM 2896 N N . ILE A 1 373 ? -6.744 -13.776 -22.424 1.00 91.00 373 ILE A N 1
ATOM 2897 C CA . ILE A 1 373 ? -6.183 -12.436 -22.186 1.00 91.00 373 ILE A CA 1
ATOM 2898 C C . ILE A 1 373 ? -4.679 -12.517 -21.953 1.00 91.00 373 ILE A C 1
ATOM 2900 O O . ILE A 1 373 ? -3.902 -11.953 -22.722 1.00 91.00 373 ILE A O 1
ATOM 2904 N N . THR A 1 374 ? -4.252 -13.220 -20.905 1.00 90.25 374 THR A N 1
ATOM 2905 C CA . THR A 1 374 ? -2.851 -13.208 -20.464 1.00 90.25 374 THR A CA 1
ATOM 2906 C C . THR A 1 374 ? -1.906 -13.792 -21.504 1.00 90.25 374 THR A C 1
ATOM 2908 O O . THR A 1 374 ? -0.914 -13.148 -21.848 1.00 90.25 374 THR A O 1
ATOM 2911 N N . VAL A 1 375 ? -2.199 -14.994 -22.012 1.00 90.25 375 VAL A N 1
ATOM 2912 C CA . VAL A 1 375 ? -1.333 -15.664 -22.995 1.00 90.25 375 VAL A CA 1
ATOM 2913 C C . VAL A 1 375 ? -1.186 -14.819 -24.273 1.00 90.25 375 VAL A C 1
ATOM 2915 O O . VAL A 1 375 ? -0.045 -14.498 -24.613 1.00 90.25 375 VAL A O 1
ATOM 2918 N N . PRO A 1 376 ? -2.273 -14.342 -24.921 1.00 91.69 376 PRO A N 1
ATOM 2919 C CA . PRO A 1 376 ? -2.165 -13.503 -26.118 1.00 91.69 376 PRO A CA 1
ATOM 2920 C C . PRO A 1 376 ? -1.419 -12.178 -25.917 1.00 91.69 376 PRO A C 1
ATOM 2922 O O . PRO A 1 376 ? -0.833 -11.660 -26.865 1.00 91.69 376 PRO A O 1
ATOM 2925 N N . LEU A 1 377 ? -1.443 -11.606 -24.707 1.00 90.25 377 LEU A N 1
ATOM 2926 C CA . LEU A 1 377 ? -0.720 -10.367 -24.401 1.00 90.25 377 LEU A CA 1
ATOM 2927 C C . LEU A 1 377 ? 0.783 -10.591 -24.181 1.00 90.25 377 LEU A C 1
ATOM 2929 O O . LEU A 1 377 ? 1.581 -9.721 -24.529 1.00 90.25 377 LEU A O 1
ATOM 2933 N N . LEU A 1 378 ? 1.180 -11.726 -23.598 1.00 91.06 378 LEU A N 1
ATOM 2934 C CA . LEU A 1 378 ? 2.574 -11.993 -23.219 1.00 91.06 378 LEU A CA 1
ATOM 2935 C C . LEU A 1 378 ? 3.372 -12.762 -24.276 1.00 91.06 378 LEU A C 1
ATOM 2937 O O . LEU A 1 378 ? 4.585 -12.566 -24.382 1.00 91.06 378 LEU A O 1
ATOM 2941 N N . GLU A 1 379 ? 2.720 -13.609 -25.072 1.00 90.38 379 GLU A N 1
ATOM 2942 C CA . GLU A 1 379 ? 3.374 -14.400 -26.122 1.00 90.38 379 GLU A CA 1
ATOM 2943 C C . GLU A 1 379 ? 4.200 -13.541 -27.108 1.00 90.38 379 GLU A C 1
ATOM 2945 O O . GLU A 1 379 ? 5.357 -13.892 -27.357 1.00 90.38 379 GLU A O 1
ATOM 2950 N N . PRO A 1 380 ? 3.721 -12.372 -27.592 1.00 89.25 380 PRO A N 1
ATOM 2951 C CA . PRO A 1 380 ? 4.494 -11.524 -28.506 1.00 89.25 380 PRO A CA 1
ATOM 2952 C C . PRO A 1 380 ? 5.762 -10.911 -27.892 1.00 89.25 380 PRO A C 1
ATOM 2954 O O . PRO A 1 380 ? 6.656 -10.483 -28.621 1.00 89.25 380 PRO A O 1
ATOM 2957 N N . VAL A 1 381 ? 5.839 -10.834 -26.562 1.00 89.50 381 VAL A N 1
ATOM 2958 C CA . VAL A 1 381 ? 6.944 -10.208 -25.819 1.00 89.50 381 VAL A CA 1
ATOM 2959 C C . VAL A 1 381 ? 8.052 -11.213 -25.489 1.00 89.50 381 VAL A C 1
ATOM 2961 O O . VAL A 1 381 ? 9.226 -10.843 -25.397 1.00 89.50 381 VAL A O 1
ATOM 2964 N N . ALA A 1 382 ? 7.706 -12.497 -25.359 1.00 88.94 382 ALA A N 1
ATOM 2965 C CA . ALA A 1 382 ? 8.628 -13.547 -24.934 1.00 88.94 382 ALA A CA 1
ATOM 2966 C C . ALA A 1 382 ? 9.940 -13.629 -25.751 1.00 88.94 382 ALA A C 1
ATOM 2968 O O . ALA A 1 382 ? 10.998 -13.746 -25.125 1.00 88.94 382 ALA A O 1
ATOM 2969 N N . PRO A 1 383 ? 9.950 -13.517 -27.098 1.00 88.12 383 PRO A N 1
ATOM 2970 C CA . PRO A 1 383 ? 11.189 -13.605 -27.875 1.00 88.12 383 PRO A CA 1
ATOM 2971 C C . PRO A 1 383 ? 12.222 -12.533 -27.505 1.00 88.12 383 PRO A C 1
ATOM 2973 O O . PRO A 1 383 ? 13.403 -12.842 -27.353 1.00 88.12 383 PRO A O 1
ATOM 2976 N N . SER A 1 384 ? 11.782 -11.287 -27.314 1.00 87.44 384 SER A N 1
ATOM 2977 C CA . SER A 1 384 ? 12.655 -10.162 -26.959 1.00 87.44 384 SER A CA 1
ATOM 2978 C C . SER A 1 384 ? 13.212 -10.302 -25.545 1.00 87.44 384 SER A C 1
ATOM 2980 O O . SER A 1 384 ? 14.387 -10.028 -25.311 1.00 87.44 384 SER A O 1
ATOM 2982 N N . VAL A 1 385 ? 12.394 -10.783 -24.605 1.00 89.44 385 VAL A N 1
ATOM 2983 C CA . VAL A 1 385 ? 12.836 -11.065 -23.231 1.00 89.44 385 VAL A CA 1
ATOM 2984 C C . VAL A 1 385 ? 13.906 -12.153 -23.229 1.00 89.44 385 VAL A C 1
ATOM 2986 O O . VAL A 1 385 ? 14.957 -11.986 -22.614 1.00 89.44 385 VAL A O 1
ATOM 2989 N N . LEU A 1 386 ? 13.678 -13.246 -23.962 1.00 89.06 386 LEU A N 1
ATOM 2990 C CA . LEU A 1 386 ? 14.646 -14.336 -24.081 1.00 89.06 386 LEU A CA 1
ATOM 2991 C C . LEU A 1 386 ? 15.946 -13.893 -24.764 1.00 89.06 386 LEU A C 1
ATOM 2993 O O . LEU A 1 386 ? 17.008 -14.377 -24.389 1.00 89.06 386 LEU A O 1
ATOM 2997 N N . LEU A 1 387 ? 15.881 -12.966 -25.726 1.00 87.00 387 LEU A N 1
ATOM 2998 C CA . LEU A 1 387 ? 17.065 -12.391 -26.367 1.00 87.00 387 LEU A CA 1
ATOM 2999 C C . LEU A 1 387 ? 17.922 -11.575 -25.390 1.00 87.00 387 LEU A C 1
ATOM 3001 O O . LEU A 1 387 ? 19.138 -11.623 -25.492 1.00 87.00 387 LEU A O 1
ATOM 3005 N N . VAL A 1 388 ? 17.304 -10.824 -24.474 1.00 86.44 388 VAL A N 1
ATOM 3006 C CA . VAL A 1 388 ? 18.025 -10.024 -23.466 1.00 86.44 388 VAL A CA 1
ATOM 3007 C C . VAL A 1 388 ? 18.587 -10.898 -22.341 1.00 86.44 388 VAL A C 1
ATOM 3009 O O . VAL A 1 388 ? 19.637 -10.582 -21.790 1.00 86.44 388 VAL A O 1
ATOM 3012 N N . LEU A 1 389 ? 17.882 -11.973 -21.972 1.00 88.56 389 LEU A N 1
ATOM 3013 C CA . LEU A 1 389 ? 18.336 -12.915 -20.943 1.00 88.56 389 LEU A CA 1
ATOM 3014 C C . LEU A 1 389 ? 19.492 -13.809 -21.409 1.00 88.56 389 LEU A C 1
ATOM 3016 O O . LEU A 1 389 ? 20.277 -14.262 -20.576 1.00 88.56 389 LEU A O 1
ATOM 3020 N N . ARG A 1 390 ? 19.537 -14.112 -22.708 1.00 85.44 390 ARG A N 1
ATOM 3021 C CA . ARG A 1 390 ? 20.590 -14.899 -23.350 1.00 85.44 390 ARG A CA 1
ATOM 3022 C C . ARG A 1 390 ? 21.871 -14.088 -23.504 1.00 85.44 390 ARG A C 1
ATOM 3024 O O . ARG A 1 390 ? 22.946 -14.701 -23.305 1.00 85.44 390 ARG A O 1
#

Organism: Fasciola gigantica (NCBI:txid46835)

Sequence (390 aa):
MRLLVHSATFSREFLSARLRPLCSTLFMTWRNNVMKDGGPSGTGLHSEWSRAIFEPDDWAVFCARNVNSESLFFSSCSVVVLCYGFLGFRVDFVRVASLAASCWPQEFIQLLSSWIEARTAIPITASVLCFFLSFPDMDDTGLFTSLASPTMLDWEALELFLEHVLTPLNTACQREGYHVQFESALVSWTRLFIGVSGNVVDPNIRGKLLICTSIVLQQLDIKYDAEFLVPLLSDPHFQAVATEVANLWTESMSGVVEKSVLLESLISLCFRLPQPLEVQTDLLKQLLSGVLAEWSQSAMNIPGLMGPLLTSCVSGGPGLCTALGLDQPIANMNSFDSAPVQTRITLTRNVLTLMATVRRLVEPVRLDQLEHITVPLLEPVAPSVLLVLR